Protein AF-A0A0D2EQY1-F1 (afdb_monomer)

pLDDT: mean 74.39, std 20.54, range [26.97, 96.94]

Nearest PDB structures (foldseek):
  7qsf-assembly1_CCC  TM=3.641E-01  e=6.941E+00  Escherichia coli
  4pv3-assembly1_C  TM=3.770E-01  e=9.592E+00  Phaseolus vulgaris
  8wtm-assembly1_A  TM=2.887E-01  e=4.272E+00  Arabidopsis thaliana

Mean predicted aligned error: 13.06 Å

Secondary structure (DSSP, 8-state):
----------------TTHHHHHHHHHHHHHHHHHHHHGGGTT--HHHHHHHHHHHHHHHHHHGGGGGTSB-TT--BEEEEE-HHHHHHHHHHHTT-B---PPP---SHHHHHHHHTT--TTSS-EEEEE-TT--EEETTEEEPPEEEEHHHHHHHHHHHBS-HHHHHHHHHGGGSS-PPPEEEEETTEEEEEPP---BTTB---EEEEEEEE--HHHHHSPB-TTPBTTB---PPTTTHHHHHHHHHHHSBSSGGG---TT--HHHHHHHHHHHHHHHHH--SSS-EEEEHHHHHHHHHHHHHHHHTTTT--HHHHHHHHHHHTT--SSS-HHHHHHHHHHHHT--S---------S--S---SSS--GGGGHHHHHHHGGGSPTTSHHHHHHHTHHHHHHHHHS-SS----TTEEEES--TTSGGGGSEEEE-

Sequence (435 aa):
MMADAADETSSAPTTAYGTTVGDIDRTVSTTNAVLLLVDRWVGKPIASLAKSRSDAQVLKESLGEWATEAYDAQRRLMIPVLRKDAFIKHLLDTDGKITPSVPCTATAPWAHFLCALNIRPGMGITQWKPAGQALRLDNGSPRLHLEVDGEVLCHVINFYILDTYSAGELISRYDVGPVQAITCKLQFGTLRFLKTESTDSNPISEVKAEFEAGTFADLASRREPFAVPNETARFEGGTVYAHYQNALNHGVSNTQAKFPPNASLTTRLAALLANANIGRAATRSEPLLLTHDWLHEANRIRRRVLSQGGQDTSFLDDLVSAVDGHGFKYLDPASVKDSLRSQIALEGNFFLYAYYARHGPWASRDVEKPIDVALPVLNRYEREPQGTWKYTLFTVKSSVIKLLKMKANIACSEYVRVLNFDRDSKLWNVTVKLW

Structure (mmCIF, N/CA/C/O backbone):
data_AF-A0A0D2EQY1-F1
#
_entry.id   AF-A0A0D2EQY1-F1
#
loop_
_atom_site.group_PDB
_atom_site.id
_atom_site.type_symbol
_atom_site.label_atom_id
_atom_site.label_alt_id
_atom_site.label_comp_id
_atom_site.label_asym_id
_atom_site.label_entity_id
_atom_site.label_seq_id
_atom_site.pdbx_PDB_ins_code
_atom_site.Cartn_x
_atom_site.Cartn_y
_atom_site.Cartn_z
_atom_site.occupancy
_atom_site.B_iso_or_equiv
_atom_site.auth_seq_id
_atom_site.auth_comp_id
_atom_site.auth_asym_id
_atom_site.auth_atom_id
_atom_site.pdbx_PDB_model_num
ATOM 1 N N . MET A 1 1 ? -66.014 6.910 92.000 1.00 35.44 1 MET A N 1
ATOM 2 C CA . MET A 1 1 ? -64.874 6.073 91.564 1.00 35.44 1 MET A CA 1
ATOM 3 C C . MET A 1 1 ? -64.555 6.503 90.142 1.00 35.44 1 MET A C 1
ATOM 5 O O . MET A 1 1 ? -65.432 6.356 89.308 1.00 35.44 1 MET A O 1
ATOM 9 N N . MET A 1 2 ? -63.600 7.432 90.009 1.00 31.73 2 MET A N 1
ATOM 10 C CA . MET A 1 2 ? -62.241 7.227 89.447 1.00 31.73 2 MET A CA 1
ATOM 11 C C . MET A 1 2 ? -62.243 7.032 87.925 1.00 31.73 2 MET A C 1
ATOM 13 O O . MET A 1 2 ? -63.019 6.218 87.451 1.00 31.73 2 MET A O 1
ATOM 17 N N . ALA A 1 3 ? -61.368 7.610 87.107 1.00 30.53 3 ALA A N 1
ATOM 18 C CA . ALA A 1 3 ? -60.459 8.769 87.093 1.00 30.53 3 ALA A CA 1
ATOM 19 C C . ALA A 1 3 ? -59.869 8.784 85.653 1.00 30.53 3 ALA A C 1
ATOM 21 O O . ALA A 1 3 ? -59.824 7.707 85.069 1.00 30.53 3 ALA A O 1
ATOM 22 N N . ASP A 1 4 ? -59.469 9.961 85.138 1.00 30.28 4 ASP A N 1
ATOM 23 C CA . ASP A 1 4 ? -58.327 10.271 84.227 1.00 30.28 4 ASP A CA 1
ATOM 24 C C . ASP A 1 4 ? -57.983 9.357 83.013 1.00 30.28 4 ASP A C 1
ATOM 26 O O . ASP A 1 4 ? -58.145 8.150 83.053 1.00 30.28 4 ASP A O 1
ATOM 30 N N . ALA A 1 5 ? -57.346 9.750 81.903 1.00 34.69 5 ALA A N 1
ATOM 31 C CA . ALA A 1 5 ? -56.902 10.968 81.209 1.00 34.69 5 ALA A CA 1
ATOM 32 C C . ALA A 1 5 ? -56.102 10.473 79.960 1.00 34.69 5 ALA A C 1
ATOM 34 O O . ALA A 1 5 ? -55.542 9.384 80.045 1.00 34.69 5 ALA A O 1
ATOM 35 N N . ALA A 1 6 ? -56.011 11.288 78.885 1.00 34.22 6 ALA A N 1
ATOM 36 C CA . ALA A 1 6 ? -54.852 11.481 77.963 1.00 34.22 6 ALA A CA 1
ATOM 37 C C . ALA A 1 6 ? -54.214 10.271 77.199 1.00 34.22 6 ALA A C 1
ATOM 39 O O . ALA A 1 6 ? -54.138 9.171 77.717 1.00 34.22 6 ALA A O 1
ATOM 40 N N . ASP A 1 7 ? -53.604 10.349 76.005 1.00 30.73 7 ASP A N 1
ATOM 41 C CA . ASP A 1 7 ? -53.465 11.319 74.903 1.00 30.73 7 ASP A CA 1
ATOM 42 C C . ASP A 1 7 ? -52.664 10.643 73.740 1.00 30.73 7 ASP A C 1
ATOM 44 O O . ASP A 1 7 ? -52.006 9.626 73.954 1.00 30.73 7 ASP A O 1
ATOM 48 N N . GLU A 1 8 ? -52.714 11.258 72.549 1.00 28.69 8 GLU A N 1
ATOM 49 C CA . GLU A 1 8 ? -51.669 11.394 71.503 1.00 28.69 8 GLU A CA 1
ATOM 50 C C . GLU A 1 8 ? -51.173 10.257 70.550 1.00 28.69 8 GLU A C 1
ATOM 52 O O . GLU A 1 8 ? -50.363 9.410 70.902 1.00 28.69 8 GLU A O 1
ATOM 57 N N . THR A 1 9 ? -51.483 10.467 69.245 1.00 29.44 9 THR A N 1
ATOM 58 C CA . THR A 1 9 ? -50.635 10.403 68.001 1.00 29.44 9 THR A CA 1
ATOM 59 C C . THR A 1 9 ? -49.995 9.057 67.564 1.00 29.44 9 THR A C 1
ATOM 61 O O . THR A 1 9 ? -49.648 8.225 68.377 1.00 29.44 9 THR A O 1
ATOM 64 N N . SER A 1 10 ? -49.795 8.686 66.286 1.00 26.97 10 SER A N 1
ATOM 65 C CA . SER A 1 10 ? -49.221 9.402 65.136 1.00 26.97 10 SER A CA 1
ATOM 66 C C . SER A 1 10 ? -49.317 8.561 63.831 1.00 26.97 10 SER A C 1
ATOM 68 O O . SER A 1 10 ? -49.311 7.335 63.858 1.00 26.97 10 SER A O 1
ATOM 70 N N . SER A 1 11 ? -49.375 9.286 62.708 1.00 28.05 11 SER A N 1
ATOM 71 C CA . SER A 1 11 ? -49.204 8.998 61.264 1.00 28.05 11 SER A CA 1
ATOM 72 C C . SER A 1 11 ? -48.581 7.681 60.718 1.00 28.05 11 SER A C 1
ATOM 74 O O . SER A 1 11 ? -47.569 7.181 61.194 1.00 28.05 11 SER A O 1
ATOM 76 N N . ALA A 1 12 ? -49.137 7.212 59.585 1.00 37.66 12 ALA A N 1
ATOM 77 C CA . ALA A 1 12 ? -48.492 6.363 58.553 1.00 37.66 12 ALA A CA 1
ATOM 78 C C . ALA A 1 12 ? -47.515 7.219 57.684 1.00 37.66 12 ALA A C 1
ATOM 80 O O . ALA A 1 12 ? -47.694 8.440 57.744 1.00 37.66 12 ALA A O 1
ATOM 81 N N . PRO A 1 13 ? -46.574 6.709 56.823 1.00 41.34 13 PRO A N 1
ATOM 82 C CA . PRO A 1 13 ? -46.893 5.771 55.719 1.00 41.34 13 PRO A CA 1
ATOM 83 C C . PRO A 1 13 ? -45.751 4.909 55.067 1.00 41.34 13 PRO A C 1
ATOM 85 O O . PRO A 1 13 ? -44.558 5.075 55.292 1.00 41.34 13 PRO A O 1
ATOM 88 N N . THR A 1 14 ? -46.180 4.070 54.106 1.00 31.98 14 THR A N 1
ATOM 89 C CA . THR A 1 14 ? -45.535 3.670 52.820 1.00 31.98 14 THR A CA 1
ATOM 90 C C . THR A 1 14 ? -44.351 2.687 52.718 1.00 31.98 14 THR A C 1
ATOM 92 O O . THR A 1 14 ? -43.212 2.938 53.092 1.00 31.98 14 THR A O 1
ATOM 95 N N . THR A 1 15 ? -44.658 1.611 51.983 1.00 46.78 15 THR A N 1
ATOM 96 C CA . THR A 1 15 ? -43.837 0.761 51.104 1.00 46.78 15 THR A CA 1
ATOM 97 C C . THR A 1 15 ? -42.646 1.459 50.426 1.00 46.78 15 THR A C 1
ATOM 99 O O . THR A 1 15 ? -42.810 2.151 49.424 1.00 46.78 15 THR A O 1
ATOM 102 N N . ALA A 1 16 ? -41.439 1.171 50.923 1.00 34.25 16 ALA A N 1
ATOM 103 C CA . ALA A 1 16 ? -40.139 1.558 50.357 1.00 34.25 16 ALA A CA 1
ATOM 104 C C . ALA A 1 16 ? -39.198 0.346 50.140 1.00 34.25 16 ALA A C 1
ATOM 106 O O . ALA A 1 16 ? -37.981 0.498 50.083 1.00 34.25 16 ALA A O 1
ATOM 107 N N . TYR A 1 17 ? -39.753 -0.870 50.055 1.00 32.38 17 TYR A N 1
ATOM 108 C CA . TYR A 1 17 ? -38.975 -2.121 50.072 1.00 32.38 17 TYR A CA 1
ATOM 109 C C . TYR A 1 17 ? -38.615 -2.666 48.671 1.00 32.38 17 TYR A C 1
ATOM 111 O O . TYR A 1 17 ? -37.773 -3.547 48.546 1.00 32.38 17 TYR A O 1
ATOM 119 N N . GLY A 1 18 ? -39.241 -2.155 47.601 1.00 33.84 18 GLY A N 1
ATOM 120 C CA . GLY A 1 18 ? -39.009 -2.621 46.222 1.00 33.84 18 GLY A CA 1
ATOM 121 C C . GLY A 1 18 ? -37.876 -1.898 45.484 1.00 33.84 18 GLY A C 1
ATOM 122 O O . GLY A 1 18 ? -37.210 -2.485 44.638 1.00 33.84 18 GLY A O 1
ATOM 123 N N . THR A 1 19 ? -37.613 -0.637 45.826 1.00 34.53 19 THR A N 1
ATOM 124 C CA . THR A 1 19 ? -36.509 0.164 45.269 1.00 34.53 19 THR A CA 1
ATOM 125 C C . THR A 1 19 ? -35.164 -0.167 45.914 1.00 34.53 19 THR A C 1
ATOM 127 O O . THR A 1 19 ? -34.127 -0.074 45.266 1.00 34.53 19 THR A O 1
ATOM 130 N N . THR A 1 20 ? -35.168 -0.656 47.154 1.00 35.62 20 THR A N 1
ATOM 131 C CA . THR A 1 20 ? -33.952 -1.013 47.897 1.00 35.62 20 THR A CA 1
ATOM 132 C C . THR A 1 20 ? -33.258 -2.257 47.340 1.00 35.62 20 THR A C 1
ATOM 134 O O . THR A 1 20 ? -32.037 -2.332 47.385 1.00 35.62 20 THR A O 1
ATOM 137 N N . VAL A 1 21 ? -33.990 -3.212 46.757 1.00 35.12 21 VAL A N 1
ATOM 138 C CA . VAL A 1 21 ? -33.389 -4.448 46.214 1.00 35.12 21 VAL A CA 1
ATOM 139 C C . VAL A 1 21 ? -32.673 -4.195 44.878 1.00 35.12 21 VAL A C 1
ATOM 141 O O . VAL A 1 21 ? -31.570 -4.696 44.672 1.00 35.12 21 VAL A O 1
ATOM 144 N N . GLY A 1 22 ? -33.223 -3.334 44.011 1.00 35.16 22 GLY A N 1
ATOM 145 C CA . GLY A 1 22 ? -32.556 -2.922 42.766 1.00 35.16 22 GLY A CA 1
ATOM 146 C C . GLY A 1 22 ? -31.306 -2.062 42.999 1.00 35.16 22 GLY A C 1
ATOM 147 O O . GLY A 1 22 ? -30.317 -2.183 42.270 1.00 35.16 22 GLY A O 1
ATOM 148 N N . ASP A 1 23 ? -31.313 -1.243 44.053 1.00 35.56 23 ASP A N 1
ATOM 149 C CA . ASP A 1 23 ? -30.148 -0.455 44.458 1.00 35.56 23 ASP A CA 1
ATOM 150 C C . ASP A 1 23 ? -29.079 -1.301 45.160 1.00 35.56 23 ASP A C 1
ATOM 152 O O . ASP A 1 23 ? -27.890 -1.018 45.000 1.00 35.56 23 ASP A O 1
ATOM 156 N N . ILE A 1 24 ? -29.446 -2.381 45.860 1.00 35.41 24 ILE A N 1
ATOM 157 C CA . ILE A 1 24 ? -28.479 -3.340 46.416 1.00 35.41 24 ILE A CA 1
ATOM 158 C C . ILE A 1 24 ? -27.741 -4.069 45.288 1.00 35.41 24 ILE A C 1
ATOM 160 O O . ILE A 1 24 ? -26.514 -4.131 45.334 1.00 35.41 24 ILE A O 1
ATOM 164 N N . ASP A 1 25 ? -28.417 -4.507 44.225 1.00 33.22 25 ASP A N 1
ATOM 165 C CA . ASP A 1 25 ? -27.742 -5.177 43.102 1.00 33.22 25 ASP A CA 1
ATOM 166 C C . ASP A 1 25 ? -26.813 -4.234 42.317 1.00 33.22 25 ASP A C 1
ATOM 168 O O . ASP A 1 25 ? -25.701 -4.617 41.935 1.00 33.22 25 ASP A O 1
ATOM 172 N N . ARG A 1 26 ? -27.179 -2.952 42.164 1.00 38.59 26 ARG A N 1
ATOM 173 C CA . ARG A 1 26 ? -26.280 -1.922 41.606 1.00 38.59 26 ARG A CA 1
ATOM 174 C C . ARG A 1 26 ? -25.118 -1.585 42.547 1.00 38.59 26 ARG A C 1
ATOM 176 O O . ARG A 1 26 ? -23.982 -1.414 42.094 1.00 38.59 26 ARG A O 1
ATOM 183 N N . THR A 1 27 ? -25.354 -1.538 43.854 1.00 37.47 27 THR A N 1
ATOM 184 C CA . THR A 1 27 ? -24.328 -1.209 44.857 1.00 37.47 27 THR A CA 1
ATOM 185 C C . THR A 1 27 ? -23.338 -2.359 45.035 1.00 37.47 27 THR A C 1
ATOM 187 O O . THR A 1 27 ? -22.127 -2.131 45.043 1.00 37.47 27 THR A O 1
ATOM 190 N N . VAL A 1 28 ? -23.804 -3.609 45.029 1.00 35.72 28 VAL A N 1
ATOM 191 C CA . VAL A 1 28 ? -22.962 -4.815 45.019 1.00 35.72 28 VAL A CA 1
ATOM 192 C C . VAL A 1 28 ? -22.249 -4.959 43.668 1.00 35.72 28 VAL A C 1
ATOM 194 O O . VAL A 1 28 ? -21.087 -5.377 43.621 1.00 35.72 28 VAL A O 1
ATOM 197 N N . SER A 1 29 ? -22.864 -4.512 42.560 1.00 41.47 29 SER A N 1
ATOM 198 C CA . SER A 1 29 ? -22.206 -4.401 41.248 1.00 41.47 29 SER A CA 1
ATOM 199 C C . SER A 1 29 ? -21.000 -3.459 41.254 1.00 41.47 29 SER A C 1
ATOM 201 O O . SER A 1 29 ? -19.955 -3.755 40.669 1.00 41.47 29 SER A O 1
ATOM 203 N N . THR A 1 30 ? -21.139 -2.324 41.928 1.00 41.88 30 THR A N 1
ATOM 204 C CA . THR A 1 30 ? -20.105 -1.287 41.960 1.00 41.88 30 THR A CA 1
ATOM 205 C C . THR A 1 30 ? -19.014 -1.625 42.982 1.00 41.88 30 THR A C 1
ATOM 207 O O . THR A 1 30 ? -17.841 -1.362 42.740 1.00 41.88 30 THR A O 1
ATOM 210 N N . THR A 1 31 ? -19.367 -2.304 44.079 1.00 40.44 31 THR A N 1
ATOM 211 C CA . THR A 1 31 ? -18.432 -2.645 45.166 1.00 40.44 31 THR A CA 1
ATOM 212 C C . THR A 1 31 ? -17.417 -3.734 44.782 1.00 40.44 31 THR A C 1
ATOM 214 O O . THR A 1 31 ? -16.242 -3.589 45.112 1.00 40.44 31 THR A O 1
ATOM 217 N N . ASN A 1 32 ? -17.782 -4.773 44.010 1.00 40.09 32 ASN A N 1
ATOM 218 C CA . ASN A 1 32 ? -16.789 -5.822 43.678 1.00 40.09 32 ASN A CA 1
ATOM 219 C C . ASN A 1 32 ? -15.850 -5.465 42.510 1.00 40.09 32 ASN A C 1
ATOM 221 O O . ASN A 1 32 ? -14.735 -5.973 42.467 1.00 40.09 32 ASN A O 1
ATOM 225 N N . ALA A 1 33 ? -16.242 -4.563 41.598 1.00 43.88 33 ALA A N 1
ATOM 226 C CA . ALA A 1 33 ? -15.302 -4.020 40.604 1.00 43.88 33 ALA A CA 1
ATOM 227 C C . ALA A 1 33 ? -14.242 -3.123 41.278 1.00 43.88 33 ALA A C 1
ATOM 229 O O . ALA A 1 33 ? -13.083 -3.091 40.867 1.00 43.88 33 ALA A O 1
ATOM 230 N N . VAL A 1 34 ? -14.636 -2.450 42.366 1.00 45.66 34 VAL A N 1
ATOM 231 C CA . VAL A 1 34 ? -13.740 -1.689 43.241 1.00 45.66 34 VAL A CA 1
ATOM 232 C C . VAL A 1 34 ? -12.805 -2.626 44.011 1.00 45.66 34 VAL A C 1
ATOM 234 O O . VAL A 1 34 ? -11.613 -2.351 44.058 1.00 45.66 34 VAL A O 1
ATOM 237 N N . LEU A 1 35 ? -13.280 -3.765 44.528 1.00 40.12 35 LEU A N 1
ATOM 238 C CA . LEU A 1 35 ? -12.429 -4.718 45.260 1.00 40.12 35 LEU A CA 1
ATOM 239 C C . LEU A 1 35 ? -11.274 -5.295 44.416 1.00 40.12 35 LEU A C 1
ATOM 241 O O . LEU A 1 35 ? -10.165 -5.430 44.921 1.00 40.12 35 LEU A O 1
ATOM 245 N N . LEU A 1 36 ? -11.471 -5.520 43.113 1.00 44.97 36 LEU A N 1
ATOM 246 C CA . LEU A 1 36 ? -10.404 -6.013 42.224 1.00 44.97 36 LEU A CA 1
ATOM 247 C C . LEU A 1 36 ? -9.359 -4.953 41.845 1.00 44.97 36 LEU A C 1
ATOM 249 O O . LEU A 1 36 ? -8.210 -5.289 41.563 1.00 44.97 36 LEU A O 1
ATOM 253 N N . LEU A 1 37 ? -9.725 -3.669 41.869 1.00 43.78 37 LEU A N 1
ATOM 254 C CA . LEU A 1 37 ? -8.750 -2.575 41.812 1.00 43.78 37 LEU A CA 1
ATOM 255 C C . LEU A 1 37 ? -8.045 -2.382 43.165 1.00 43.78 37 LEU A C 1
ATOM 257 O O . LEU A 1 37 ? -6.880 -1.988 43.189 1.00 43.78 37 LEU A O 1
ATOM 261 N N . VAL A 1 38 ? -8.723 -2.687 44.276 1.00 42.94 38 VAL A N 1
ATOM 262 C CA . VAL A 1 38 ? -8.217 -2.572 45.655 1.00 42.94 38 VAL A CA 1
ATOM 263 C C . VAL A 1 38 ? -7.199 -3.661 46.005 1.00 42.94 38 VAL A C 1
ATOM 265 O O . VAL A 1 38 ? -6.215 -3.344 46.671 1.00 42.94 38 VAL A O 1
ATOM 268 N N . ASP A 1 39 ? -7.328 -4.885 45.485 1.00 41.47 39 ASP A N 1
ATOM 269 C CA . ASP A 1 39 ? -6.333 -5.953 45.709 1.00 41.47 39 ASP A CA 1
ATOM 270 C C . ASP A 1 39 ? -4.943 -5.617 45.134 1.00 41.47 39 ASP A C 1
ATOM 272 O O . ASP A 1 39 ? -3.927 -6.151 45.580 1.00 41.47 39 ASP A O 1
ATOM 276 N N . ARG A 1 40 ? -4.854 -4.663 44.195 1.00 45.28 40 ARG A N 1
ATOM 277 C CA . ARG A 1 40 ? -3.573 -4.150 43.673 1.00 45.28 40 ARG A CA 1
ATOM 278 C C . ARG A 1 40 ? -2.919 -3.101 44.593 1.00 45.28 40 ARG A C 1
ATOM 280 O O . ARG A 1 40 ? -1.776 -2.717 44.357 1.00 45.28 40 ARG A O 1
ATOM 287 N N . TRP A 1 41 ? -3.618 -2.646 45.636 1.00 41.47 41 TRP A N 1
ATOM 288 C CA . TRP A 1 41 ? -3.227 -1.538 46.518 1.00 41.47 41 TRP A CA 1
ATOM 289 C C . TRP A 1 41 ? -3.477 -1.854 48.002 1.00 41.47 41 TRP A C 1
ATOM 291 O O . TRP A 1 41 ? -3.978 -1.019 48.758 1.00 41.47 41 TRP A O 1
ATOM 301 N N . VAL A 1 42 ? -3.115 -3.055 48.451 1.00 35.28 42 VAL A N 1
ATOM 302 C CA . VAL A 1 42 ? -3.186 -3.409 49.875 1.00 35.28 42 VAL A CA 1
ATOM 303 C C . VAL A 1 42 ? -2.181 -2.552 50.663 1.00 35.28 42 VAL A C 1
ATOM 305 O O . VAL A 1 42 ? -0.970 -2.715 50.526 1.00 35.28 42 VAL A O 1
ATOM 308 N N . GLY A 1 43 ? -2.692 -1.610 51.471 1.00 36.81 43 GLY A N 1
ATOM 309 C CA . GLY A 1 43 ? -1.919 -0.862 52.476 1.00 36.81 43 GLY A CA 1
ATOM 310 C C . GLY A 1 43 ? -1.890 0.673 52.377 1.00 36.81 43 GLY A C 1
ATOM 311 O O . GLY A 1 43 ? -1.028 1.280 53.010 1.00 36.81 43 GLY A O 1
ATOM 312 N N . LYS A 1 44 ? -2.772 1.339 51.612 1.00 38.56 44 LYS A N 1
ATOM 313 C CA . LYS A 1 44 ? -2.754 2.815 51.472 1.00 38.56 44 LYS A CA 1
ATOM 314 C C . LYS A 1 44 ? -4.047 3.520 51.940 1.00 38.56 44 LYS A C 1
ATOM 316 O O . LYS A 1 44 ? -5.118 2.923 51.898 1.00 38.56 44 LYS A O 1
ATOM 321 N N . PRO A 1 45 ? -3.950 4.782 52.422 1.00 38.81 45 PRO A N 1
ATOM 322 C CA . PRO A 1 45 ? -5.021 5.508 53.127 1.00 38.81 45 PRO A CA 1
ATOM 323 C C . PRO A 1 45 ? -6.287 5.748 52.287 1.00 38.81 45 PRO A C 1
ATOM 325 O O . PRO A 1 45 ? -6.245 5.682 51.063 1.00 38.81 45 PRO A O 1
ATOM 328 N N . ILE A 1 46 ? -7.397 6.113 52.943 1.00 42.81 46 ILE A N 1
ATOM 329 C CA . ILE A 1 46 ? -8.749 6.345 52.374 1.00 42.81 46 ILE A CA 1
ATOM 330 C C . ILE A 1 46 ? -8.749 7.220 51.103 1.00 42.81 46 ILE A C 1
ATOM 332 O O . ILE A 1 46 ? -9.516 6.966 50.175 1.00 42.81 46 ILE A O 1
ATOM 336 N N . ALA A 1 47 ? -7.844 8.198 51.000 1.00 35.38 47 ALA A N 1
ATOM 337 C CA . ALA A 1 47 ? -7.676 9.020 49.796 1.00 35.38 47 ALA A CA 1
ATOM 338 C C . ALA A 1 47 ? -7.323 8.196 48.535 1.00 35.38 47 ALA A C 1
ATOM 340 O O . ALA A 1 47 ? -7.752 8.534 47.434 1.00 35.38 47 ALA A O 1
ATOM 341 N N . SER A 1 48 ? -6.592 7.086 48.686 1.00 49.50 48 SER A N 1
ATOM 342 C CA . SER A 1 48 ? -6.275 6.156 47.592 1.00 49.50 48 SER A CA 1
ATOM 343 C C . SER A 1 48 ? -7.482 5.322 47.146 1.00 49.50 48 SER A C 1
ATOM 345 O O . SER A 1 48 ? -7.606 5.027 45.960 1.00 49.50 48 SER A O 1
ATOM 347 N N . LEU A 1 49 ? -8.419 5.026 48.055 1.00 45.84 49 LEU A N 1
ATOM 348 C CA . LEU A 1 49 ? -9.679 4.340 47.743 1.00 45.84 49 LEU A CA 1
ATOM 349 C C . LEU A 1 49 ? -10.656 5.262 47.004 1.00 45.84 49 LEU A C 1
ATOM 351 O O . LEU A 1 49 ? -11.265 4.852 46.019 1.00 45.84 49 LEU A O 1
ATOM 355 N N . ALA A 1 50 ? -10.774 6.521 47.439 1.00 51.62 50 ALA A N 1
ATOM 356 C CA . ALA A 1 50 ? -11.586 7.526 46.750 1.00 51.62 50 ALA A CA 1
ATOM 357 C C . ALA A 1 50 ? -11.057 7.799 45.333 1.00 51.62 50 ALA A C 1
ATOM 359 O O . ALA A 1 50 ? -11.836 7.833 44.380 1.00 51.62 50 ALA A O 1
ATOM 360 N N . LYS A 1 51 ? -9.728 7.900 45.183 1.00 61.12 51 LYS A N 1
ATOM 361 C CA . LYS A 1 51 ? -9.075 8.016 43.876 1.00 61.12 51 LYS A CA 1
ATOM 362 C C . LYS A 1 51 ? -9.320 6.780 43.004 1.00 61.12 51 LYS A C 1
ATOM 364 O O . LYS A 1 51 ? -9.750 6.933 41.875 1.00 61.12 51 LYS A O 1
ATOM 369 N N . SER A 1 52 ? -9.173 5.572 43.550 1.00 63.19 52 SER A N 1
ATOM 370 C CA . SER A 1 52 ? -9.472 4.313 42.845 1.00 63.19 52 SER A CA 1
ATOM 371 C C . SER A 1 52 ? -10.922 4.240 42.336 1.00 63.19 52 SER A C 1
ATOM 373 O O . SER A 1 52 ? -11.165 3.861 41.191 1.00 63.19 52 SER A O 1
ATOM 375 N N . ARG A 1 53 ? -11.899 4.669 43.149 1.00 62.31 53 ARG A N 1
ATOM 376 C CA . ARG A 1 53 ? -13.315 4.715 42.748 1.00 62.31 53 ARG A CA 1
ATOM 377 C C . ARG A 1 53 ? -13.572 5.754 41.655 1.00 62.31 53 ARG A C 1
ATOM 379 O O . ARG A 1 53 ? -14.323 5.474 40.724 1.00 62.31 53 ARG A O 1
ATOM 386 N N . SER A 1 54 ? -12.946 6.924 41.765 1.00 73.12 54 SER A N 1
ATOM 387 C CA . SER A 1 54 ? -12.991 7.964 40.734 1.00 73.12 54 SER A CA 1
ATOM 388 C C . SER A 1 54 ? -12.380 7.466 39.422 1.00 73.12 54 SER A C 1
ATOM 390 O O . SER A 1 54 ? -12.997 7.594 38.373 1.00 73.12 54 SER A O 1
ATOM 392 N N . ASP A 1 55 ? -11.212 6.829 39.484 1.00 71.94 55 ASP A N 1
ATOM 393 C CA . ASP A 1 55 ? -10.485 6.293 38.332 1.00 71.94 55 ASP A CA 1
ATOM 394 C C . ASP A 1 55 ? -11.296 5.196 37.617 1.00 71.94 55 ASP A C 1
ATOM 396 O O . ASP A 1 55 ? -11.388 5.181 36.390 1.00 71.94 55 ASP A O 1
ATOM 400 N N . ALA A 1 56 ? -11.950 4.306 38.371 1.00 72.69 56 ALA A N 1
ATOM 401 C CA . ALA A 1 56 ? -12.822 3.273 37.810 1.00 72.69 56 ALA A CA 1
ATOM 402 C C . ALA A 1 56 ? -14.046 3.861 37.090 1.00 72.69 56 ALA A C 1
ATOM 404 O O . ALA A 1 56 ? -14.428 3.377 36.023 1.00 72.69 56 ALA A O 1
ATOM 405 N N . GLN A 1 57 ? -14.653 4.904 37.662 1.00 77.56 57 GLN A N 1
ATOM 406 C CA . GLN A 1 57 ? -15.793 5.589 37.058 1.00 77.56 57 GLN A CA 1
ATOM 407 C C . GLN A 1 57 ? -15.379 6.330 35.780 1.00 77.56 57 GLN A C 1
ATOM 409 O O . GLN A 1 57 ? -16.030 6.161 34.752 1.00 77.56 57 GLN A O 1
ATOM 414 N N . VAL A 1 58 ? -14.254 7.053 35.815 1.00 79.12 58 VAL A N 1
ATOM 415 C CA . VAL A 1 58 ? -13.669 7.733 34.647 1.00 79.12 58 VAL A CA 1
ATOM 416 C C . VAL A 1 58 ? -13.375 6.738 33.527 1.00 79.12 58 VAL A C 1
ATOM 418 O O . VAL A 1 58 ? -13.723 6.979 32.372 1.00 79.12 58 VAL A O 1
ATOM 421 N N . LEU A 1 59 ? -12.781 5.586 33.855 1.00 80.75 59 LEU A N 1
ATOM 422 C CA . LEU A 1 59 ? -12.517 4.544 32.869 1.00 80.75 59 LEU A CA 1
ATOM 423 C C . LEU A 1 59 ? -13.824 4.018 32.264 1.00 80.75 59 LEU A C 1
ATOM 425 O O . LEU A 1 59 ? -13.947 3.962 31.044 1.00 80.75 59 LEU A O 1
ATOM 429 N N . LYS A 1 60 ? -14.816 3.681 33.091 1.00 83.12 60 LYS A N 1
ATOM 430 C CA . LYS A 1 60 ? -16.114 3.177 32.626 1.00 83.12 60 LYS A CA 1
ATOM 431 C C . LYS A 1 60 ? -16.826 4.170 31.704 1.00 83.12 60 LYS A C 1
ATOM 433 O O . LYS A 1 60 ? -17.353 3.762 30.673 1.00 83.12 60 LYS A O 1
ATOM 438 N N . GLU A 1 61 ? -16.814 5.453 32.051 1.00 84.56 61 GLU A N 1
ATOM 439 C CA . GLU A 1 61 ? -17.360 6.524 31.214 1.00 84.56 61 GLU A CA 1
ATOM 440 C C . GLU A 1 61 ? -16.599 6.638 29.889 1.00 84.56 61 GLU A C 1
ATOM 442 O O . GLU A 1 61 ? -17.223 6.744 28.836 1.00 84.56 61 GLU A O 1
ATOM 447 N N . SER A 1 62 ? -15.266 6.518 29.913 1.00 86.38 62 SER A N 1
ATOM 448 C CA . SER A 1 62 ? -14.454 6.587 28.693 1.00 86.38 62 SER A CA 1
ATOM 449 C C . SER A 1 62 ? -14.711 5.443 27.710 1.00 86.38 62 SER A C 1
ATOM 451 O O . SER A 1 62 ? -14.613 5.636 26.497 1.00 86.38 62 SER A O 1
ATOM 453 N N . LEU A 1 63 ? -15.073 4.265 28.225 1.00 88.25 63 LEU A N 1
ATOM 454 C CA . LEU A 1 63 ? -15.382 3.076 27.432 1.00 88.25 63 LEU A CA 1
ATOM 455 C C . LEU A 1 63 ? -16.766 3.149 26.775 1.00 88.25 63 LEU A C 1
ATOM 457 O O . LEU A 1 63 ? -16.994 2.454 25.787 1.00 88.25 63 LEU A O 1
ATOM 461 N N . GLY A 1 64 ? -17.685 3.970 27.296 1.00 90.88 64 GLY A N 1
ATOM 462 C CA . GLY A 1 64 ? -19.039 4.119 26.762 1.00 90.88 64 GLY A CA 1
ATOM 463 C C . GLY A 1 64 ? -19.736 2.770 26.554 1.00 90.88 64 GLY A C 1
ATOM 464 O O . GLY A 1 64 ? -19.855 1.962 27.472 1.00 90.88 64 GLY A O 1
ATOM 465 N N . GLU A 1 65 ? -20.173 2.502 25.327 1.00 91.62 65 GLU A N 1
ATOM 466 C CA . GLU A 1 65 ? -20.811 1.239 24.927 1.00 91.62 65 GLU A CA 1
ATOM 467 C C . GLU A 1 65 ? -19.943 -0.017 25.088 1.00 91.62 65 GLU A C 1
ATOM 469 O O . GLU A 1 65 ? -20.478 -1.111 25.253 1.00 91.62 65 GLU A O 1
ATOM 474 N N . TRP A 1 66 ? -18.617 0.125 25.089 1.00 92.25 66 TRP A N 1
ATOM 475 C CA . TRP A 1 66 ? -17.685 -0.988 25.280 1.00 92.25 66 TRP A CA 1
ATOM 476 C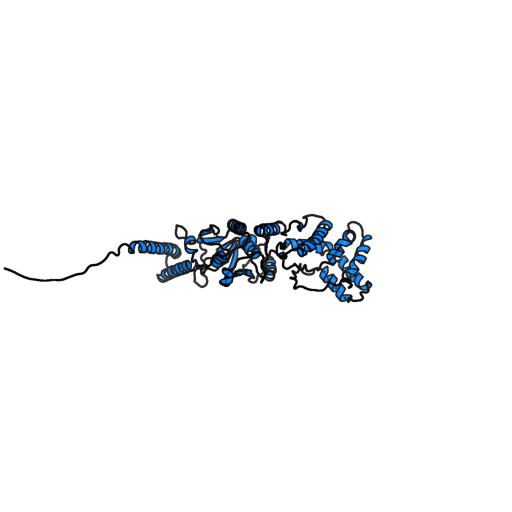 C . TRP A 1 66 ? -17.553 -1.400 26.746 1.00 92.25 66 TRP A C 1
ATOM 478 O O . TRP A 1 66 ? -16.959 -2.435 27.045 1.00 92.25 66 TRP A O 1
ATOM 488 N N . ALA A 1 67 ? -18.116 -0.616 27.673 1.00 89.12 67 ALA A N 1
ATOM 489 C CA . ALA A 1 67 ? -17.993 -0.862 29.101 1.00 89.12 67 ALA A CA 1
ATOM 490 C C . ALA A 1 67 ? -18.504 -2.250 29.508 1.00 89.12 67 ALA A C 1
ATOM 492 O O . ALA A 1 67 ? -17.927 -2.847 30.403 1.00 89.12 67 ALA A O 1
ATOM 493 N N . THR A 1 68 ? -19.550 -2.787 28.875 1.00 86.56 68 THR A N 1
ATOM 494 C CA . THR A 1 68 ? -20.088 -4.109 29.245 1.00 86.56 68 THR A CA 1
ATOM 495 C C . THR A 1 68 ? -19.139 -5.250 28.875 1.00 86.56 68 THR A C 1
ATOM 497 O O . THR A 1 68 ? -19.030 -6.210 29.627 1.00 86.56 68 THR A O 1
ATOM 500 N N . GLU A 1 69 ? -18.434 -5.150 27.747 1.00 89.38 69 GLU A N 1
ATOM 501 C CA . GLU A 1 69 ? -17.513 -6.198 27.284 1.00 89.38 69 GLU A CA 1
ATOM 502 C C . GLU A 1 69 ? -16.115 -6.089 27.898 1.00 89.38 69 GLU A C 1
ATOM 504 O O . GLU A 1 69 ? -15.404 -7.084 28.028 1.00 89.38 69 GLU A O 1
ATOM 509 N N . ALA A 1 70 ? -15.728 -4.885 28.321 1.00 85.44 70 ALA A N 1
ATOM 510 C CA . ALA A 1 70 ? -14.432 -4.630 28.936 1.00 85.44 70 ALA A CA 1
ATOM 511 C C . ALA A 1 70 ? -14.267 -5.260 30.329 1.00 85.44 70 ALA A C 1
ATOM 513 O O . ALA A 1 70 ? -13.161 -5.241 30.869 1.00 85.44 70 ALA A O 1
ATOM 514 N N . TYR A 1 71 ? -15.328 -5.818 30.917 1.00 83.56 71 TYR A N 1
ATOM 515 C CA . TYR A 1 71 ? -15.267 -6.553 32.178 1.00 83.56 71 TYR A CA 1
ATOM 516 C C . TYR A 1 71 ? -15.721 -7.997 31.969 1.00 83.56 71 TYR A C 1
ATOM 518 O O . TYR A 1 71 ? -16.805 -8.247 31.450 1.00 83.56 71 TYR A O 1
ATOM 526 N N . ASP A 1 72 ? -14.900 -8.955 32.404 1.00 79.38 72 ASP A N 1
ATOM 527 C CA . ASP A 1 72 ? -15.280 -10.368 32.366 1.00 79.38 72 ASP A CA 1
ATOM 528 C C . ASP A 1 72 ? -16.341 -10.718 33.432 1.00 79.38 72 ASP A C 1
ATOM 530 O O . ASP A 1 72 ? -16.746 -9.887 34.251 1.00 79.38 72 ASP A O 1
ATOM 534 N N . ALA A 1 73 ? -16.790 -11.978 33.458 1.00 77.94 73 ALA A N 1
ATOM 535 C CA . ALA A 1 73 ? -17.763 -12.461 34.445 1.00 77.94 73 ALA A CA 1
ATOM 536 C C . ALA A 1 73 ? -17.275 -12.306 35.900 1.00 77.94 73 ALA A C 1
ATOM 538 O O . ALA A 1 73 ? -18.081 -12.196 36.824 1.00 77.94 73 ALA A O 1
ATOM 539 N N . GLN A 1 74 ? -15.957 -12.267 36.104 1.00 76.25 74 GLN A N 1
ATOM 540 C CA . GLN A 1 74 ? -15.311 -12.025 37.389 1.00 76.25 74 GLN A CA 1
ATOM 541 C C . GLN A 1 74 ? -15.048 -10.533 37.640 1.00 76.25 74 GLN A C 1
ATOM 543 O O . GLN A 1 74 ? -14.421 -10.205 38.638 1.00 76.25 74 GLN A O 1
ATOM 548 N N . ARG A 1 75 ? -15.538 -9.624 36.787 1.00 72.69 75 ARG A N 1
ATOM 549 C CA . ARG A 1 75 ? -15.330 -8.165 36.834 1.00 72.69 75 ARG A CA 1
ATOM 550 C C . ARG A 1 75 ? -13.873 -7.724 36.738 1.00 72.69 75 ARG A C 1
ATOM 552 O O . ARG A 1 75 ? -13.520 -6.630 37.182 1.00 72.69 75 ARG A O 1
ATOM 559 N N . ARG A 1 76 ? -13.015 -8.543 36.139 1.00 75.56 76 ARG A N 1
ATOM 560 C CA . ARG A 1 76 ? -11.646 -8.152 35.810 1.00 75.56 76 ARG A CA 1
ATOM 561 C C . ARG A 1 76 ? -11.662 -7.334 34.530 1.00 75.56 76 ARG A C 1
ATOM 563 O O . ARG A 1 76 ? -12.367 -7.669 33.581 1.00 75.56 76 ARG A O 1
ATOM 570 N N . LEU A 1 77 ? -10.868 -6.268 34.519 1.00 81.19 77 LEU A N 1
ATOM 571 C CA . LEU A 1 77 ? -10.707 -5.428 33.342 1.00 81.19 77 LEU A CA 1
ATOM 572 C C . LEU A 1 77 ? -9.969 -6.194 32.238 1.00 81.19 77 LEU A C 1
ATOM 574 O O . LEU A 1 77 ? -8.912 -6.796 32.466 1.00 81.19 77 LEU A O 1
ATOM 578 N N . MET A 1 78 ? -10.513 -6.101 31.036 1.00 84.75 78 MET A N 1
ATOM 579 C CA . MET A 1 78 ? -10.015 -6.730 29.828 1.00 84.75 78 MET A CA 1
ATOM 580 C C . MET A 1 78 ? -9.518 -5.660 28.853 1.00 84.75 78 MET A C 1
ATOM 582 O O . MET A 1 78 ? -10.065 -4.564 28.779 1.00 84.75 78 MET A O 1
ATOM 586 N N . ILE A 1 79 ? -8.467 -5.979 28.104 1.00 87.94 79 ILE A N 1
ATOM 587 C CA . ILE A 1 79 ? -7.963 -5.180 26.988 1.00 87.94 79 ILE A CA 1
ATOM 588 C C . ILE A 1 79 ? -8.615 -5.704 25.705 1.00 87.94 79 ILE A C 1
ATOM 590 O O . ILE A 1 79 ? -8.589 -6.924 25.488 1.00 87.94 79 ILE A O 1
ATOM 594 N N . PRO A 1 80 ? -9.178 -4.823 24.860 1.00 93.56 80 PRO A N 1
ATOM 595 C CA . PRO A 1 80 ? -9.675 -5.222 23.559 1.00 93.56 80 PRO A CA 1
ATOM 596 C C . PRO A 1 80 ? -8.500 -5.573 22.643 1.00 93.56 80 PRO A C 1
ATOM 598 O O . PRO A 1 80 ? -7.442 -4.937 22.671 1.00 93.56 80 PRO A O 1
ATOM 601 N N . VAL A 1 81 ? -8.695 -6.596 21.820 1.00 95.00 81 VAL A N 1
ATOM 602 C CA . VAL A 1 81 ? -7.706 -7.121 20.884 1.00 95.00 81 VAL A CA 1
ATOM 603 C C . VAL A 1 81 ? -8.362 -7.313 19.523 1.00 95.00 81 VAL A C 1
ATOM 605 O O . VAL A 1 81 ? -9.303 -8.094 19.383 1.00 95.00 81 VAL A O 1
ATOM 608 N N . LEU A 1 82 ? -7.856 -6.626 18.505 1.00 96.94 82 LEU A N 1
ATOM 609 C CA . LEU A 1 82 ? -8.301 -6.764 17.127 1.00 96.94 82 LEU A CA 1
ATOM 610 C C . LEU A 1 82 ? -7.331 -7.670 16.364 1.00 96.94 82 LEU A C 1
ATOM 612 O O . LEU A 1 82 ? -6.232 -7.258 15.986 1.00 96.94 82 LEU A O 1
ATOM 616 N N . ARG A 1 83 ? -7.753 -8.923 16.167 1.00 96.12 83 ARG A N 1
ATOM 617 C CA . ARG A 1 83 ? -6.983 -9.950 15.458 1.00 96.12 83 ARG A CA 1
ATOM 618 C C . ARG A 1 83 ? -7.284 -9.963 13.967 1.00 96.12 83 ARG A C 1
ATOM 620 O O . ARG A 1 83 ? -8.403 -9.657 13.548 1.00 96.12 83 ARG A O 1
ATOM 627 N N . LYS A 1 84 ? -6.306 -10.402 13.176 1.00 94.94 84 LYS A N 1
ATOM 628 C CA . LYS A 1 84 ? -6.403 -10.416 11.713 1.00 94.94 84 LYS A CA 1
ATOM 629 C C . LYS A 1 84 ? -7.581 -11.220 11.166 1.00 94.94 84 LYS A C 1
ATOM 631 O O . LYS A 1 84 ? -8.258 -10.725 10.278 1.00 94.94 84 LYS A O 1
ATOM 636 N N . ASP A 1 85 ? -7.867 -12.413 11.690 1.00 95.12 85 ASP A N 1
ATOM 637 C CA . ASP A 1 85 ? -8.806 -13.334 11.032 1.00 95.12 85 ASP A CA 1
ATOM 638 C C . ASP A 1 85 ? -10.237 -12.782 11.061 1.00 95.12 85 ASP A C 1
ATOM 640 O O . ASP A 1 85 ? -10.932 -12.747 10.043 1.00 95.12 85 ASP A O 1
ATOM 644 N N . ALA A 1 86 ? -10.655 -12.273 12.224 1.00 95.31 86 ALA A N 1
ATOM 645 C CA . ALA A 1 86 ? -11.962 -11.651 12.394 1.00 95.31 86 ALA A CA 1
ATOM 646 C C . ALA A 1 86 ? -12.079 -10.349 11.586 1.00 95.31 86 ALA A C 1
ATOM 648 O O . ALA A 1 86 ? -13.115 -10.086 10.974 1.00 95.31 86 ALA A O 1
ATOM 649 N N . PHE A 1 87 ? -11.004 -9.559 11.533 1.00 96.44 87 PHE A N 1
ATOM 650 C CA . PHE A 1 87 ? -10.977 -8.326 10.755 1.00 96.44 87 PHE A CA 1
ATOM 651 C C . PHE A 1 87 ? -10.992 -8.574 9.238 1.00 96.44 87 PHE A C 1
ATOM 653 O O . PHE A 1 87 ? -11.701 -7.889 8.508 1.00 96.44 87 PHE A O 1
ATOM 660 N N . ILE A 1 88 ? -10.258 -9.575 8.751 1.00 95.06 88 ILE A N 1
ATOM 661 C CA . ILE A 1 88 ? -10.259 -9.981 7.341 1.00 95.06 88 ILE A CA 1
ATOM 662 C C . ILE A 1 88 ? -11.657 -10.429 6.925 1.00 95.06 88 ILE A C 1
ATOM 664 O O . ILE A 1 88 ? -12.130 -10.019 5.867 1.00 95.06 88 ILE A O 1
ATOM 668 N N . LYS A 1 89 ? -12.341 -11.214 7.764 1.00 95.62 89 LYS A N 1
ATOM 669 C CA . LYS A 1 89 ? -13.733 -11.592 7.512 1.00 95.62 89 LYS A CA 1
ATOM 670 C C . LYS A 1 89 ? -14.641 -10.362 7.415 1.00 95.62 89 LYS A C 1
ATOM 672 O O . LYS A 1 89 ? -15.411 -10.259 6.472 1.00 95.62 89 LYS A O 1
ATOM 677 N N . HIS A 1 90 ? -14.491 -9.396 8.320 1.00 95.38 90 HIS A N 1
ATOM 678 C CA . HIS A 1 90 ? -15.230 -8.129 8.261 1.00 95.38 90 HIS A CA 1
ATOM 679 C C . HIS A 1 90 ? -14.956 -7.334 6.973 1.00 95.38 90 HIS A C 1
ATOM 681 O O . HIS A 1 90 ? -15.882 -6.813 6.351 1.00 95.38 90 HIS A O 1
ATOM 687 N N . LEU A 1 91 ? -13.698 -7.270 6.525 1.00 93.69 91 LEU A N 1
ATOM 688 C CA . LEU A 1 91 ? -13.347 -6.645 5.247 1.00 93.69 91 LEU A CA 1
ATOM 689 C C . LEU A 1 91 ? -13.946 -7.387 4.047 1.00 93.69 91 LEU A C 1
ATOM 691 O O . LEU A 1 91 ? -14.377 -6.733 3.103 1.00 93.69 91 LEU A O 1
ATOM 695 N N . LEU A 1 92 ? -13.984 -8.720 4.079 1.00 93.44 92 LEU A N 1
ATOM 696 C CA . LEU A 1 92 ? -14.616 -9.544 3.047 1.00 93.44 92 LEU A CA 1
ATOM 697 C C . LEU A 1 92 ? -16.126 -9.298 2.984 1.00 93.44 92 LEU A C 1
ATOM 699 O O . LEU A 1 92 ? -16.648 -8.999 1.914 1.00 93.44 92 LEU A O 1
ATOM 703 N N . ASP A 1 93 ? -16.806 -9.357 4.130 1.00 93.12 93 ASP A N 1
ATOM 704 C CA . ASP A 1 93 ? -18.260 -9.191 4.235 1.00 93.12 93 ASP A CA 1
ATOM 705 C C . ASP A 1 93 ? -18.714 -7.786 3.792 1.00 93.12 93 ASP A C 1
ATOM 707 O O . ASP A 1 93 ? -19.828 -7.605 3.300 1.00 93.12 93 ASP A O 1
ATOM 711 N N . THR A 1 94 ? -17.842 -6.784 3.933 1.00 92.44 94 THR A N 1
ATOM 712 C CA . THR A 1 94 ? -18.109 -5.393 3.533 1.00 92.44 94 THR A CA 1
ATOM 713 C C . THR A 1 94 ? -17.498 -5.004 2.183 1.00 92.44 94 THR A C 1
ATOM 715 O O . THR A 1 94 ? -17.712 -3.880 1.730 1.00 92.44 94 THR A O 1
ATOM 718 N N . ASP A 1 95 ? -16.716 -5.882 1.543 1.00 91.31 95 ASP A N 1
ATOM 719 C CA . ASP A 1 95 ? -15.845 -5.556 0.397 1.00 91.31 95 ASP A CA 1
ATOM 720 C C . ASP A 1 95 ? -14.965 -4.307 0.661 1.00 91.31 95 ASP A C 1
ATOM 722 O O . ASP A 1 95 ? -14.704 -3.481 -0.215 1.00 91.31 95 ASP A O 1
ATOM 726 N N . GLY A 1 96 ? -14.584 -4.097 1.928 1.00 90.62 96 GLY A N 1
ATOM 727 C CA . GLY A 1 96 ? -13.920 -2.892 2.436 1.00 90.62 96 GLY A CA 1
ATOM 728 C C . GLY A 1 96 ? -14.735 -1.594 2.350 1.00 90.62 96 GLY A C 1
ATOM 729 O O . GLY A 1 96 ? -14.241 -0.536 2.744 1.00 90.62 96 GLY A O 1
ATOM 730 N N . LYS A 1 97 ? -15.976 -1.622 1.864 1.00 91.50 97 LYS A N 1
ATOM 731 C CA . LYS A 1 97 ? -16.863 -0.455 1.764 1.00 91.50 97 LYS A CA 1
ATOM 732 C C . LYS A 1 97 ? -17.682 -0.328 3.042 1.00 91.50 97 LYS A C 1
ATOM 734 O O . LYS A 1 97 ? -18.794 -0.840 3.153 1.00 91.50 97 LYS A O 1
ATOM 739 N N . ILE A 1 98 ? -17.129 0.378 4.019 1.00 92.44 98 ILE A N 1
ATOM 740 C CA . ILE A 1 98 ? -17.680 0.439 5.375 1.00 92.44 98 ILE A CA 1
ATOM 741 C C . ILE A 1 98 ? -18.596 1.656 5.528 1.00 92.44 98 ILE A C 1
ATOM 743 O O . ILE A 1 98 ? -18.218 2.772 5.187 1.00 92.44 98 ILE A O 1
ATOM 747 N N . THR A 1 99 ? -19.788 1.459 6.091 1.00 90.94 99 THR A N 1
ATOM 748 C CA . THR A 1 99 ? -20.673 2.560 6.511 1.00 90.94 99 THR A CA 1
ATOM 749 C C . THR A 1 99 ? -20.764 2.557 8.037 1.00 90.94 99 THR A C 1
ATOM 751 O O . THR A 1 99 ? -21.371 1.640 8.588 1.00 90.94 99 THR A O 1
ATOM 754 N N . PRO A 1 100 ? -20.130 3.518 8.730 1.00 90.44 100 PRO A N 1
ATOM 755 C CA . PRO A 1 100 ? -20.136 3.585 10.188 1.00 90.44 100 PRO A CA 1
ATOM 756 C C . PRO A 1 100 ? -21.535 3.813 10.756 1.00 90.44 100 PRO A C 1
ATOM 758 O O . PRO A 1 100 ? -22.254 4.719 10.336 1.00 90.44 100 PRO A O 1
ATOM 761 N N . SER A 1 101 ? -21.891 3.039 11.774 1.00 84.94 101 SER A N 1
ATOM 762 C CA . SER A 1 101 ? -23.081 3.290 12.585 1.00 84.94 101 SER A CA 1
ATOM 763 C C . SER A 1 101 ? -22.724 4.313 13.667 1.00 84.94 101 SER A C 1
ATOM 765 O O . SER A 1 101 ? -22.101 3.960 14.659 1.00 84.94 101 SER A O 1
ATOM 767 N N . VAL A 1 102 ? -23.053 5.592 13.485 1.00 79.88 102 VAL A N 1
ATOM 768 C CA . VAL A 1 102 ? -22.800 6.667 14.472 1.00 79.88 102 VAL A CA 1
ATOM 769 C C . VAL A 1 102 ? -24.044 6.962 15.327 1.00 79.88 102 VAL A C 1
ATOM 771 O O . VAL A 1 102 ? -25.155 6.719 14.855 1.00 79.88 102 VAL A O 1
ATOM 774 N N . PRO A 1 103 ? -23.905 7.515 16.556 1.00 86.25 103 PRO A N 1
ATOM 775 C CA . PRO A 1 103 ? -22.676 7.976 17.224 1.00 86.25 103 PRO A CA 1
ATOM 776 C C . PRO A 1 103 ? -21.889 6.881 17.974 1.00 86.25 103 PRO A C 1
ATOM 778 O O . PRO A 1 103 ? -22.408 5.811 18.292 1.00 86.25 103 PRO A O 1
ATOM 781 N N . CYS A 1 104 ? -20.614 7.174 18.266 1.00 88.62 104 CYS A N 1
ATOM 782 C CA . CYS A 1 104 ? -19.798 6.459 19.256 1.00 88.62 104 CYS A CA 1
ATOM 783 C C . CYS A 1 104 ? -20.022 7.108 20.625 1.00 88.62 104 CYS A C 1
ATOM 785 O O . CYS A 1 104 ? -19.838 8.317 20.753 1.00 88.62 104 CYS A O 1
ATOM 787 N N . THR A 1 105 ? -20.429 6.331 21.629 1.00 90.31 105 THR A N 1
ATOM 788 C CA . THR A 1 105 ? -20.667 6.839 22.995 1.00 90.31 105 THR A CA 1
ATOM 789 C C . THR A 1 105 ? -19.412 6.825 23.866 1.00 90.31 105 THR A C 1
ATOM 791 O O . THR A 1 105 ? -19.391 7.461 24.915 1.00 90.31 105 THR A O 1
ATOM 794 N N . ALA A 1 106 ? -18.373 6.100 23.447 1.00 90.88 106 ALA A N 1
ATOM 795 C CA . ALA A 1 106 ? -17.069 6.088 24.095 1.00 90.88 106 ALA A CA 1
ATOM 796 C C . ALA A 1 106 ? -16.281 7.362 23.764 1.00 90.88 106 ALA A C 1
ATOM 798 O O . ALA A 1 106 ? -16.426 7.906 22.670 1.00 90.88 106 ALA A O 1
ATOM 799 N N . THR A 1 107 ? -15.418 7.790 24.686 1.00 88.88 107 THR A N 1
ATOM 800 C CA . THR A 1 107 ? -14.462 8.894 24.477 1.00 88.88 107 THR A CA 1
ATOM 801 C C . THR A 1 107 ? -13.031 8.398 24.261 1.00 88.88 107 THR A C 1
ATOM 803 O O . THR A 1 107 ? -12.145 9.183 23.924 1.00 88.88 107 THR A O 1
ATOM 806 N N . ALA A 1 108 ? -12.785 7.096 24.447 1.00 88.44 108 ALA A N 1
ATOM 807 C CA . ALA A 1 108 ? -11.493 6.482 24.178 1.00 88.44 108 ALA A CA 1
ATOM 808 C C . ALA A 1 108 ? -11.150 6.548 22.671 1.00 88.44 108 ALA A C 1
ATOM 810 O O . ALA A 1 108 ? -11.972 6.135 21.846 1.00 88.44 108 ALA A O 1
ATOM 811 N N . PRO A 1 109 ? -9.946 7.004 22.275 1.00 90.62 109 PRO A N 1
ATOM 812 C CA . PRO A 1 109 ? -9.620 7.177 20.860 1.00 90.62 109 PRO A CA 1
ATOM 813 C C . PRO A 1 109 ? -9.677 5.883 20.041 1.00 90.62 109 PRO A C 1
ATOM 815 O O . PRO A 1 109 ? -10.259 5.862 18.955 1.00 90.62 109 PRO A O 1
ATOM 818 N N . TRP A 1 110 ? -9.187 4.763 20.577 1.00 93.06 110 TRP A N 1
ATOM 819 C CA . TRP A 1 110 ? -9.316 3.467 19.900 1.00 93.06 110 TRP A CA 1
ATOM 820 C C . TRP A 1 110 ? -10.777 3.039 19.663 1.00 93.06 110 TRP A C 1
ATOM 822 O O . TRP A 1 110 ? -11.054 2.319 18.704 1.00 93.06 110 TRP A O 1
ATOM 832 N N . ALA A 1 111 ? -11.732 3.483 20.486 1.00 94.06 111 ALA A N 1
ATOM 833 C CA . ALA A 1 111 ? -13.144 3.170 20.278 1.00 94.06 111 ALA A CA 1
ATOM 834 C C . ALA A 1 111 ? -13.710 3.955 19.086 1.00 94.06 111 ALA A C 1
ATOM 836 O O . ALA A 1 111 ? -14.481 3.408 18.297 1.00 94.06 111 ALA A O 1
ATOM 837 N N . HIS A 1 112 ? -13.259 5.199 18.882 1.00 94.50 112 HIS A N 1
ATOM 838 C CA . HIS A 1 112 ? -13.548 5.949 17.658 1.00 94.50 112 HIS A CA 1
ATOM 839 C C . HIS A 1 112 ? -12.921 5.295 16.423 1.00 94.50 112 HIS A C 1
ATOM 841 O O . HIS A 1 112 ? -13.569 5.251 15.377 1.00 94.50 112 HIS A O 1
ATOM 847 N N . PHE A 1 113 ? -11.711 4.739 16.545 1.00 96.06 113 PHE A N 1
ATOM 848 C CA . PHE A 1 113 ? -11.080 3.959 15.477 1.00 96.06 113 PHE A CA 1
ATOM 849 C C . PHE A 1 113 ? -11.935 2.742 15.082 1.00 96.06 113 PHE A C 1
ATOM 851 O O . PHE A 1 113 ? -12.238 2.564 13.903 1.00 96.06 113 PHE A O 1
ATOM 858 N N . LEU A 1 114 ? -12.400 1.947 16.054 1.00 96.38 114 LEU A N 1
ATOM 859 C CA . LEU A 1 114 ? -13.294 0.810 15.792 1.00 96.38 114 LEU A CA 1
ATOM 860 C C . LEU A 1 114 ? -14.646 1.254 15.214 1.00 96.38 114 LEU A C 1
ATOM 862 O O . LEU A 1 114 ? -15.110 0.681 14.228 1.00 96.38 114 LEU A O 1
ATOM 866 N N . CYS A 1 115 ? -15.250 2.311 15.763 1.00 94.94 115 CYS A N 1
ATOM 867 C CA . CYS A 1 115 ? -16.510 2.862 15.263 1.00 94.94 115 CYS A CA 1
ATOM 868 C C . CYS A 1 115 ? -16.394 3.309 13.798 1.00 94.94 115 CYS A C 1
ATOM 870 O O . CYS A 1 115 ? -17.268 3.004 12.988 1.00 94.94 115 CYS A O 1
ATOM 872 N N . ALA A 1 116 ? -15.291 3.965 13.426 1.00 94.88 116 ALA A N 1
ATOM 873 C CA . ALA A 1 116 ? -15.041 4.387 12.050 1.00 94.88 116 ALA A CA 1
ATOM 874 C C . ALA A 1 116 ? -14.891 3.214 11.066 1.00 94.88 116 ALA A C 1
ATOM 876 O O . ALA A 1 116 ? -15.116 3.396 9.868 1.00 94.88 116 ALA A O 1
ATOM 877 N N . LEU A 1 117 ? -14.549 2.025 11.574 1.00 96.00 117 LEU A N 1
ATOM 878 C CA . LEU A 1 117 ? -14.522 0.753 10.850 1.00 96.00 117 LEU A CA 1
ATOM 879 C C . LEU A 1 117 ? -15.845 -0.028 10.974 1.00 96.00 117 LEU A C 1
ATOM 881 O O . LEU A 1 117 ? -15.923 -1.173 10.538 1.00 96.00 117 LEU A O 1
ATOM 885 N N . ASN A 1 118 ? -16.894 0.586 11.531 1.00 96.06 118 ASN A N 1
ATOM 886 C CA . ASN A 1 118 ? -18.182 -0.036 11.848 1.00 96.06 118 ASN A CA 1
ATOM 887 C C . ASN A 1 118 ? -18.043 -1.323 12.679 1.00 96.06 118 ASN A C 1
ATOM 889 O O . ASN A 1 118 ? -18.796 -2.273 12.489 1.00 96.06 118 ASN A O 1
ATOM 893 N N . ILE A 1 119 ? -17.062 -1.359 13.582 1.00 95.88 119 ILE A N 1
ATOM 894 C CA . ILE A 1 119 ? -16.874 -2.429 14.559 1.00 95.88 119 ILE A CA 1
ATOM 895 C C . ILE A 1 119 ? -17.481 -1.946 15.876 1.00 95.88 119 ILE A C 1
ATOM 897 O O . ILE A 1 119 ? -17.080 -0.91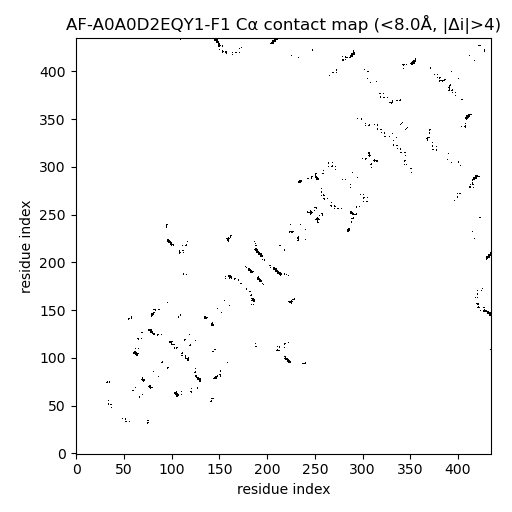2 16.412 1.00 95.88 119 ILE A O 1
ATOM 901 N N . ARG A 1 120 ? -18.471 -2.685 16.377 1.00 93.81 120 ARG A N 1
ATOM 902 C CA . ARG A 1 120 ? -19.274 -2.353 17.560 1.00 93.81 120 ARG A CA 1
ATOM 903 C C . ARG A 1 120 ? -19.299 -3.518 18.551 1.00 93.81 120 ARG A C 1
ATOM 905 O O . ARG A 1 120 ? -19.007 -4.655 18.156 1.00 93.81 120 ARG A O 1
ATOM 912 N N . PRO A 1 121 ? -19.686 -3.257 19.812 1.00 93.06 121 PRO A N 1
ATOM 913 C CA . PRO A 1 121 ? -19.985 -4.320 20.762 1.00 93.06 121 PRO A CA 1
ATOM 914 C C . PRO A 1 121 ? -20.976 -5.342 20.177 1.00 93.06 121 PRO A C 1
ATOM 916 O O . PRO A 1 121 ? -21.889 -4.988 19.430 1.00 93.06 121 PRO A O 1
ATOM 919 N N . GLY A 1 122 ? -20.788 -6.618 20.497 1.00 91.00 122 GLY A N 1
ATOM 920 C CA . GLY A 1 122 ? -21.654 -7.733 20.119 1.00 91.00 122 GLY A CA 1
ATOM 921 C C . GLY A 1 122 ? -21.374 -8.339 18.743 1.00 91.00 122 GLY A C 1
ATOM 922 O O . GLY A 1 122 ? -21.909 -9.399 18.434 1.00 91.00 122 GLY A O 1
ATOM 923 N N . MET A 1 123 ? -20.512 -7.728 17.923 1.00 93.25 123 MET A N 1
ATOM 924 C CA . MET A 1 123 ? -20.213 -8.232 16.572 1.00 93.25 123 MET A CA 1
ATOM 925 C C . MET A 1 123 ? -19.254 -9.433 16.553 1.00 93.25 123 MET A C 1
ATOM 927 O O . MET A 1 123 ? -19.090 -10.069 15.516 1.00 93.25 123 MET A O 1
ATOM 931 N N . GLY A 1 124 ? -18.579 -9.728 17.671 1.00 91.69 124 GLY A N 1
ATOM 932 C CA . GLY A 1 124 ? -17.608 -10.826 17.761 1.00 91.69 124 GLY A CA 1
ATOM 933 C C . GLY A 1 124 ? -16.318 -10.612 16.956 1.00 91.69 124 GLY A C 1
ATOM 934 O O . GLY A 1 124 ? -15.576 -11.565 16.733 1.00 91.69 124 GLY A O 1
ATOM 935 N N . ILE A 1 125 ? -16.047 -9.378 16.510 1.00 94.75 125 ILE A N 1
ATOM 936 C CA . ILE A 1 125 ? -14.817 -9.017 15.783 1.00 94.75 125 ILE A CA 1
ATOM 937 C C . ILE A 1 125 ? -13.671 -8.729 16.763 1.00 94.75 125 ILE A C 1
ATOM 939 O O . ILE A 1 125 ? -12.538 -9.165 16.554 1.00 94.75 125 ILE A O 1
ATOM 943 N N . THR A 1 126 ? -13.970 -8.008 17.844 1.00 94.56 126 THR A N 1
ATOM 944 C CA . THR A 1 126 ? -13.019 -7.692 18.912 1.00 94.56 126 THR A CA 1
ATOM 945 C C . THR A 1 126 ? -12.945 -8.853 19.900 1.00 94.56 126 THR A C 1
ATOM 947 O O . THR A 1 126 ? -13.965 -9.334 20.390 1.00 94.56 126 THR A O 1
ATOM 950 N N . GLN A 1 127 ? -11.730 -9.299 20.205 1.00 93.56 127 GLN A N 1
ATOM 951 C CA . GLN A 1 127 ? -11.454 -10.247 21.281 1.00 93.56 127 GLN A CA 1
ATOM 952 C C . GLN A 1 127 ? -11.065 -9.501 22.555 1.00 93.56 127 GLN A C 1
ATOM 954 O O . GLN A 1 127 ? -10.694 -8.332 22.517 1.00 93.56 127 GLN A O 1
ATOM 959 N N . TRP A 1 128 ? -11.094 -10.194 23.687 1.00 90.44 128 TRP A N 1
ATOM 960 C CA . TRP A 1 128 ? -10.793 -9.605 24.987 1.00 90.44 128 TRP A CA 1
ATOM 961 C C . TRP A 1 128 ? -9.771 -10.457 25.719 1.00 90.44 128 TRP A C 1
ATOM 963 O O . TRP A 1 128 ? -9.939 -11.672 25.837 1.00 90.44 128 TRP A O 1
ATOM 973 N N . LYS A 1 129 ? -8.712 -9.827 26.231 1.00 87.44 129 LYS A N 1
ATOM 974 C CA . LYS A 1 129 ? -7.706 -10.506 27.057 1.00 87.44 129 LYS A CA 1
ATOM 975 C C . LYS A 1 129 ? -7.556 -9.829 28.418 1.00 87.44 129 LYS A C 1
ATOM 977 O O . LYS A 1 129 ? -7.731 -8.616 28.497 1.00 87.44 129 LYS A O 1
ATOM 982 N N . PRO A 1 130 ? -7.191 -10.556 29.487 1.00 82.75 130 PRO A N 1
ATOM 983 C CA . PRO A 1 130 ? -6.974 -9.941 30.792 1.00 82.75 130 PRO A CA 1
ATOM 984 C C . PRO A 1 130 ? -5.933 -8.822 30.720 1.00 82.75 130 PRO A C 1
ATOM 986 O O . PRO A 1 130 ? -4.855 -9.014 30.154 1.00 82.75 130 PRO A O 1
ATOM 989 N N . ALA A 1 131 ? -6.228 -7.667 31.324 1.00 71.38 131 ALA A N 1
ATOM 990 C CA . ALA A 1 131 ? -5.337 -6.507 31.267 1.00 71.38 131 ALA A CA 1
ATOM 991 C C . ALA A 1 131 ? -3.975 -6.732 31.960 1.00 71.38 131 ALA A C 1
ATOM 993 O O . ALA A 1 131 ? -3.024 -5.987 31.725 1.00 71.38 131 ALA A O 1
ATOM 994 N N . GLY A 1 132 ? -3.850 -7.754 32.815 1.00 64.50 132 GLY A N 1
ATOM 995 C CA . GLY A 1 132 ? -2.627 -8.032 33.574 1.00 64.50 132 GLY A CA 1
ATOM 996 C C . GLY A 1 132 ? -2.144 -6.802 34.359 1.00 64.50 132 GLY A C 1
ATOM 997 O O . GLY A 1 132 ? -2.940 -6.064 34.936 1.00 64.50 132 GLY A O 1
ATOM 998 N N . GLN A 1 133 ? -0.832 -6.536 34.355 1.00 49.53 133 GLN A N 1
ATOM 999 C CA . GLN A 1 133 ? -0.261 -5.305 34.928 1.00 49.53 133 GLN A CA 1
ATOM 1000 C C . GLN A 1 133 ? -0.391 -4.063 34.011 1.00 49.53 133 GLN A C 1
ATOM 1002 O O . GLN A 1 133 ? 0.036 -2.981 34.414 1.00 49.53 133 GLN A O 1
ATOM 1007 N N . ALA A 1 134 ? -0.981 -4.179 32.813 1.00 46.00 134 ALA A N 1
ATOM 1008 C CA . ALA A 1 134 ? -0.801 -3.255 31.683 1.00 46.00 134 ALA A CA 1
ATOM 1009 C C . ALA A 1 134 ? -1.668 -1.977 31.680 1.00 46.00 134 ALA A C 1
ATOM 1011 O O . ALA A 1 134 ? -1.651 -1.228 30.702 1.00 46.00 134 ALA A O 1
ATOM 1012 N N . LEU A 1 135 ? -2.393 -1.690 32.762 1.00 54.50 135 LEU A N 1
ATOM 1013 C CA . LEU A 1 135 ? -3.075 -0.406 32.956 1.00 54.50 135 LEU A CA 1
ATOM 1014 C C . LEU A 1 135 ? -2.018 0.698 33.127 1.00 54.50 135 LEU A C 1
ATOM 1016 O O . LEU A 1 135 ? -1.320 0.733 34.143 1.00 54.50 135 LEU A O 1
ATOM 1020 N N . ARG A 1 136 ? -1.869 1.573 32.125 1.00 53.84 136 ARG A N 1
ATOM 1021 C CA . ARG A 1 136 ? -1.037 2.777 32.236 1.00 53.84 136 ARG A CA 1
ATOM 1022 C C . ARG A 1 136 ? -1.913 3.950 32.656 1.00 53.84 136 ARG A C 1
ATOM 1024 O O . ARG A 1 136 ? -3.002 4.151 32.124 1.00 53.84 136 ARG A O 1
ATOM 1031 N N . LEU A 1 137 ? -1.412 4.711 33.620 1.00 52.66 137 LEU A N 1
ATOM 1032 C CA . LEU A 1 137 ? -1.921 6.041 33.913 1.00 52.66 137 LEU A CA 1
ATOM 1033 C C . LEU A 1 137 ? -1.281 6.989 32.899 1.00 52.66 137 LEU A C 1
ATOM 1035 O O . LEU A 1 137 ? -0.056 7.102 32.863 1.00 52.66 137 LEU A O 1
ATOM 1039 N N . ASP A 1 138 ? -2.094 7.639 32.079 1.00 52.12 138 ASP A N 1
ATOM 1040 C CA . ASP A 1 138 ? -1.664 8.709 31.182 1.00 52.12 138 ASP A CA 1
ATOM 1041 C C . ASP A 1 138 ? -2.100 10.040 31.798 1.00 52.12 138 ASP A C 1
ATOM 1043 O O . ASP A 1 138 ? -3.276 10.226 32.117 1.00 52.12 138 ASP A O 1
ATOM 1047 N N . ASN A 1 139 ? -1.141 10.923 32.084 1.00 53.78 139 ASN A N 1
ATOM 1048 C CA . ASN A 1 139 ? -1.361 12.167 32.837 1.00 53.78 139 ASN A CA 1
ATOM 1049 C C . ASN A 1 139 ? -2.165 11.984 34.143 1.00 53.78 139 ASN A C 1
ATOM 1051 O O . ASN A 1 139 ? -2.923 12.855 34.561 1.00 53.78 139 ASN A O 1
ATOM 1055 N N . GLY A 1 140 ? -2.010 10.830 34.801 1.00 56.25 140 GLY A N 1
ATOM 1056 C CA . GLY A 1 140 ? -2.692 10.509 36.056 1.00 56.25 140 GLY A CA 1
ATOM 1057 C C . GLY A 1 140 ? -4.110 9.944 35.919 1.00 56.25 140 GLY A C 1
ATOM 1058 O O . GLY A 1 140 ? -4.681 9.614 36.954 1.00 56.25 140 GLY A O 1
ATOM 1059 N N . SER A 1 141 ? -4.641 9.780 34.699 1.00 60.59 141 SER A N 1
ATOM 1060 C CA . SER A 1 141 ? -5.938 9.136 34.431 1.00 60.59 141 SER A CA 1
ATOM 1061 C C . SER A 1 141 ? -5.755 7.736 33.828 1.00 60.59 141 SER A C 1
ATOM 1063 O O . SER A 1 141 ? -4.853 7.537 33.007 1.00 60.59 141 SER A O 1
ATOM 1065 N N . PRO A 1 142 ? -6.581 6.742 34.197 1.00 68.81 142 PRO A N 1
ATOM 1066 C CA . PRO A 1 142 ? -6.504 5.410 33.607 1.00 68.81 142 PRO A CA 1
ATOM 1067 C C . PRO A 1 142 ? -6.941 5.445 32.139 1.00 68.81 142 PRO A C 1
ATOM 1069 O O . PRO A 1 142 ? -8.043 5.890 31.825 1.00 68.81 142 PRO A O 1
ATOM 1072 N N . ARG A 1 143 ? -6.091 4.937 31.239 1.00 74.25 143 ARG A N 1
ATOM 1073 C CA . ARG A 1 143 ? -6.444 4.722 29.830 1.00 74.25 143 ARG A CA 1
ATOM 1074 C C . ARG A 1 143 ? -6.240 3.265 29.439 1.00 74.25 143 ARG A C 1
ATOM 1076 O O . ARG A 1 143 ? -5.260 2.628 29.830 1.00 74.25 143 ARG A O 1
ATOM 1083 N N . LEU A 1 144 ? -7.184 2.751 28.658 1.00 83.06 144 LEU A N 1
ATOM 1084 C CA . LEU A 1 144 ? -7.110 1.437 28.032 1.00 83.06 144 LEU A CA 1
ATOM 1085 C C . LEU A 1 144 ? -6.676 1.627 26.580 1.00 83.06 144 LEU A C 1
ATOM 1087 O O . LEU A 1 144 ? -7.211 2.506 25.913 1.00 83.06 144 LEU A O 1
ATOM 1091 N N . HIS A 1 145 ? -5.732 0.819 26.109 1.00 87.31 145 HIS A N 1
ATOM 1092 C CA . HIS A 1 145 ? -5.377 0.759 24.693 1.00 87.31 145 HIS A CA 1
ATOM 1093 C C . HIS A 1 145 ? -6.099 -0.406 24.024 1.00 87.31 145 HIS A C 1
ATOM 1095 O O . HIS A 1 145 ? -6.492 -1.363 24.691 1.00 87.31 145 HIS A O 1
ATOM 1101 N N . LEU A 1 146 ? -6.199 -0.344 22.703 1.00 92.94 146 LEU A N 1
ATOM 1102 C CA . LEU A 1 146 ? -6.519 -1.480 21.853 1.00 92.94 146 LEU A CA 1
ATOM 1103 C C . LEU A 1 146 ? -5.218 -2.147 21.409 1.00 92.94 146 LEU A C 1
ATOM 1105 O O . LEU A 1 146 ? -4.306 -1.475 20.931 1.00 92.94 146 LEU A O 1
ATOM 1109 N N . GLU A 1 147 ? -5.121 -3.465 21.550 1.00 93.12 147 GLU A N 1
ATOM 1110 C CA . GLU A 1 147 ? -4.077 -4.220 20.860 1.00 93.12 147 GLU A CA 1
ATOM 1111 C C . GLU A 1 147 ? -4.554 -4.613 19.470 1.00 93.12 147 GLU A C 1
ATOM 1113 O O . GLU A 1 147 ? -5.630 -5.180 19.312 1.00 93.12 147 GLU A O 1
ATOM 1118 N N . VAL A 1 148 ? -3.754 -4.322 18.457 1.00 94.88 148 VAL A N 1
ATOM 1119 C CA . VAL A 1 148 ? -4.085 -4.587 17.060 1.00 94.88 148 VAL A CA 1
ATOM 1120 C C . VAL A 1 148 ? -2.953 -5.394 16.448 1.00 94.88 148 VAL A C 1
ATOM 1122 O O . VAL A 1 148 ? -1.787 -5.020 16.590 1.00 94.88 148 VAL A O 1
ATOM 1125 N N . ASP A 1 149 ? -3.276 -6.491 15.765 1.00 94.06 149 ASP A N 1
ATOM 1126 C CA . ASP A 1 149 ? -2.286 -7.162 14.920 1.00 94.06 149 ASP A CA 1
ATOM 1127 C C . ASP A 1 149 ? -1.812 -6.159 13.859 1.00 94.06 149 ASP A C 1
ATOM 1129 O O . ASP A 1 149 ? -2.627 -5.524 13.192 1.00 94.06 149 ASP A O 1
ATOM 1133 N N . GLY A 1 150 ? -0.506 -5.981 13.681 1.00 90.62 150 GLY A N 1
ATOM 1134 C CA . GLY A 1 150 ? 0.007 -4.960 12.771 1.00 90.62 150 GLY A CA 1
ATOM 1135 C C . GLY A 1 150 ? -0.454 -5.152 11.320 1.00 90.62 150 GLY A C 1
ATOM 1136 O O . GLY A 1 150 ? -0.748 -4.168 10.645 1.00 90.62 150 GLY A O 1
ATOM 1137 N N . GLU A 1 151 ? -0.676 -6.399 10.891 1.00 92.88 151 GLU A N 1
ATOM 1138 C CA . GLU A 1 151 ? -1.374 -6.764 9.646 1.00 92.88 151 GLU A CA 1
ATOM 1139 C C . GLU A 1 151 ? -2.741 -6.066 9.482 1.00 92.88 151 GLU A C 1
ATOM 1141 O O . GLU A 1 151 ? -3.053 -5.555 8.405 1.00 92.88 151 GLU A O 1
ATOM 1146 N N . VAL A 1 152 ? -3.539 -5.954 10.549 1.00 95.94 152 VAL A N 1
ATOM 1147 C CA . VAL A 1 152 ? -4.823 -5.234 10.518 1.00 95.94 152 VAL A CA 1
ATOM 1148 C C . VAL A 1 152 ? -4.610 -3.755 10.210 1.00 95.94 152 VAL A C 1
ATOM 1150 O O . VAL A 1 152 ? -5.309 -3.197 9.363 1.00 95.94 152 VAL A O 1
ATOM 1153 N N . LEU A 1 153 ? -3.628 -3.109 10.847 1.00 92.62 153 LEU A N 1
ATOM 1154 C CA . LEU A 1 153 ? -3.322 -1.705 10.560 1.00 92.62 153 LEU A CA 1
ATOM 1155 C C . LEU A 1 153 ? -2.769 -1.519 9.148 1.00 92.62 153 LEU A C 1
ATOM 1157 O O . LEU A 1 153 ? -3.161 -0.567 8.480 1.00 92.62 153 LEU A O 1
ATOM 1161 N N . CYS A 1 154 ? -1.935 -2.437 8.659 1.00 91.44 154 CYS A N 1
ATOM 1162 C CA . CYS A 1 154 ? -1.469 -2.435 7.273 1.00 91.44 154 CYS A CA 1
ATOM 1163 C C . CYS A 1 154 ? -2.646 -2.459 6.284 1.00 91.44 154 CYS A C 1
ATOM 1165 O O . CYS A 1 154 ? -2.648 -1.705 5.309 1.00 91.44 154 CYS A O 1
ATOM 1167 N N . HIS A 1 155 ? -3.667 -3.284 6.537 1.00 94.75 155 HIS A N 1
ATOM 1168 C CA . HIS A 1 155 ? -4.890 -3.310 5.733 1.00 94.75 155 HIS A CA 1
ATOM 1169 C C . HIS A 1 155 ? -5.678 -1.999 5.826 1.00 94.75 155 HIS A C 1
ATOM 1171 O O . HIS A 1 155 ? -6.013 -1.421 4.794 1.00 94.75 155 HIS A O 1
ATOM 1177 N N . VAL A 1 156 ? -5.931 -1.495 7.039 1.00 94.75 156 VAL A N 1
ATOM 1178 C CA . VAL A 1 156 ? -6.661 -0.232 7.256 1.00 94.75 156 VAL A CA 1
ATOM 1179 C C . VAL A 1 156 ? -5.973 0.935 6.551 1.00 94.75 156 VAL A C 1
ATOM 1181 O O . VAL A 1 156 ? -6.637 1.716 5.870 1.00 94.75 156 VAL A O 1
ATOM 1184 N N . ILE A 1 157 ? -4.649 1.046 6.679 1.00 91.00 157 ILE A N 1
ATOM 1185 C CA . ILE A 1 157 ? -3.883 2.125 6.055 1.00 91.00 157 ILE A CA 1
ATOM 1186 C C . ILE A 1 157 ? -3.935 1.988 4.534 1.00 91.00 157 ILE A C 1
ATOM 1188 O O . ILE A 1 157 ? -4.298 2.944 3.858 1.00 91.00 157 ILE A O 1
ATOM 1192 N N . ASN A 1 158 ? -3.669 0.798 3.993 1.00 89.88 158 ASN A N 1
ATOM 1193 C CA . ASN A 1 158 ? -3.760 0.564 2.552 1.00 89.88 158 ASN A CA 1
ATOM 1194 C C . ASN A 1 158 ? -5.138 0.931 1.975 1.00 89.88 158 ASN A C 1
ATOM 1196 O O . ASN A 1 158 ? -5.209 1.490 0.883 1.00 89.88 158 ASN A O 1
ATOM 1200 N N . PHE A 1 159 ? -6.224 0.626 2.691 1.00 92.06 159 PHE A N 1
ATOM 1201 C CA . PHE A 1 159 ? -7.585 0.889 2.221 1.00 92.06 159 PHE A CA 1
ATOM 1202 C C . PHE A 1 159 ? -7.984 2.359 2.344 1.00 92.06 159 PHE A C 1
ATOM 1204 O O . PHE A 1 159 ? -8.662 2.868 1.457 1.00 92.06 159 PHE A O 1
ATOM 1211 N N . TYR A 1 160 ? -7.618 3.043 3.428 1.00 91.44 160 TYR A N 1
ATOM 1212 C CA . TYR A 1 160 ? -8.277 4.304 3.793 1.00 91.44 160 TYR A CA 1
ATOM 1213 C C . TYR A 1 160 ? -7.338 5.497 3.964 1.00 91.44 160 TYR A C 1
ATOM 1215 O O . TYR A 1 160 ? -7.782 6.544 4.442 1.00 91.44 160 TYR A O 1
ATOM 1223 N N . ILE A 1 161 ? -6.064 5.377 3.592 1.00 87.25 161 ILE A N 1
ATOM 1224 C CA . ILE A 1 161 ? -5.137 6.509 3.605 1.00 87.25 161 ILE A CA 1
ATOM 1225 C C . ILE A 1 161 ? -5.534 7.578 2.578 1.00 87.25 161 ILE A C 1
ATOM 1227 O O . ILE A 1 161 ? -5.901 7.270 1.447 1.00 87.25 161 ILE A O 1
ATOM 1231 N N . LEU A 1 162 ? -5.457 8.847 2.983 1.00 80.75 162 LEU A N 1
ATOM 1232 C CA . LEU A 1 162 ? -5.722 9.999 2.115 1.00 80.75 162 LEU A CA 1
ATOM 1233 C C . LEU A 1 162 ? -4.460 10.534 1.435 1.00 80.75 162 LEU A C 1
ATOM 1235 O O . LEU A 1 162 ? -4.536 11.075 0.335 1.00 80.75 162 LEU A O 1
ATOM 1239 N N . ASP A 1 163 ? -3.310 10.411 2.094 1.00 68.19 163 ASP A N 1
ATOM 1240 C CA . ASP A 1 163 ? -2.038 10.939 1.612 1.00 68.19 163 ASP A CA 1
ATOM 1241 C C . ASP A 1 163 ? -1.025 9.811 1.397 1.00 68.19 163 ASP A C 1
ATOM 1243 O O . ASP A 1 163 ? -0.371 9.337 2.324 1.00 68.19 163 ASP A O 1
ATOM 1247 N N . THR A 1 164 ? -0.887 9.378 0.145 1.00 58.28 164 THR A N 1
ATOM 1248 C CA . THR A 1 164 ? 0.086 8.349 -0.234 1.00 58.28 164 THR A CA 1
ATOM 1249 C C . THR A 1 164 ? 1.530 8.869 -0.235 1.00 58.28 164 THR A C 1
ATOM 1251 O O . THR A 1 164 ? 2.449 8.050 -0.205 1.00 58.28 164 THR A O 1
ATOM 1254 N N . TYR A 1 165 ? 1.755 10.196 -0.270 1.00 50.31 165 TYR A N 1
ATOM 1255 C CA . TYR A 1 165 ? 3.100 10.792 -0.327 1.00 50.31 165 TYR A CA 1
ATOM 1256 C C . TYR A 1 165 ? 3.825 10.690 1.016 1.00 50.31 165 TYR A C 1
ATOM 1258 O O . TYR A 1 165 ? 4.979 10.263 1.051 1.00 50.31 165 TYR A O 1
ATOM 1266 N N . SER A 1 166 ? 3.152 11.003 2.126 1.00 44.06 166 SER A N 1
ATOM 1267 C CA . SER A 1 166 ? 3.745 10.867 3.465 1.00 44.06 166 SER A CA 1
ATOM 1268 C C . SER A 1 166 ? 4.008 9.405 3.843 1.00 44.06 166 SER A C 1
ATOM 1270 O O . SER A 1 166 ? 4.939 9.121 4.598 1.00 44.06 166 SER A O 1
ATOM 1272 N N . ALA A 1 167 ? 3.247 8.458 3.279 1.00 41.50 167 ALA A N 1
ATOM 1273 C CA . ALA A 1 167 ? 3.352 7.046 3.633 1.00 41.50 167 ALA A CA 1
ATOM 1274 C C . ALA A 1 167 ? 4.449 6.239 2.924 1.00 41.50 167 ALA A C 1
ATOM 1276 O O . ALA A 1 167 ? 4.935 5.256 3.483 1.00 41.50 167 ALA A O 1
ATOM 1277 N N . GLY A 1 168 ? 4.917 6.685 1.756 1.00 41.38 168 GLY A N 1
ATOM 1278 C CA . GLY A 1 168 ? 6.136 6.142 1.142 1.00 41.38 168 GLY A CA 1
ATOM 1279 C C . GLY A 1 168 ? 7.401 6.472 1.950 1.00 41.38 168 GLY A C 1
ATOM 1280 O O . GLY A 1 168 ? 8.298 5.638 2.064 1.00 41.38 168 GLY A O 1
ATOM 1281 N N . GLU A 1 169 ? 7.444 7.652 2.581 1.00 44.47 169 GLU A N 1
ATOM 1282 C CA . GLU A 1 169 ? 8.500 8.028 3.535 1.00 44.47 169 GLU A CA 1
ATOM 1283 C C . GLU A 1 169 ? 8.298 7.419 4.934 1.00 44.47 169 GLU A C 1
ATOM 1285 O O . GLU A 1 169 ? 9.272 7.276 5.679 1.00 44.47 169 GLU A O 1
ATOM 1290 N N . LEU A 1 170 ? 7.060 7.043 5.294 1.00 43.00 170 LEU A N 1
ATOM 1291 C CA . LEU A 1 170 ? 6.733 6.456 6.600 1.00 43.00 170 LEU A CA 1
ATOM 1292 C C . LEU A 1 170 ? 7.481 5.136 6.860 1.00 43.00 170 LEU A C 1
ATOM 1294 O O . LEU A 1 170 ? 7.815 4.853 8.006 1.00 43.00 170 LEU A O 1
ATOM 1298 N N . ILE A 1 171 ? 7.727 4.309 5.837 1.00 45.38 171 ILE A N 1
ATOM 1299 C CA . ILE A 1 171 ? 8.092 2.894 6.057 1.00 45.38 171 ILE A CA 1
ATOM 1300 C C . ILE A 1 171 ? 9.494 2.548 5.558 1.00 45.38 171 ILE A C 1
ATOM 1302 O O . ILE A 1 171 ? 10.150 1.701 6.165 1.00 45.38 171 ILE A O 1
ATOM 1306 N N . SER A 1 172 ? 10.040 3.280 4.575 1.00 42.34 172 SER A N 1
ATOM 1307 C CA . SER A 1 172 ? 11.462 3.142 4.212 1.00 42.34 172 SER A CA 1
ATOM 1308 C C . SER A 1 172 ? 12.400 3.468 5.389 1.00 42.34 172 SER A C 1
ATOM 1310 O O . SER A 1 172 ? 13.563 3.076 5.383 1.00 42.34 172 SER A O 1
ATOM 1312 N N . ARG A 1 173 ? 11.902 4.182 6.413 1.00 44.25 173 ARG A N 1
ATOM 1313 C CA . ARG A 1 173 ? 12.625 4.534 7.647 1.00 44.25 173 ARG A CA 1
ATOM 1314 C C . ARG A 1 173 ? 12.677 3.425 8.698 1.00 44.25 173 ARG A C 1
ATOM 1316 O O . ARG A 1 173 ? 13.472 3.540 9.624 1.00 44.25 173 ARG A O 1
ATOM 1323 N N . TYR A 1 174 ? 11.905 2.344 8.571 1.00 44.88 174 TYR A N 1
ATOM 1324 C CA . TYR A 1 174 ? 12.020 1.218 9.507 1.00 44.88 174 TYR A CA 1
ATOM 1325 C C . TYR A 1 174 ? 13.184 0.271 9.182 1.00 44.88 174 TYR A C 1
ATOM 1327 O O . TYR A 1 174 ? 13.346 -0.727 9.883 1.00 44.88 174 TYR A O 1
ATOM 1335 N N . ASP A 1 175 ? 14.030 0.592 8.193 1.00 42.62 175 ASP A N 1
ATOM 1336 C CA . ASP A 1 175 ? 15.271 -0.142 7.905 1.00 42.62 175 ASP A CA 1
ATOM 1337 C C . ASP A 1 175 ? 16.585 0.550 8.323 1.00 42.62 175 ASP A C 1
ATOM 1339 O O . ASP A 1 175 ? 17.622 -0.099 8.255 1.00 42.62 175 ASP A O 1
ATOM 1343 N N . VAL A 1 176 ? 16.609 1.797 8.828 1.00 32.31 176 VAL A N 1
ATOM 1344 C CA . VAL A 1 176 ? 17.855 2.384 9.386 1.00 32.31 176 VAL A CA 1
ATOM 1345 C C . VAL A 1 176 ? 17.610 3.614 10.283 1.00 32.31 176 VAL A C 1
ATOM 1347 O O . VAL A 1 176 ? 17.182 4.662 9.805 1.00 32.31 176 VAL A O 1
ATOM 1350 N N . GLY A 1 177 ? 17.991 3.534 11.564 1.00 36.75 177 GLY A N 1
ATOM 1351 C CA . GLY A 1 177 ? 18.269 4.704 12.420 1.00 36.75 177 GLY A CA 1
ATOM 1352 C C . GLY A 1 177 ? 17.088 5.344 13.183 1.00 36.75 177 GLY A C 1
ATOM 1353 O O . GLY A 1 177 ? 15.946 4.916 13.056 1.00 36.75 177 GLY A O 1
ATOM 1354 N N . PRO A 1 178 ? 17.354 6.352 14.046 1.00 35.78 178 PRO A N 1
ATOM 1355 C CA . PRO A 1 178 ? 16.404 6.876 15.032 1.00 35.78 178 PRO A CA 1
ATOM 1356 C C . PRO A 1 178 ? 15.217 7.577 14.355 1.00 35.78 178 PRO A C 1
ATOM 1358 O O . PRO A 1 178 ? 15.322 8.701 13.869 1.00 35.78 178 PRO A O 1
ATOM 1361 N N . VAL A 1 179 ? 14.069 6.904 14.349 1.00 47.78 179 VAL A N 1
ATOM 1362 C CA . VAL A 1 179 ? 12.862 7.322 13.628 1.00 47.78 179 VAL A CA 1
ATOM 1363 C C . VAL A 1 179 ? 12.159 8.479 14.359 1.00 47.78 179 VAL A C 1
ATOM 1365 O O . VAL A 1 179 ? 11.842 8.385 15.548 1.00 47.78 179 VAL A O 1
ATOM 1368 N N . GLN A 1 180 ? 11.938 9.595 13.656 1.00 51.56 180 GLN A N 1
ATOM 1369 C CA . GLN A 1 180 ? 11.013 10.663 14.067 1.00 51.56 180 GLN A CA 1
ATOM 1370 C C . GLN A 1 180 ? 9.582 10.109 14.121 1.00 51.56 180 GLN A C 1
ATOM 1372 O O . GLN A 1 180 ? 9.262 9.217 13.347 1.00 51.56 180 GLN A O 1
ATOM 1377 N N . ALA A 1 181 ? 8.722 10.619 15.009 1.00 58.16 181 ALA A N 1
ATOM 1378 C CA . ALA A 1 181 ? 7.314 10.213 15.049 1.00 58.16 181 ALA A CA 1
ATOM 1379 C C . ALA A 1 181 ? 6.677 10.344 13.662 1.00 58.16 181 ALA A C 1
ATOM 1381 O O . ALA A 1 181 ? 6.908 11.342 12.973 1.00 58.16 181 ALA A O 1
ATOM 1382 N N . ILE A 1 182 ? 5.898 9.340 13.266 1.00 71.69 182 ILE A N 1
ATOM 1383 C CA . ILE A 1 182 ? 5.359 9.285 11.916 1.00 71.69 182 ILE A CA 1
ATOM 1384 C C . ILE A 1 182 ? 3.839 9.335 11.911 1.00 71.69 182 ILE A C 1
ATOM 1386 O O . ILE A 1 182 ? 3.187 8.645 12.690 1.00 71.69 182 ILE A O 1
ATOM 1390 N N . THR A 1 183 ? 3.282 10.149 11.018 1.00 78.56 183 THR A N 1
ATOM 1391 C CA . THR A 1 183 ? 1.860 10.491 10.999 1.00 78.56 183 THR A CA 1
ATOM 1392 C C . THR A 1 183 ? 1.215 10.040 9.695 1.00 78.56 183 THR A C 1
ATOM 1394 O O . THR A 1 183 ? 1.685 10.394 8.619 1.00 78.56 183 THR A O 1
ATOM 1397 N N . CYS A 1 184 ? 0.114 9.300 9.795 1.00 82.94 184 CYS A N 1
ATOM 1398 C CA . CYS A 1 184 ? -0.676 8.778 8.687 1.00 82.94 184 CYS A CA 1
ATOM 1399 C C . CYS A 1 184 ? -2.102 9.346 8.749 1.00 82.94 184 CYS A C 1
ATOM 1401 O O . CYS A 1 184 ? -2.815 9.128 9.729 1.00 82.94 184 CYS A O 1
ATOM 1403 N N . LYS A 1 185 ? -2.536 10.053 7.698 1.00 87.62 185 LYS A N 1
ATOM 1404 C CA . LYS A 1 185 ? -3.896 10.607 7.596 1.00 87.62 185 LYS A CA 1
ATOM 1405 C C . LYS A 1 185 ? -4.833 9.628 6.896 1.00 87.62 185 LYS A C 1
ATOM 1407 O O . LYS A 1 185 ? -4.642 9.317 5.721 1.00 87.62 185 LYS A O 1
ATOM 1412 N N . LEU A 1 186 ? -5.853 9.177 7.612 1.00 91.12 186 LEU A N 1
ATOM 1413 C CA . LEU A 1 186 ? -6.923 8.318 7.113 1.00 91.12 186 LEU A CA 1
ATOM 1414 C C . LEU A 1 186 ? -8.171 9.151 6.791 1.00 91.12 186 LEU A C 1
ATOM 1416 O O . LEU A 1 186 ? -8.307 10.286 7.241 1.00 91.12 186 LEU A O 1
ATOM 1420 N N . GLN A 1 187 ? -9.133 8.552 6.089 1.00 91.69 187 GLN A N 1
ATOM 1421 C CA . GLN A 1 187 ? -10.449 9.151 5.806 1.00 91.69 187 GLN A CA 1
ATOM 1422 C C . GLN A 1 187 ? -11.255 9.560 7.054 1.00 91.69 187 GLN A C 1
ATOM 1424 O O . GLN A 1 187 ? -12.250 10.264 6.932 1.00 91.69 187 GLN A O 1
ATOM 1429 N N . PHE A 1 188 ? -10.868 9.089 8.239 1.00 93.19 188 PHE A N 1
ATOM 1430 C CA . PHE A 1 188 ? -11.657 9.197 9.469 1.00 93.19 188 PHE A CA 1
ATOM 1431 C C . PHE A 1 188 ? -10.850 9.627 10.697 1.00 93.19 188 PHE A C 1
ATOM 1433 O O . PHE A 1 188 ? -11.356 9.592 11.819 1.00 93.19 188 PHE A O 1
ATOM 1440 N N . GLY A 1 189 ? -9.593 10.014 10.502 1.00 93.25 189 GLY A N 1
ATOM 1441 C CA . GLY A 1 189 ? -8.716 10.430 11.585 1.00 93.25 189 GLY A CA 1
ATOM 1442 C C . GLY A 1 189 ? -7.248 10.300 11.228 1.00 93.25 189 GLY A C 1
ATOM 1443 O O . GLY A 1 189 ? -6.878 10.041 10.083 1.00 93.25 189 GLY A O 1
ATOM 1444 N N . THR A 1 190 ? -6.402 10.472 12.229 1.00 92.38 190 THR A N 1
ATOM 1445 C CA . THR A 1 190 ? -4.952 10.491 12.076 1.00 92.38 190 THR A CA 1
ATOM 1446 C C . T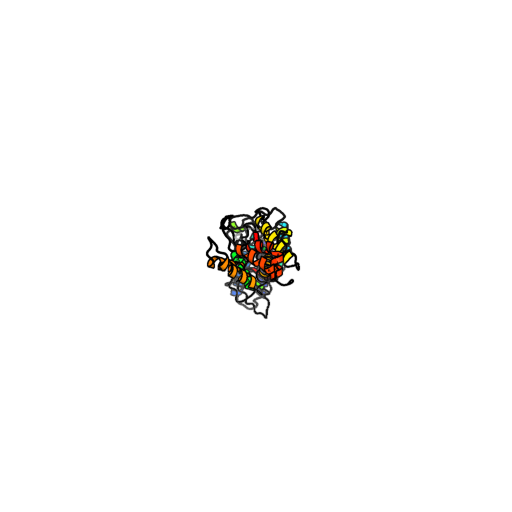HR A 1 190 ? -4.324 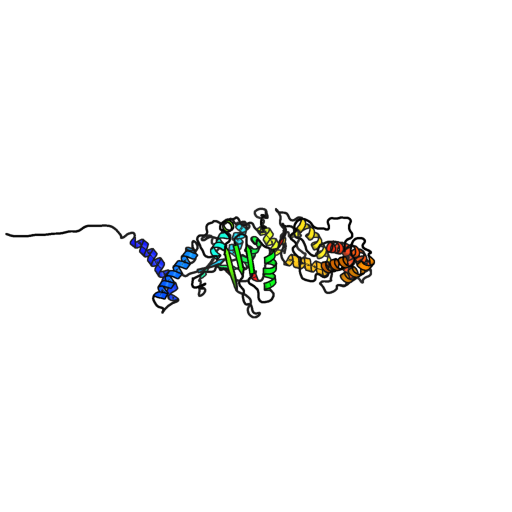9.453 12.995 1.00 92.38 190 THR A C 1
ATOM 1448 O O . THR A 1 190 ? -4.593 9.434 14.191 1.00 92.38 190 THR A O 1
ATOM 1451 N N . LEU A 1 191 ? -3.473 8.592 12.440 1.00 90.31 191 LEU A N 1
ATOM 1452 C CA . LEU A 1 191 ? -2.625 7.676 13.200 1.00 90.31 191 LEU A CA 1
ATOM 1453 C C . LEU A 1 191 ? -1.243 8.295 13.389 1.00 90.31 191 LEU A C 1
ATOM 1455 O O . LEU A 1 191 ? -0.620 8.718 12.416 1.00 90.31 191 LEU A O 1
ATOM 1459 N N . ARG A 1 192 ? -0.734 8.301 14.620 1.00 87.62 192 ARG A N 1
ATOM 1460 C CA . ARG A 1 192 ? 0.622 8.751 14.949 1.00 87.62 192 ARG A CA 1
ATOM 1461 C C . ARG A 1 192 ? 1.413 7.621 15.593 1.00 87.62 192 ARG A C 1
ATOM 1463 O O . ARG A 1 192 ? 1.146 7.245 16.730 1.00 87.62 192 ARG A O 1
ATOM 1470 N N . PHE A 1 193 ? 2.412 7.108 14.889 1.00 83.31 193 PHE A N 1
ATOM 1471 C CA . PHE A 1 193 ? 3.341 6.108 15.404 1.00 83.31 193 PHE A CA 1
ATOM 1472 C C . PHE A 1 193 ? 4.396 6.777 16.284 1.00 83.31 193 PHE A C 1
ATOM 1474 O O . PHE A 1 193 ? 5.077 7.721 15.871 1.00 83.31 193 PHE A O 1
ATOM 1481 N N . LEU A 1 194 ? 4.522 6.283 17.513 1.00 78.19 194 LEU A N 1
ATOM 1482 C CA . LEU A 1 194 ? 5.466 6.801 18.491 1.00 78.19 194 LEU A CA 1
ATOM 1483 C C . LEU A 1 194 ? 6.836 6.148 18.309 1.00 78.19 194 LEU A C 1
ATOM 1485 O O . LEU A 1 194 ? 6.953 4.971 17.953 1.00 78.19 194 LEU A O 1
ATOM 1489 N N . LYS A 1 195 ? 7.888 6.922 18.594 1.00 65.31 195 LYS A N 1
ATOM 1490 C CA . LYS A 1 195 ? 9.266 6.436 18.539 1.00 65.31 195 LYS A CA 1
ATOM 1491 C C . LYS A 1 195 ? 9.406 5.211 19.443 1.00 65.31 195 LYS A C 1
ATOM 1493 O O . LYS A 1 195 ? 9.123 5.273 20.639 1.00 65.31 195 LYS A O 1
ATOM 1498 N N . THR A 1 196 ? 9.855 4.113 18.852 1.00 61.94 196 THR A N 1
ATOM 1499 C CA . THR A 1 196 ? 10.178 2.883 19.572 1.00 61.94 196 THR A CA 1
ATOM 1500 C C . THR A 1 196 ? 11.686 2.699 19.471 1.00 61.94 196 THR A C 1
ATOM 1502 O O . THR A 1 196 ? 12.235 2.717 18.370 1.00 61.94 196 THR A O 1
ATOM 1505 N N . GLU A 1 197 ? 12.377 2.624 20.607 1.00 55.81 197 GLU A N 1
ATOM 1506 C CA . GLU A 1 197 ? 13.811 2.337 20.617 1.00 55.81 197 GLU A CA 1
ATOM 1507 C C . GLU A 1 197 ? 14.005 0.871 20.227 1.00 55.81 197 GLU A C 1
ATOM 1509 O O . GLU A 1 197 ? 13.549 -0.029 20.927 1.00 55.81 197 GLU A O 1
ATOM 1514 N N . SER A 1 198 ? 14.635 0.645 19.076 1.00 51.06 198 SER A N 1
ATOM 1515 C CA . SER A 1 198 ? 15.067 -0.676 18.629 1.00 51.06 198 SER A CA 1
ATOM 1516 C C . SER A 1 198 ? 16.583 -0.731 18.726 1.00 51.06 198 SER A C 1
ATOM 1518 O O . SER A 1 198 ? 17.262 0.169 18.233 1.00 51.06 198 SER A O 1
ATOM 1520 N N . THR A 1 199 ? 17.109 -1.791 19.327 1.00 53.53 199 THR A N 1
ATOM 1521 C CA . THR A 1 199 ? 18.522 -2.171 19.223 1.00 53.53 199 THR A CA 1
ATOM 1522 C C . THR A 1 199 ? 18.613 -3.465 18.425 1.00 53.53 199 THR A C 1
ATOM 1524 O O . THR A 1 199 ? 17.687 -4.272 18.467 1.00 53.53 199 THR A O 1
ATOM 1527 N N . ASP A 1 200 ? 19.728 -3.702 17.729 1.00 52.44 200 ASP A N 1
ATOM 1528 C CA . ASP A 1 200 ? 19.947 -4.923 16.926 1.00 52.44 200 ASP A CA 1
ATOM 1529 C C . ASP A 1 200 ? 19.789 -6.228 17.734 1.00 52.44 200 ASP A C 1
ATOM 1531 O O . ASP A 1 200 ? 19.566 -7.301 17.182 1.00 52.44 200 ASP A O 1
ATOM 1535 N N . SER A 1 201 ? 19.872 -6.136 19.062 1.00 51.81 201 SER A N 1
ATOM 1536 C CA . SER A 1 201 ? 19.723 -7.233 20.017 1.00 51.81 201 SER A CA 1
ATOM 1537 C C . SER A 1 201 ? 18.282 -7.556 20.438 1.00 51.81 201 SER A C 1
ATOM 1539 O O . SER A 1 201 ? 18.083 -8.574 21.094 1.00 51.81 201 SER A O 1
ATOM 1541 N N . ASN A 1 202 ? 17.284 -6.732 20.093 1.00 53.88 202 ASN A N 1
ATOM 1542 C CA . ASN A 1 202 ? 15.877 -6.977 20.424 1.00 53.88 202 ASN A CA 1
ATOM 1543 C C . ASN A 1 202 ? 14.973 -6.566 19.249 1.00 53.88 202 ASN A C 1
ATOM 1545 O O . ASN A 1 202 ? 14.734 -5.370 19.064 1.00 53.88 202 ASN A O 1
ATOM 1549 N N . PRO A 1 203 ? 14.436 -7.521 18.465 1.00 57.94 203 PRO A N 1
ATOM 1550 C CA . PRO A 1 203 ? 13.487 -7.191 17.412 1.00 57.94 203 PRO A CA 1
ATOM 1551 C C . PRO A 1 203 ? 12.254 -6.507 18.012 1.00 57.94 203 PRO A C 1
ATOM 1553 O O . PRO A 1 203 ? 11.768 -6.893 19.080 1.00 57.94 203 PRO A O 1
ATOM 1556 N N . ILE A 1 204 ? 11.747 -5.482 17.321 1.00 63.91 204 ILE A N 1
ATOM 1557 C CA . ILE A 1 204 ? 10.531 -4.762 17.710 1.00 63.91 204 ILE A CA 1
ATOM 1558 C C . ILE A 1 204 ? 9.375 -5.768 17.738 1.00 63.91 204 ILE A C 1
ATOM 1560 O O . ILE A 1 204 ? 8.861 -6.156 16.697 1.00 63.91 204 ILE A O 1
ATOM 1564 N N . SER A 1 205 ? 8.973 -6.205 18.929 1.00 66.31 205 SER A N 1
ATOM 1565 C CA . SER A 1 205 ? 7.792 -7.059 19.124 1.00 66.31 205 SER A CA 1
ATOM 1566 C C . SER A 1 205 ? 6.516 -6.238 19.330 1.00 66.31 205 SER A C 1
ATOM 1568 O O . SER A 1 205 ? 5.407 -6.743 19.146 1.00 66.31 205 SER A O 1
ATOM 1570 N N . GLU A 1 206 ? 6.668 -4.956 19.674 1.00 72.88 206 GLU A N 1
ATOM 1571 C CA . GLU A 1 206 ? 5.576 -4.059 20.026 1.00 72.88 206 GLU A CA 1
ATOM 1572 C C . GLU A 1 206 ? 5.821 -2.642 19.495 1.00 72.88 206 GLU A C 1
ATOM 1574 O O . GLU A 1 206 ? 6.890 -2.069 19.698 1.00 72.88 206 GLU A O 1
ATOM 1579 N N . VAL A 1 207 ? 4.799 -2.058 18.870 1.00 81.69 207 VAL A N 1
ATOM 1580 C CA . VAL A 1 207 ? 4.787 -0.663 18.408 1.00 81.69 207 VAL A CA 1
ATOM 1581 C C . VAL A 1 207 ? 3.679 0.096 19.130 1.00 81.69 207 VAL A C 1
ATOM 1583 O O . VAL A 1 207 ? 2.609 -0.445 19.398 1.00 81.69 207 VAL A O 1
ATOM 1586 N N . LYS A 1 208 ? 3.913 1.370 19.448 1.00 84.75 208 LYS A N 1
ATOM 1587 C CA . LYS A 1 208 ? 2.882 2.249 20.013 1.00 84.75 208 LYS A CA 1
ATOM 1588 C C . LYS A 1 208 ? 2.384 3.220 18.961 1.00 84.75 208 LYS A C 1
ATOM 1590 O O . LYS A 1 208 ? 3.186 3.843 18.267 1.00 84.75 208 LYS A O 1
ATOM 1595 N N . ALA A 1 209 ? 1.072 3.376 18.896 1.00 87.69 209 ALA A N 1
ATOM 1596 C CA . ALA A 1 209 ? 0.421 4.358 18.051 1.00 87.69 209 ALA A CA 1
ATOM 1597 C C . ALA A 1 209 ? -0.661 5.093 18.843 1.00 87.69 209 ALA A C 1
ATOM 1599 O O . ALA A 1 209 ? -1.241 4.540 19.773 1.00 87.69 209 ALA A O 1
ATOM 1600 N N . GLU A 1 210 ? -0.932 6.328 18.460 1.00 90.94 210 GLU A N 1
ATOM 1601 C CA . GLU A 1 210 ? -2.070 7.106 18.940 1.00 90.94 210 GLU A CA 1
ATOM 1602 C C . GLU A 1 210 ? -3.022 7.351 17.777 1.00 90.94 210 GLU A C 1
ATOM 1604 O O . GLU A 1 210 ? -2.573 7.589 16.649 1.00 90.94 210 GLU A O 1
ATOM 1609 N N . PHE A 1 211 ? -4.322 7.304 18.049 1.00 93.62 211 PHE A N 1
ATOM 1610 C CA . PHE A 1 211 ? -5.337 7.703 17.085 1.00 93.62 211 PHE A CA 1
ATOM 1611 C C . PHE A 1 211 ? -5.978 9.024 17.500 1.00 93.62 211 PHE A C 1
ATOM 1613 O O . PHE A 1 211 ? -6.436 9.185 18.624 1.00 93.62 211 PHE A O 1
ATOM 1620 N N . GLU A 1 212 ? -6.058 9.964 16.570 1.00 94.44 212 GLU A N 1
ATOM 1621 C CA . GLU A 1 212 ? -6.851 11.177 16.713 1.00 94.44 212 GLU A CA 1
ATOM 1622 C C . GLU A 1 212 ? -8.045 11.082 15.767 1.00 94.44 212 GLU A C 1
ATOM 1624 O O . GLU A 1 212 ? -7.881 10.984 14.548 1.00 94.44 212 GLU A O 1
ATOM 1629 N N . ALA A 1 213 ? -9.254 11.073 16.325 1.00 93.38 213 ALA A N 1
ATOM 1630 C CA . ALA A 1 213 ? -10.469 10.994 15.532 1.00 93.38 213 ALA A CA 1
ATOM 1631 C C . ALA A 1 213 ? -10.650 12.251 14.668 1.00 93.38 213 ALA A C 1
ATOM 1633 O O . ALA A 1 213 ? -10.364 13.365 15.104 1.00 93.38 213 ALA A O 1
ATOM 1634 N N . GLY A 1 214 ? -11.148 12.067 13.443 1.00 91.81 214 GLY A N 1
ATOM 1635 C CA . GLY A 1 214 ? -11.567 13.180 12.595 1.00 91.81 214 GLY A CA 1
ATOM 1636 C C . GLY A 1 214 ? -12.808 13.892 13.141 1.00 91.81 214 GLY A C 1
ATOM 1637 O O . GLY A 1 214 ? -13.287 13.628 14.247 1.00 91.81 214 GLY A O 1
ATOM 1638 N N . THR A 1 215 ? -13.378 14.785 12.338 1.00 91.81 215 THR A N 1
ATOM 1639 C CA . THR A 1 215 ? -14.646 15.432 12.691 1.00 91.81 215 THR A CA 1
ATOM 1640 C C . THR A 1 215 ? -15.781 14.406 12.785 1.00 91.81 215 THR A C 1
ATOM 1642 O O . THR A 1 215 ? -15.690 13.294 12.263 1.00 91.81 215 THR A O 1
ATOM 1645 N N . PHE A 1 216 ? -16.906 14.775 13.406 1.00 89.44 216 PHE A N 1
ATOM 1646 C CA . PHE A 1 216 ? -18.094 13.911 13.417 1.00 89.44 216 PHE A CA 1
ATOM 1647 C C . PHE A 1 216 ? -18.541 13.522 11.997 1.00 89.44 216 PHE A C 1
ATOM 1649 O O . PHE A 1 216 ? -18.916 12.376 11.763 1.00 89.44 216 PHE A O 1
ATOM 1656 N N . ALA A 1 217 ? -18.453 14.455 11.043 1.00 89.88 217 ALA A N 1
ATOM 1657 C CA . ALA A 1 217 ? -18.761 14.191 9.641 1.00 89.88 217 ALA A CA 1
ATOM 1658 C C . ALA A 1 217 ? -17.787 13.174 9.027 1.00 89.88 217 ALA A C 1
ATOM 1660 O O . ALA A 1 217 ? -18.223 12.264 8.322 1.00 89.88 217 ALA A O 1
ATOM 1661 N N . ASP A 1 218 ? -16.493 13.273 9.350 1.00 89.88 218 ASP A N 1
ATOM 1662 C CA . ASP A 1 218 ? -15.498 12.291 8.917 1.00 89.88 218 ASP A CA 1
ATOM 1663 C C . ASP A 1 218 ? -15.820 10.920 9.505 1.00 89.88 218 ASP A C 1
ATOM 1665 O O . ASP A 1 218 ? -15.895 9.950 8.763 1.00 89.88 218 ASP A O 1
ATOM 1669 N N . LEU A 1 219 ? -16.107 10.820 10.807 1.00 89.44 219 LEU A N 1
ATOM 1670 C CA . LEU A 1 219 ? -16.462 9.562 11.478 1.00 89.44 219 LEU A CA 1
ATOM 1671 C C . LEU A 1 219 ? -17.775 8.939 10.976 1.00 89.44 219 LEU A C 1
ATOM 1673 O O . LEU A 1 219 ? -17.893 7.716 10.990 1.00 89.44 219 LEU A O 1
ATOM 1677 N N . ALA A 1 220 ? -18.731 9.748 10.523 1.00 89.44 220 ALA A N 1
ATOM 1678 C CA . ALA A 1 220 ? -20.017 9.292 9.998 1.00 89.44 220 ALA A CA 1
ATOM 1679 C C . ALA A 1 220 ? -19.986 8.946 8.500 1.00 89.44 220 ALA A C 1
ATOM 1681 O O . ALA A 1 220 ? -20.895 8.279 8.004 1.00 89.44 220 ALA A O 1
ATOM 1682 N N . SER A 1 221 ? -18.980 9.415 7.757 1.00 90.12 221 SER A N 1
ATOM 1683 C CA . SER A 1 221 ? -18.936 9.221 6.309 1.00 90.12 221 SER A CA 1
ATOM 1684 C C . SER A 1 221 ? -18.652 7.768 5.923 1.00 90.12 221 SER A C 1
ATOM 1686 O O . SER A 1 221 ? -18.028 6.995 6.653 1.00 90.12 221 SER A O 1
ATOM 1688 N N . ARG A 1 222 ? -19.127 7.373 4.740 1.00 90.56 222 ARG A N 1
ATOM 1689 C CA . ARG A 1 222 ? -18.819 6.064 4.165 1.00 90.56 222 ARG A CA 1
ATOM 1690 C C . ARG A 1 222 ? -17.325 5.978 3.843 1.00 90.56 222 ARG A C 1
ATOM 1692 O O . ARG A 1 222 ? -16.765 6.896 3.250 1.00 90.56 222 ARG A O 1
ATOM 1699 N N . ARG A 1 223 ? -16.699 4.859 4.201 1.00 89.88 223 ARG A N 1
ATOM 1700 C CA . ARG A 1 223 ? -15.321 4.521 3.840 1.00 89.88 223 ARG A CA 1
ATOM 1701 C C . ARG A 1 223 ? -15.299 3.921 2.451 1.00 89.88 223 ARG A C 1
ATOM 1703 O O . ARG A 1 223 ? -15.923 2.888 2.211 1.00 89.88 223 ARG A O 1
ATOM 1710 N N . GLU A 1 224 ? -14.557 4.557 1.562 1.00 88.50 224 GLU A N 1
ATOM 1711 C CA . GLU A 1 224 ? -14.366 4.080 0.197 1.00 88.50 224 GLU A CA 1
ATOM 1712 C C . GLU A 1 224 ? -12.902 3.648 0.031 1.00 88.50 224 GLU A C 1
ATOM 1714 O O . GLU A 1 224 ? -12.004 4.489 0.140 1.00 88.50 224 GLU A O 1
ATOM 1719 N N . PRO A 1 225 ? -12.628 2.353 -0.204 1.00 89.44 225 PRO A N 1
ATOM 1720 C CA . PRO A 1 225 ? -11.273 1.851 -0.392 1.00 89.44 225 PRO A CA 1
ATOM 1721 C C . PRO A 1 225 ? -10.525 2.588 -1.506 1.00 89.44 225 PRO A C 1
ATOM 1723 O O . PRO A 1 225 ? -11.049 2.785 -2.603 1.00 89.44 225 PRO A O 1
ATOM 1726 N N . PHE A 1 226 ? -9.278 2.964 -1.232 1.00 84.25 226 PHE A N 1
ATOM 1727 C CA . PHE A 1 226 ? -8.345 3.612 -2.157 1.00 84.25 226 PHE A CA 1
ATOM 1728 C C . PHE A 1 226 ? -8.844 4.946 -2.751 1.00 84.25 226 PHE A C 1
ATOM 1730 O O . PHE A 1 226 ? -8.335 5.405 -3.786 1.00 84.25 226 PHE A O 1
ATOM 1737 N N . ALA A 1 227 ? -9.833 5.576 -2.105 1.00 78.88 227 ALA A N 1
ATOM 1738 C CA . ALA A 1 227 ? -10.341 6.883 -2.498 1.00 78.88 227 ALA A CA 1
ATOM 1739 C C . ALA A 1 227 ? -9.232 7.946 -2.476 1.00 78.88 227 ALA A C 1
ATOM 1741 O O . ALA A 1 227 ? -8.317 7.906 -1.656 1.00 78.88 227 ALA A O 1
ATOM 1742 N N . VAL A 1 228 ? -9.315 8.887 -3.412 1.00 67.62 228 VAL A N 1
ATOM 1743 C CA . VAL A 1 228 ? -8.415 10.042 -3.501 1.00 67.62 228 VAL A CA 1
ATOM 1744 C C . VAL A 1 228 ? -9.036 11.211 -2.736 1.00 67.62 228 VAL A C 1
ATOM 1746 O O . VAL A 1 228 ? -10.262 11.298 -2.630 1.00 67.62 228 VAL A O 1
ATOM 1749 N N . PRO A 1 229 ? -8.238 12.166 -2.235 1.00 60.88 229 PRO A N 1
ATOM 1750 C CA . PRO A 1 229 ? -8.787 13.429 -1.765 1.00 60.88 229 PRO A CA 1
ATOM 1751 C C . PRO A 1 229 ? -9.682 14.055 -2.846 1.00 60.88 229 PRO A C 1
ATOM 1753 O O . PRO A 1 229 ? -9.262 14.208 -3.990 1.00 60.88 229 PRO A O 1
ATOM 1756 N N . ASN A 1 230 ? -10.915 14.412 -2.477 1.00 59.50 230 ASN A N 1
ATOM 1757 C CA . ASN A 1 230 ? -11.942 15.008 -3.347 1.00 59.50 230 ASN A CA 1
ATOM 1758 C C . ASN A 1 230 ? -12.535 14.097 -4.442 1.00 59.50 230 ASN A C 1
ATOM 1760 O O . ASN A 1 230 ? -13.395 14.553 -5.195 1.00 59.50 230 ASN A O 1
ATOM 1764 N N . GLU A 1 231 ? -12.161 12.815 -4.512 1.00 64.00 231 GLU A N 1
ATOM 1765 C CA . GLU A 1 231 ? -12.696 11.870 -5.496 1.00 64.00 231 GLU A CA 1
ATOM 1766 C C . GLU A 1 231 ? -12.820 10.438 -4.946 1.00 64.00 231 GLU A C 1
ATOM 1768 O O . GLU A 1 231 ? -11.914 9.880 -4.336 1.00 64.00 231 GLU A O 1
ATOM 1773 N N . THR A 1 232 ? -13.934 9.765 -5.229 1.00 62.62 232 THR A N 1
ATOM 1774 C CA . THR A 1 232 ? -14.098 8.346 -4.878 1.00 62.62 232 THR A CA 1
ATOM 1775 C C . THR A 1 232 ? -13.673 7.455 -6.042 1.00 62.62 232 THR A C 1
ATOM 1777 O O . THR A 1 232 ? -14.327 7.452 -7.092 1.00 62.62 232 THR A O 1
ATOM 1780 N N . ALA A 1 233 ? -12.590 6.688 -5.877 1.00 59.41 233 ALA A N 1
ATOM 1781 C CA . ALA A 1 233 ? -12.311 5.549 -6.752 1.00 59.41 233 ALA A CA 1
ATOM 1782 C C . ALA A 1 233 ? -13.508 4.589 -6.668 1.00 59.41 233 ALA A C 1
ATOM 1784 O O . ALA A 1 233 ? -14.014 4.330 -5.578 1.00 59.41 233 ALA A O 1
ATOM 1785 N N . ARG A 1 234 ? -14.022 4.118 -7.808 1.00 66.81 234 ARG A N 1
ATOM 1786 C CA . ARG A 1 234 ? -15.228 3.284 -7.840 1.00 66.81 234 ARG A CA 1
ATOM 1787 C C . ARG A 1 234 ? -14.849 1.888 -8.281 1.00 66.81 234 ARG A C 1
ATOM 1789 O O . ARG A 1 234 ? -15.104 1.529 -9.414 1.00 66.81 234 ARG A O 1
ATOM 1796 N N . PHE A 1 235 ? -14.289 1.086 -7.391 1.00 71.62 235 PHE A N 1
ATOM 1797 C CA . PHE A 1 235 ? -14.255 -0.349 -7.658 1.00 71.62 235 PHE A CA 1
ATOM 1798 C C . PHE A 1 235 ? -15.681 -0.866 -7.827 1.00 71.62 235 PHE A C 1
ATOM 1800 O O . PHE A 1 235 ? -16.578 -0.482 -7.056 1.00 71.62 235 PHE A O 1
ATOM 1807 N N . GLU A 1 236 ? -15.875 -1.763 -8.787 1.00 71.81 236 GLU A N 1
ATOM 1808 C CA . GLU A 1 236 ? -17.092 -2.561 -8.858 1.00 71.81 236 GLU A CA 1
ATOM 1809 C C . GLU A 1 236 ? -17.376 -3.228 -7.495 1.00 71.81 236 GLU A C 1
ATOM 1811 O O . GLU A 1 236 ? -16.480 -3.477 -6.685 1.00 71.81 236 GLU A O 1
ATOM 1816 N N . GLY A 1 237 ? -18.654 -3.396 -7.154 1.00 72.81 237 GLY A N 1
ATOM 1817 C CA . GLY A 1 237 ? -19.031 -4.052 -5.902 1.00 72.81 237 GLY A CA 1
ATOM 1818 C C . GLY A 1 237 ? -18.621 -5.523 -5.906 1.00 72.81 237 GLY A C 1
ATOM 1819 O O . GLY A 1 237 ? -18.861 -6.218 -6.885 1.00 72.81 237 GLY A O 1
ATOM 1820 N N . GLY A 1 238 ? -18.035 -5.995 -4.808 1.00 81.38 238 GLY A N 1
ATOM 1821 C CA . GLY A 1 238 ? -17.649 -7.393 -4.619 1.00 81.38 238 GLY A CA 1
ATOM 1822 C C . GLY A 1 238 ? -16.286 -7.766 -5.206 1.00 81.38 238 GLY A C 1
ATOM 1823 O O . GLY A 1 238 ? -15.921 -8.940 -5.165 1.00 81.38 238 GLY A O 1
ATOM 1824 N N . THR A 1 239 ? -15.531 -6.810 -5.756 1.00 86.19 239 THR A N 1
ATOM 1825 C CA . THR A 1 239 ? -14.227 -7.080 -6.387 1.00 86.19 239 THR A CA 1
ATOM 1826 C C . THR A 1 239 ? -13.054 -6.398 -5.686 1.00 86.19 239 THR A C 1
ATOM 1828 O O . THR A 1 239 ? -11.907 -6.790 -5.923 1.00 86.19 239 THR A O 1
ATOM 1831 N N . VAL A 1 240 ? -13.296 -5.428 -4.791 1.00 89.62 240 VAL A N 1
ATOM 1832 C CA . VAL A 1 240 ? -12.239 -4.628 -4.143 1.00 89.62 240 VAL A CA 1
ATOM 1833 C C . VAL A 1 240 ? -11.245 -5.538 -3.438 1.00 89.62 240 VAL A C 1
ATOM 1835 O O . VAL A 1 240 ? -10.038 -5.467 -3.688 1.00 89.62 240 VAL A O 1
ATOM 1838 N N . TYR A 1 241 ? -11.750 -6.405 -2.558 1.00 90.56 241 TYR A N 1
ATOM 1839 C CA . TYR A 1 241 ? -10.886 -7.238 -1.732 1.00 90.56 241 TYR A CA 1
ATOM 1840 C C . TYR A 1 241 ? -10.104 -8.255 -2.575 1.00 90.56 241 TYR A C 1
ATOM 1842 O O . TYR A 1 241 ? -8.935 -8.523 -2.299 1.00 90.56 241 TYR A O 1
ATOM 1850 N N . ALA A 1 242 ? -10.703 -8.770 -3.653 1.00 90.56 242 ALA A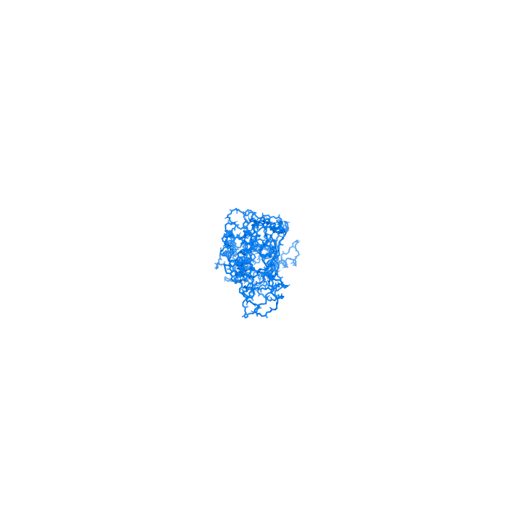 N 1
ATOM 1851 C CA . ALA A 1 242 ? -10.036 -9.682 -4.579 1.00 90.56 242 ALA A CA 1
ATOM 1852 C C . ALA A 1 242 ? -8.877 -8.998 -5.326 1.00 90.56 242 ALA A C 1
ATOM 1854 O O . ALA A 1 242 ? -7.767 -9.535 -5.372 1.00 90.56 242 ALA A O 1
ATOM 1855 N N . HIS A 1 243 ? -9.089 -7.787 -5.853 1.00 91.44 243 HIS A N 1
ATOM 1856 C CA . HIS A 1 243 ? -8.022 -7.001 -6.483 1.00 91.44 243 HIS A CA 1
ATOM 1857 C C . HIS A 1 243 ? -6.899 -6.670 -5.500 1.00 91.44 243 HIS A C 1
ATOM 1859 O O . HIS A 1 243 ? -5.719 -6.759 -5.851 1.00 91.44 243 HIS A O 1
ATOM 1865 N N . TYR A 1 244 ? -7.258 -6.328 -4.265 1.00 93.31 244 TYR A N 1
ATOM 1866 C CA . TYR A 1 244 ? -6.301 -6.082 -3.198 1.00 93.31 244 TYR A CA 1
ATOM 1867 C C . TYR A 1 244 ? -5.462 -7.322 -2.865 1.00 93.31 244 TYR A C 1
ATOM 1869 O O . TYR A 1 244 ? -4.235 -7.242 -2.819 1.00 93.31 244 TYR A O 1
ATOM 1877 N N . GLN A 1 245 ? -6.094 -8.488 -2.717 1.00 93.12 245 GLN A N 1
ATOM 1878 C CA . GLN A 1 245 ? -5.388 -9.748 -2.482 1.00 93.12 245 GLN A CA 1
ATOM 1879 C C . GLN A 1 245 ? -4.480 -10.129 -3.653 1.00 93.12 245 GLN A C 1
ATOM 1881 O O . GLN A 1 245 ? -3.349 -10.556 -3.428 1.00 93.12 245 GLN A O 1
ATOM 1886 N N . ASN A 1 246 ? -4.913 -9.927 -4.900 1.00 93.88 246 ASN A N 1
ATOM 1887 C CA . ASN A 1 246 ? -4.045 -10.125 -6.064 1.00 93.88 246 ASN A CA 1
ATOM 1888 C C . ASN A 1 246 ? -2.805 -9.229 -5.992 1.00 93.88 246 ASN A C 1
ATOM 1890 O O . ASN A 1 246 ? -1.695 -9.712 -6.215 1.00 93.88 246 ASN A O 1
ATOM 1894 N N . ALA A 1 247 ? -2.970 -7.959 -5.613 1.00 92.94 247 ALA A N 1
ATOM 1895 C CA . ALA A 1 247 ? -1.844 -7.051 -5.434 1.00 92.94 247 ALA A CA 1
ATOM 1896 C C . ALA A 1 247 ? -0.883 -7.528 -4.339 1.00 92.94 247 ALA A C 1
ATOM 1898 O O . ALA A 1 247 ? 0.312 -7.612 -4.599 1.00 92.94 247 ALA A O 1
ATOM 1899 N N . LEU A 1 248 ? -1.383 -7.938 -3.171 1.00 92.31 248 LEU A N 1
ATOM 1900 C CA . LEU A 1 248 ? -0.536 -8.485 -2.104 1.00 92.31 248 LEU A CA 1
ATOM 1901 C C . LEU A 1 248 ? 0.170 -9.795 -2.498 1.00 92.31 248 LEU A C 1
ATOM 1903 O O . LEU A 1 248 ? 1.309 -10.023 -2.108 1.00 92.31 248 LEU A O 1
ATOM 1907 N N . ASN A 1 249 ? -0.488 -10.669 -3.264 1.00 91.94 249 ASN A N 1
ATOM 1908 C CA . ASN A 1 249 ? 0.053 -11.979 -3.647 1.00 91.94 249 ASN A CA 1
ATOM 1909 C C . ASN A 1 249 ? 1.018 -11.924 -4.840 1.00 91.94 249 ASN A C 1
ATOM 1911 O O . ASN A 1 249 ? 1.825 -12.838 -5.040 1.00 91.94 249 ASN A O 1
ATOM 1915 N N . HIS A 1 250 ? 0.865 -10.934 -5.717 1.00 91.19 250 HIS A N 1
ATOM 1916 C CA . HIS A 1 250 ? 1.526 -10.910 -7.026 1.00 91.19 250 HIS A CA 1
ATOM 1917 C C . HIS A 1 250 ? 2.250 -9.596 -7.327 1.00 91.19 250 HIS A C 1
ATOM 1919 O O . HIS A 1 250 ? 2.827 -9.454 -8.406 1.00 91.19 250 HIS A O 1
ATOM 1925 N N . GLY A 1 251 ? 2.205 -8.644 -6.400 1.00 89.12 251 GLY A N 1
ATOM 1926 C CA . GLY A 1 251 ? 2.707 -7.283 -6.553 1.00 89.12 251 GLY A CA 1
ATOM 1927 C C . GLY A 1 251 ? 1.797 -6.366 -7.376 1.00 89.12 251 GLY A C 1
ATOM 1928 O O . GLY A 1 251 ? 2.040 -5.165 -7.457 1.00 89.12 251 GLY A O 1
ATOM 1929 N N . VAL A 1 252 ? 0.747 -6.907 -8.000 1.00 90.44 252 VAL A N 1
ATOM 1930 C CA . VAL A 1 252 ? -0.177 -6.162 -8.859 1.00 90.44 252 VAL A CA 1
ATOM 1931 C C . VAL A 1 252 ? -1.564 -6.802 -8.887 1.00 90.44 252 VAL A C 1
ATOM 1933 O O . VAL A 1 252 ? -1.705 -8.021 -8.952 1.00 90.44 252 VAL A O 1
ATOM 1936 N N . SER A 1 253 ? -2.600 -5.967 -8.837 1.00 91.62 253 SER A N 1
ATOM 1937 C CA . SER A 1 253 ? -4.011 -6.397 -8.850 1.00 91.62 253 SER A CA 1
ATOM 1938 C C . SER A 1 253 ? -4.451 -7.042 -10.166 1.00 91.62 253 SER A C 1
ATOM 1940 O O . SER A 1 253 ? -5.264 -7.966 -10.148 1.00 91.62 253 SER A O 1
ATOM 1942 N N . ASN A 1 254 ? -3.913 -6.581 -11.300 1.00 89.25 254 ASN A N 1
ATOM 1943 C CA . ASN A 1 254 ? -4.073 -7.230 -12.598 1.00 89.25 254 ASN A CA 1
ATOM 1944 C C . ASN A 1 254 ? -2.928 -8.228 -12.813 1.00 89.25 254 ASN A C 1
ATOM 1946 O O . ASN A 1 254 ? -1.799 -7.845 -13.118 1.00 89.25 254 ASN A O 1
ATOM 1950 N N . THR A 1 255 ? -3.223 -9.519 -12.685 1.00 87.81 255 THR A N 1
ATOM 1951 C CA . THR A 1 255 ? -2.221 -10.593 -12.742 1.00 87.81 255 THR A CA 1
ATOM 1952 C C . THR A 1 255 ? -1.538 -10.738 -14.102 1.00 87.81 255 THR A C 1
ATOM 1954 O O . THR A 1 255 ? -0.432 -11.275 -14.157 1.00 87.81 255 THR A O 1
ATOM 1957 N N . GLN A 1 256 ? -2.111 -10.194 -15.183 1.00 87.19 256 GLN A N 1
ATOM 1958 C CA . GLN A 1 256 ? -1.436 -10.114 -16.485 1.00 87.19 256 GLN A CA 1
ATOM 1959 C C . GLN A 1 256 ? -0.201 -9.206 -16.441 1.00 87.19 256 GLN A C 1
ATOM 1961 O O . GLN A 1 256 ? 0.716 -9.379 -17.240 1.00 87.19 256 GLN A O 1
ATOM 1966 N N . ALA A 1 257 ? -0.153 -8.270 -15.488 1.00 85.56 257 ALA A N 1
ATOM 1967 C CA . ALA A 1 257 ? 0.975 -7.373 -15.283 1.00 85.56 257 ALA A CA 1
ATOM 1968 C C . ALA A 1 257 ? 2.068 -7.954 -14.366 1.00 85.56 257 ALA A C 1
ATOM 1970 O O . ALA A 1 257 ? 3.029 -7.260 -14.018 1.00 85.56 257 ALA A O 1
ATOM 1971 N N . LYS A 1 258 ? 1.940 -9.209 -13.926 1.00 90.12 258 LYS A N 1
ATOM 1972 C CA . LYS A 1 258 ? 2.929 -9.848 -13.056 1.00 90.12 258 LYS A CA 1
ATOM 1973 C C . LYS A 1 258 ? 4.239 -10.070 -13.812 1.00 90.12 258 LYS A C 1
ATOM 1975 O O . LYS A 1 258 ? 4.250 -10.603 -14.921 1.00 90.12 258 LYS A O 1
ATOM 1980 N N . PHE A 1 259 ? 5.364 -9.722 -13.191 1.00 87.94 259 PHE A N 1
ATOM 1981 C CA . PHE A 1 259 ? 6.667 -10.067 -13.754 1.00 87.94 259 PHE A CA 1
ATOM 1982 C C . PHE A 1 259 ? 6.928 -11.574 -13.638 1.00 87.94 259 PHE A C 1
ATOM 1984 O O . PHE A 1 259 ? 6.717 -12.147 -12.567 1.00 87.94 259 PHE A O 1
ATOM 1991 N N . PRO A 1 260 ? 7.404 -12.235 -14.709 1.00 87.56 260 PRO A N 1
ATOM 1992 C CA . PRO A 1 260 ? 7.725 -13.653 -14.655 1.00 87.56 260 PRO A CA 1
ATOM 1993 C C . PRO A 1 260 ? 8.981 -13.866 -13.788 1.00 87.56 260 PRO A C 1
ATOM 1995 O O . PRO A 1 260 ? 10.064 -13.397 -14.165 1.00 87.56 260 PRO A O 1
ATOM 1998 N N . PRO A 1 261 ? 8.868 -14.551 -12.631 1.00 83.06 261 PRO A N 1
ATOM 1999 C CA . PRO A 1 261 ? 10.007 -14.771 -11.748 1.00 83.06 261 PRO A CA 1
ATOM 2000 C C . PRO A 1 261 ? 11.034 -15.670 -12.441 1.00 83.06 261 PRO A C 1
ATOM 2002 O O . PRO A 1 261 ? 10.673 -16.581 -13.182 1.00 83.06 261 PRO A O 1
ATOM 2005 N N . ASN A 1 262 ? 12.322 -15.411 -12.208 1.00 86.06 262 ASN A N 1
ATOM 2006 C CA . ASN A 1 262 ? 13.450 -16.188 -12.748 1.00 86.06 262 ASN A CA 1
ATOM 2007 C C . ASN A 1 262 ? 13.558 -16.248 -14.286 1.00 86.06 262 ASN A C 1
ATOM 2009 O O . ASN A 1 262 ? 14.406 -16.964 -14.814 1.00 86.06 262 ASN A O 1
ATOM 2013 N N . ALA A 1 263 ? 12.753 -15.481 -15.024 1.00 90.12 263 ALA A N 1
ATOM 2014 C CA . ALA A 1 263 ? 12.858 -15.416 -16.475 1.00 90.12 263 ALA A CA 1
ATOM 2015 C C . ALA A 1 263 ? 14.079 -14.599 -16.938 1.00 90.12 263 ALA A C 1
ATOM 2017 O O . ALA A 1 263 ? 14.637 -13.764 -16.207 1.00 90.12 263 ALA A O 1
ATOM 2018 N N . SER A 1 264 ? 14.462 -14.807 -18.203 1.00 90.06 264 SER A N 1
ATOM 2019 C CA . SER A 1 264 ? 15.545 -14.056 -18.845 1.00 90.06 264 SER A CA 1
ATOM 2020 C C . SER A 1 264 ? 15.311 -12.540 -18.753 1.00 90.06 264 SER A C 1
ATOM 2022 O O . SER A 1 264 ? 14.168 -12.072 -18.692 1.00 90.06 264 SER A O 1
ATOM 2024 N N . LEU A 1 265 ? 16.392 -11.751 -18.761 1.00 88.88 265 LEU A N 1
ATOM 2025 C CA . LEU A 1 265 ? 16.284 -10.288 -18.755 1.00 88.88 265 LEU A CA 1
ATOM 2026 C C . LEU A 1 265 ? 15.459 -9.783 -19.949 1.00 88.88 265 LEU A C 1
ATOM 2028 O O . LEU A 1 265 ? 14.645 -8.880 -19.787 1.00 88.88 265 LEU A O 1
ATOM 2032 N N . THR A 1 266 ? 15.606 -10.416 -21.114 1.00 89.75 266 THR A N 1
ATOM 2033 C CA . THR A 1 266 ? 14.835 -10.119 -22.328 1.00 89.75 266 THR A CA 1
ATOM 2034 C C . THR A 1 266 ? 13.336 -10.332 -22.124 1.00 89.75 266 THR A C 1
ATOM 2036 O O . THR A 1 266 ? 12.537 -9.459 -22.461 1.00 89.75 266 THR A O 1
ATOM 2039 N N . THR A 1 267 ? 12.940 -11.457 -21.520 1.00 91.56 267 THR A N 1
ATOM 2040 C CA . THR A 1 267 ? 11.532 -11.761 -21.217 1.00 91.56 267 THR A CA 1
ATOM 2041 C C . THR A 1 267 ? 10.953 -10.760 -20.218 1.00 91.56 267 THR A C 1
ATOM 2043 O O . THR A 1 267 ? 9.855 -10.243 -20.419 1.00 91.56 267 THR A O 1
ATOM 2046 N N . ARG A 1 268 ? 11.703 -10.432 -19.161 1.00 90.88 268 ARG A N 1
ATOM 2047 C CA . ARG A 1 268 ? 11.275 -9.451 -18.154 1.00 90.88 268 ARG A CA 1
ATOM 2048 C C . ARG A 1 268 ? 11.195 -8.026 -18.708 1.00 90.88 268 ARG A C 1
ATOM 2050 O O . ARG A 1 268 ? 10.271 -7.297 -18.362 1.00 90.88 268 ARG A O 1
ATOM 2057 N N . LEU A 1 269 ? 12.096 -7.644 -19.615 1.00 90.06 269 LEU A N 1
ATOM 2058 C CA . LEU A 1 269 ? 12.025 -6.371 -20.339 1.00 90.06 269 LEU A CA 1
ATOM 2059 C C . LEU A 1 269 ? 10.769 -6.295 -21.218 1.00 90.06 269 LEU A C 1
ATOM 2061 O O . LEU A 1 269 ? 10.085 -5.275 -21.215 1.00 90.06 269 LEU A O 1
ATOM 2065 N N . ALA A 1 270 ? 10.437 -7.366 -21.941 1.00 88.62 270 ALA A N 1
ATOM 2066 C CA . ALA A 1 270 ? 9.211 -7.412 -22.735 1.00 88.62 270 ALA A CA 1
ATOM 2067 C C . ALA A 1 270 ? 7.959 -7.235 -21.855 1.00 88.62 270 ALA A C 1
ATOM 2069 O O . ALA A 1 270 ? 7.088 -6.433 -22.195 1.00 88.62 270 ALA A O 1
ATOM 2070 N N . ALA A 1 271 ? 7.914 -7.904 -20.696 1.00 88.50 271 ALA A N 1
ATOM 2071 C CA . ALA A 1 271 ? 6.842 -7.738 -19.715 1.00 88.50 271 ALA A CA 1
ATOM 2072 C C . ALA A 1 271 ? 6.756 -6.293 -19.187 1.00 88.50 271 ALA A C 1
ATOM 2074 O O . ALA A 1 271 ? 5.678 -5.708 -19.180 1.00 88.50 271 ALA A O 1
ATOM 2075 N N . LEU A 1 272 ? 7.887 -5.665 -18.834 1.00 86.06 272 LEU A N 1
ATOM 2076 C CA . LEU A 1 272 ? 7.924 -4.267 -18.374 1.00 86.06 272 LEU A CA 1
ATOM 2077 C C . LEU A 1 272 ? 7.322 -3.302 -19.402 1.00 86.06 272 LEU A C 1
ATOM 2079 O O . LEU A 1 272 ? 6.526 -2.430 -19.051 1.00 86.06 272 LEU A O 1
ATOM 2083 N N . LEU A 1 273 ? 7.671 -3.475 -20.677 1.00 83.25 273 LEU A N 1
ATOM 2084 C CA . LEU A 1 273 ? 7.149 -2.639 -21.757 1.00 83.25 273 LEU A CA 1
ATOM 2085 C C . LEU A 1 273 ? 5.651 -2.866 -22.004 1.00 83.25 273 LEU A C 1
ATOM 2087 O O . LEU A 1 273 ? 4.944 -1.910 -22.318 1.00 83.25 273 LEU A O 1
ATOM 2091 N N . ALA A 1 274 ? 5.161 -4.100 -21.857 1.00 81.50 274 ALA A N 1
ATOM 2092 C CA . ALA A 1 274 ? 3.732 -4.398 -21.942 1.00 81.50 274 ALA A CA 1
ATOM 2093 C C . ALA A 1 274 ? 2.957 -3.747 -20.781 1.00 81.50 274 ALA A C 1
ATOM 2095 O O . ALA A 1 274 ? 1.940 -3.086 -21.000 1.00 81.50 274 ALA A O 1
ATOM 2096 N N . ASN A 1 275 ? 3.498 -3.839 -19.565 1.00 79.38 275 ASN A N 1
ATOM 2097 C CA . ASN A 1 275 ? 2.882 -3.322 -18.343 1.00 79.38 275 ASN A CA 1
ATOM 2098 C C . ASN A 1 275 ? 2.752 -1.796 -18.322 1.00 79.38 275 ASN A C 1
ATOM 2100 O O . ASN A 1 275 ? 1.804 -1.266 -17.742 1.00 79.38 275 ASN A O 1
ATOM 2104 N N . ALA A 1 276 ? 3.649 -1.077 -19.003 1.00 70.00 276 ALA A N 1
ATOM 2105 C CA . ALA A 1 276 ? 3.563 0.376 -19.149 1.00 70.00 276 ALA A CA 1
ATOM 2106 C C . ALA A 1 276 ? 2.234 0.844 -19.780 1.00 70.00 276 ALA A C 1
ATOM 2108 O O . ALA A 1 276 ? 1.772 1.952 -19.503 1.00 70.00 276 ALA A O 1
ATOM 2109 N N . ASN A 1 277 ? 1.602 0.005 -20.608 1.00 66.12 277 ASN A N 1
ATOM 2110 C CA . ASN A 1 277 ? 0.289 0.294 -21.187 1.00 66.12 277 ASN A CA 1
ATOM 2111 C C . ASN A 1 277 ? -0.862 -0.038 -20.230 1.00 66.12 277 ASN A C 1
ATOM 2113 O O . ASN A 1 277 ? -1.884 0.640 -20.270 1.00 66.12 277 ASN A O 1
ATOM 2117 N N . ILE A 1 278 ? -0.690 -1.018 -19.338 1.00 66.94 278 ILE A N 1
ATOM 2118 C CA . ILE A 1 278 ? -1.717 -1.428 -18.368 1.00 66.94 278 ILE A CA 1
ATOM 2119 C C . ILE A 1 278 ? -2.003 -0.289 -17.383 1.00 66.94 278 ILE A C 1
ATOM 2121 O O . ILE A 1 278 ? -3.160 0.047 -17.152 1.00 66.94 278 ILE A O 1
ATOM 2125 N N . GLY A 1 279 ? -0.968 0.401 -16.893 1.00 65.44 279 GLY A N 1
ATOM 2126 C CA . GLY A 1 279 ? -1.157 1.584 -16.041 1.00 65.44 279 GLY A CA 1
ATOM 2127 C C . GLY A 1 279 ? -1.893 2.742 -16.734 1.00 65.44 279 GLY A C 1
ATOM 2128 O O . GLY A 1 279 ? -2.588 3.513 -16.077 1.00 65.44 279 GLY A O 1
ATOM 2129 N N . ARG A 1 280 ? -1.787 2.857 -18.067 1.00 68.06 280 ARG A N 1
ATOM 2130 C CA . ARG A 1 280 ? -2.532 3.856 -18.860 1.00 68.06 280 ARG A CA 1
ATOM 2131 C C . ARG A 1 280 ? -3.984 3.460 -19.108 1.00 68.06 280 ARG A C 1
ATOM 2133 O O . ARG A 1 280 ? -4.806 4.342 -19.319 1.00 68.06 280 ARG A O 1
ATOM 2140 N N . ALA A 1 281 ? -4.266 2.160 -19.129 1.00 69.81 281 ALA A N 1
ATOM 2141 C CA . ALA A 1 281 ? -5.606 1.619 -19.311 1.00 69.81 281 ALA A CA 1
ATOM 2142 C C . ALA A 1 281 ? -6.416 1.581 -18.006 1.00 69.81 281 ALA A C 1
ATOM 2144 O O . ALA A 1 281 ? -7.624 1.389 -18.070 1.00 69.81 281 ALA A O 1
ATOM 2145 N N . ALA A 1 282 ? -5.775 1.774 -16.845 1.00 76.00 282 ALA A N 1
ATOM 2146 C CA . ALA A 1 282 ? -6.460 1.857 -15.559 1.00 76.00 282 ALA A CA 1
ATOM 2147 C C . ALA A 1 282 ? -7.527 2.961 -15.581 1.00 76.00 282 ALA A C 1
ATOM 2149 O O . ALA A 1 282 ? -7.276 4.077 -16.043 1.00 76.00 282 ALA A O 1
ATOM 2150 N N . THR A 1 283 ? -8.709 2.646 -15.062 1.00 75.31 283 THR A N 1
ATOM 2151 C CA . THR A 1 283 ? -9.870 3.544 -15.055 1.00 75.31 283 THR A CA 1
ATOM 2152 C C . THR A 1 283 ? -10.409 3.718 -13.643 1.00 75.31 283 THR A C 1
ATOM 2154 O O . THR A 1 283 ? -10.015 3.019 -12.714 1.00 75.31 283 THR A O 1
ATOM 2157 N N . ARG A 1 284 ? -11.369 4.631 -13.471 1.00 71.88 284 ARG A N 1
ATOM 2158 C CA . ARG A 1 284 ? -12.065 4.797 -12.192 1.00 71.88 284 ARG A CA 1
ATOM 2159 C C . ARG A 1 284 ? -12.803 3.530 -11.739 1.00 71.88 284 ARG A C 1
ATOM 2161 O O . ARG A 1 284 ? -12.922 3.339 -10.531 1.00 71.88 284 ARG A O 1
ATOM 2168 N N . SER A 1 285 ? -13.311 2.732 -12.686 1.00 73.56 285 SER A N 1
ATOM 2169 C CA . SER A 1 285 ? -14.030 1.472 -12.439 1.00 73.56 285 SER A CA 1
ATOM 2170 C C . SER A 1 285 ? -13.103 0.280 -12.205 1.00 73.56 285 SER A C 1
ATOM 2172 O O . SER A 1 285 ? -13.434 -0.622 -11.442 1.00 73.56 285 SER A O 1
ATOM 2174 N N . GLU A 1 286 ? -11.928 0.312 -12.829 1.00 77.38 286 GLU A N 1
ATOM 2175 C CA . GLU A 1 286 ? -10.897 -0.723 -12.740 1.00 77.38 286 GLU A CA 1
ATOM 2176 C C . GLU A 1 286 ? -9.537 -0.074 -12.442 1.00 77.38 286 GLU A C 1
ATOM 2178 O O . GLU A 1 286 ? -8.683 0.064 -13.330 1.00 77.38 286 GLU A O 1
ATOM 2183 N N . PRO A 1 287 ? -9.337 0.409 -11.207 1.00 81.44 287 PRO A N 1
ATOM 2184 C CA . PRO A 1 287 ? -8.057 0.967 -10.809 1.00 81.44 287 PRO A CA 1
ATOM 2185 C C . PRO A 1 287 ? -7.008 -0.143 -10.653 1.00 81.44 287 PRO A C 1
ATOM 2187 O O . PRO A 1 287 ? -7.308 -1.288 -10.312 1.00 81.44 287 PRO A O 1
ATOM 2190 N N . LEU A 1 288 ? -5.744 0.212 -10.870 1.00 84.56 288 LEU A N 1
ATOM 2191 C CA . LEU A 1 288 ? -4.617 -0.709 -10.764 1.00 84.56 288 LEU A CA 1
ATOM 2192 C C . LEU A 1 288 ? -3.904 -0.513 -9.425 1.00 84.56 288 LEU A C 1
ATOM 2194 O O . LEU A 1 288 ? -3.232 0.491 -9.209 1.00 84.56 288 LEU A O 1
ATOM 2198 N N . LEU A 1 289 ? -4.003 -1.499 -8.543 1.00 88.31 289 LEU A N 1
ATOM 2199 C CA . LEU A 1 289 ? -3.188 -1.584 -7.330 1.00 88.31 289 LEU A CA 1
ATOM 2200 C C . LEU A 1 289 ? -1.827 -2.228 -7.633 1.00 88.31 289 LEU A C 1
ATOM 2202 O O . LEU A 1 289 ? -1.785 -3.249 -8.328 1.00 88.31 289 LEU A O 1
ATOM 2206 N N . LEU A 1 290 ? -0.754 -1.663 -7.082 1.00 85.75 290 LEU A N 1
ATOM 2207 C CA . LEU A 1 290 ? 0.644 -2.101 -7.177 1.00 85.75 290 LEU A CA 1
ATOM 2208 C C . LEU A 1 290 ? 1.278 -2.168 -5.781 1.00 85.75 290 LEU A C 1
ATOM 2210 O O . LEU A 1 290 ? 0.881 -1.418 -4.898 1.00 85.75 290 LEU A O 1
ATOM 2214 N N . THR A 1 291 ? 2.293 -3.002 -5.579 1.00 84.44 291 THR A N 1
ATOM 2215 C CA . THR A 1 291 ? 3.146 -2.958 -4.376 1.00 84.44 291 THR A CA 1
ATOM 2216 C C . THR A 1 291 ? 4.469 -2.252 -4.658 1.00 84.44 291 THR A C 1
ATOM 2218 O O . THR A 1 291 ? 4.858 -2.048 -5.816 1.00 84.44 291 THR A O 1
ATOM 2221 N N . HIS A 1 292 ? 5.197 -1.907 -3.595 1.00 79.88 292 HIS A N 1
ATOM 2222 C CA . HIS A 1 292 ? 6.569 -1.424 -3.715 1.00 79.88 292 HIS A CA 1
ATOM 2223 C C . HIS A 1 292 ? 7.488 -2.463 -4.366 1.00 79.88 292 HIS A C 1
ATOM 2225 O O . HIS A 1 292 ? 8.281 -2.097 -5.231 1.00 79.88 292 HIS A O 1
ATOM 2231 N N . ASP A 1 293 ? 7.327 -3.752 -4.067 1.00 80.75 293 ASP A N 1
ATOM 2232 C CA . ASP A 1 293 ? 8.110 -4.822 -4.700 1.00 80.75 293 ASP A CA 1
ATOM 2233 C C . ASP A 1 293 ? 7.970 -4.872 -6.217 1.00 80.75 293 ASP A C 1
ATOM 2235 O O . ASP A 1 293 ? 8.962 -5.027 -6.935 1.00 80.75 293 ASP A O 1
ATOM 2239 N N . TRP A 1 294 ? 6.752 -4.695 -6.737 1.00 85.38 294 TRP A N 1
ATOM 2240 C CA . TRP A 1 294 ? 6.538 -4.657 -8.182 1.00 85.38 294 TRP A CA 1
ATOM 2241 C C . TRP A 1 294 ? 7.322 -3.506 -8.821 1.00 85.38 294 TRP A C 1
ATOM 2243 O O . TRP A 1 294 ? 7.960 -3.671 -9.864 1.00 85.38 294 TRP A O 1
ATOM 2253 N N . LEU A 1 295 ? 7.332 -2.344 -8.162 1.00 79.94 295 LEU A N 1
ATOM 2254 C CA . LEU A 1 295 ? 8.105 -1.179 -8.587 1.00 79.94 295 LEU A CA 1
ATOM 2255 C C . LEU A 1 295 ? 9.612 -1.433 -8.458 1.00 79.94 295 LEU A C 1
ATOM 2257 O O . LEU A 1 295 ? 10.376 -1.069 -9.350 1.00 79.94 295 LEU A O 1
ATOM 2261 N N . HIS A 1 296 ? 10.066 -2.082 -7.388 1.00 79.44 296 HIS A N 1
ATOM 2262 C CA . HIS A 1 296 ? 11.469 -2.451 -7.222 1.00 79.44 296 HIS A CA 1
ATOM 2263 C C . HIS A 1 296 ? 11.933 -3.414 -8.316 1.00 79.44 296 HIS A C 1
ATOM 2265 O O . HIS A 1 296 ? 13.000 -3.193 -8.891 1.00 79.44 296 HIS A O 1
ATOM 2271 N N . GLU A 1 297 ? 11.129 -4.413 -8.682 1.00 84.25 297 GLU A N 1
ATOM 2272 C CA . GLU A 1 297 ? 11.464 -5.339 -9.767 1.00 84.25 297 GLU A CA 1
ATOM 2273 C C . GLU A 1 297 ? 11.465 -4.635 -11.131 1.00 84.25 297 GLU A C 1
ATOM 2275 O O . GLU A 1 297 ? 12.417 -4.789 -11.899 1.00 84.25 297 GLU A O 1
ATOM 2280 N N . ALA A 1 298 ? 10.479 -3.779 -11.419 1.00 82.50 298 ALA A N 1
ATOM 2281 C CA . ALA A 1 298 ? 10.482 -2.954 -12.630 1.00 82.50 298 ALA A CA 1
ATOM 2282 C C . ALA A 1 298 ? 11.757 -2.084 -12.730 1.00 82.50 298 ALA A C 1
ATOM 2284 O O . ALA A 1 298 ? 12.368 -1.976 -13.800 1.00 82.50 298 ALA A O 1
ATOM 2285 N N . ASN A 1 299 ? 12.215 -1.526 -11.604 1.00 79.44 299 ASN A N 1
ATOM 2286 C CA . ASN A 1 299 ? 13.427 -0.710 -11.525 1.00 79.44 299 ASN A CA 1
ATOM 2287 C C . ASN A 1 299 ? 14.674 -1.562 -11.704 1.00 79.44 299 ASN A C 1
ATOM 2289 O O . ASN A 1 299 ? 15.601 -1.179 -12.417 1.00 79.44 299 ASN A O 1
ATOM 2293 N N . ARG A 1 300 ? 14.697 -2.739 -11.080 1.00 83.50 300 ARG A N 1
ATOM 2294 C CA . ARG A 1 300 ? 15.778 -3.708 -11.213 1.00 83.50 300 ARG A CA 1
ATOM 2295 C C . ARG A 1 300 ? 15.949 -4.130 -12.666 1.00 83.50 300 ARG A C 1
ATOM 2297 O O . ARG A 1 300 ? 17.079 -4.156 -13.148 1.00 83.50 300 ARG A O 1
ATOM 2304 N N . ILE A 1 301 ? 14.856 -4.408 -13.378 1.00 87.50 301 ILE A N 1
ATOM 2305 C CA . ILE A 1 301 ? 14.874 -4.722 -14.812 1.00 87.50 301 ILE A CA 1
ATOM 2306 C C . ILE A 1 301 ? 15.467 -3.544 -15.592 1.00 87.50 301 ILE A C 1
ATOM 2308 O O . ILE A 1 301 ? 16.409 -3.744 -16.359 1.00 87.50 301 ILE A O 1
ATOM 2312 N N . ARG A 1 302 ? 14.992 -2.313 -15.351 1.00 85.50 302 ARG A N 1
ATOM 2313 C CA . ARG A 1 302 ? 15.522 -1.103 -16.003 1.00 85.50 302 ARG A CA 1
ATOM 2314 C C . ARG A 1 302 ? 17.026 -0.928 -15.755 1.00 85.50 302 ARG A C 1
ATOM 2316 O O . ARG A 1 302 ? 17.771 -0.785 -16.719 1.00 85.50 302 ARG A O 1
ATOM 2323 N N . ARG A 1 303 ? 17.484 -1.012 -14.501 1.00 84.44 303 ARG A N 1
ATOM 2324 C CA . ARG A 1 303 ? 18.910 -0.931 -14.116 1.00 84.44 303 ARG A CA 1
ATOM 2325 C C . ARG A 1 303 ? 19.739 -2.022 -14.793 1.00 84.44 303 ARG A C 1
ATOM 2327 O O . ARG A 1 303 ? 20.805 -1.749 -15.332 1.00 84.44 303 ARG A O 1
ATOM 2334 N N . ARG A 1 304 ? 19.249 -3.265 -14.816 1.00 87.94 304 ARG A N 1
ATOM 2335 C CA . ARG A 1 304 ? 19.937 -4.391 -15.471 1.00 87.94 304 ARG A CA 1
ATOM 2336 C C . ARG A 1 304 ? 20.066 -4.210 -16.981 1.00 87.94 304 ARG A C 1
ATOM 2338 O O . ARG A 1 304 ? 21.066 -4.642 -17.542 1.00 87.94 304 ARG A O 1
ATOM 2345 N N . VAL A 1 305 ? 19.085 -3.581 -17.626 1.00 89.31 305 VAL A N 1
ATOM 2346 C CA . VAL A 1 305 ? 19.140 -3.284 -19.062 1.00 89.31 305 VAL A CA 1
ATOM 2347 C C . VAL A 1 305 ? 20.037 -2.083 -19.350 1.00 89.31 305 VAL A C 1
ATOM 2349 O O . VAL A 1 305 ? 20.826 -2.157 -20.275 1.00 89.31 305 VAL A O 1
ATOM 2352 N N . LEU A 1 306 ? 19.944 -0.993 -18.588 1.00 87.94 306 LEU A N 1
ATOM 2353 C CA . LEU A 1 306 ? 20.610 0.267 -18.945 1.00 87.94 306 LEU A CA 1
ATOM 2354 C C . LEU A 1 306 ? 22.033 0.417 -18.384 1.00 87.94 306 LEU A C 1
ATOM 2356 O O . LEU A 1 306 ? 22.810 1.177 -18.952 1.00 87.94 306 LEU A O 1
ATOM 2360 N N . SER A 1 307 ? 22.382 -0.293 -17.308 1.00 87.12 307 SER A N 1
ATOM 2361 C CA . SER A 1 307 ? 23.693 -0.175 -16.643 1.00 87.12 307 SER A CA 1
ATOM 2362 C C . SER A 1 307 ? 24.222 -1.492 -16.056 1.00 87.12 307 SER A C 1
ATOM 2364 O O . SER A 1 307 ? 24.963 -1.506 -15.071 1.00 87.12 307 SER A O 1
ATOM 2366 N N . GLN A 1 308 ? 23.752 -2.639 -16.559 1.00 87.69 308 GLN A N 1
ATOM 2367 C CA . GLN A 1 308 ? 24.055 -3.970 -16.007 1.00 87.69 308 GLN A CA 1
ATOM 2368 C C . GLN A 1 308 ? 23.744 -4.117 -14.495 1.00 87.69 308 GLN A C 1
ATOM 2370 O O . GLN A 1 308 ? 24.180 -5.058 -13.831 1.00 87.69 308 GLN A O 1
ATOM 2375 N N . GLY A 1 309 ? 22.895 -3.250 -13.936 1.00 81.62 309 GLY A N 1
ATOM 2376 C CA . GLY A 1 309 ? 22.624 -3.191 -12.497 1.00 81.62 309 GLY A CA 1
ATOM 2377 C C . GLY A 1 309 ? 23.590 -2.290 -11.723 1.00 81.62 309 GLY A C 1
ATOM 2378 O O . GLY A 1 309 ? 23.737 -2.484 -10.523 1.00 81.62 309 GLY A O 1
ATOM 2379 N N . GLY A 1 310 ? 24.243 -1.341 -12.396 1.00 82.94 310 GLY A N 1
ATOM 2380 C CA . GLY A 1 310 ? 25.265 -0.447 -11.844 1.00 82.94 310 GLY A CA 1
ATOM 2381 C C . GLY A 1 310 ? 26.702 -0.965 -11.975 1.00 82.94 310 GLY A C 1
ATOM 2382 O O . GLY A 1 310 ? 27.622 -0.281 -11.553 1.00 82.94 310 GLY A O 1
ATOM 2383 N N . GLN A 1 311 ? 26.907 -2.158 -12.543 1.00 84.69 311 GLN A N 1
ATOM 2384 C CA . GLN A 1 311 ? 28.242 -2.750 -12.711 1.00 84.69 311 GLN A CA 1
ATOM 2385 C C . GLN A 1 311 ? 28.980 -2.235 -13.949 1.00 84.69 311 GLN A C 1
ATOM 2387 O O . GLN A 1 311 ? 30.205 -2.279 -13.979 1.00 84.69 311 GLN A O 1
ATOM 2392 N N . ASP A 1 312 ? 28.244 -1.787 -14.96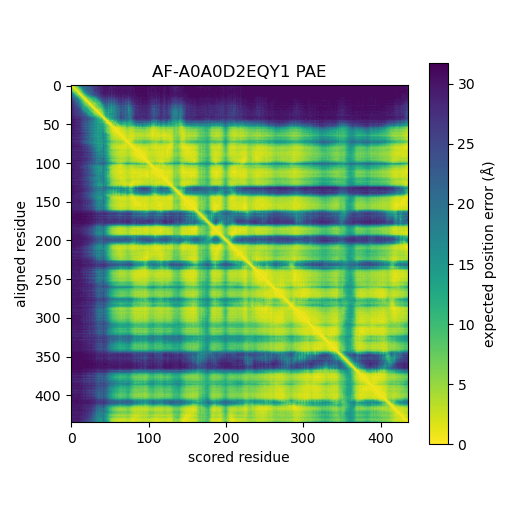7 1.00 86.62 312 ASP A N 1
ATOM 2393 C CA . ASP A 1 312 ? 28.807 -1.317 -16.230 1.00 86.62 312 ASP A CA 1
ATOM 2394 C C . ASP A 1 312 ? 27.984 -0.124 -16.738 1.00 86.62 312 ASP A C 1
ATOM 2396 O O . ASP A 1 312 ? 26.806 -0.256 -17.074 1.00 86.62 312 ASP A O 1
ATOM 2400 N N . THR A 1 313 ? 28.595 1.060 -16.767 1.00 86.56 313 THR A N 1
ATOM 2401 C CA . THR A 1 313 ? 27.986 2.303 -17.266 1.00 86.56 313 THR A CA 1
ATOM 2402 C C . THR A 1 313 ? 28.411 2.641 -18.690 1.00 86.56 313 THR A C 1
ATOM 2404 O O . THR A 1 313 ? 27.995 3.672 -19.211 1.00 86.56 313 THR A O 1
ATOM 2407 N N . SER A 1 314 ? 29.173 1.773 -19.361 1.00 91.06 314 SER A N 1
ATOM 2408 C CA . SER A 1 314 ? 29.749 2.069 -20.676 1.00 91.06 314 SER A CA 1
ATOM 2409 C C . SER A 1 314 ? 28.701 2.359 -21.751 1.00 91.06 314 SER A C 1
ATOM 2411 O O . SER A 1 314 ? 28.979 3.106 -22.683 1.00 91.06 314 SER A O 1
ATOM 2413 N N . PHE A 1 315 ? 27.471 1.847 -21.615 1.00 91.88 315 PHE A N 1
ATOM 2414 C CA . PHE A 1 315 ? 26.369 2.245 -22.496 1.00 91.88 315 PHE A CA 1
ATOM 2415 C C . PHE A 1 315 ? 25.997 3.726 -22.341 1.00 91.88 315 PHE A C 1
ATOM 2417 O O . PHE A 1 315 ? 25.771 4.404 -23.340 1.00 91.88 315 PHE A O 1
ATOM 2424 N N . LEU A 1 316 ? 25.958 4.252 -21.111 1.00 90.19 316 LEU A N 1
ATOM 2425 C CA . LEU A 1 316 ? 25.744 5.681 -20.868 1.00 90.19 316 LEU A CA 1
ATOM 2426 C C . LEU A 1 316 ? 26.899 6.506 -21.436 1.00 90.19 316 LEU A C 1
ATOM 2428 O O . LEU A 1 316 ? 26.647 7.513 -22.096 1.00 90.19 316 LEU A O 1
ATOM 2432 N N . ASP A 1 317 ? 28.137 6.067 -21.221 1.00 91.56 317 ASP A N 1
ATOM 2433 C CA . ASP A 1 317 ? 29.324 6.760 -21.726 1.00 91.56 317 ASP A CA 1
ATOM 2434 C C . ASP A 1 317 ? 29.307 6.826 -23.260 1.00 91.56 317 ASP A C 1
ATOM 2436 O O . ASP A 1 317 ? 29.456 7.904 -23.839 1.00 91.56 317 ASP A O 1
ATOM 2440 N N . ASP A 1 318 ? 28.989 5.708 -23.921 1.00 93.50 318 ASP A N 1
ATOM 2441 C CA . ASP A 1 318 ? 28.865 5.624 -25.378 1.00 93.50 318 ASP A CA 1
ATOM 2442 C C . ASP A 1 318 ? 27.755 6.550 -25.919 1.00 93.50 318 ASP A C 1
ATOM 2444 O O . ASP A 1 318 ? 27.919 7.173 -26.974 1.00 93.50 318 ASP A O 1
ATOM 2448 N N . LEU A 1 319 ? 26.631 6.681 -25.200 1.00 91.88 319 LEU A N 1
ATOM 2449 C CA . LEU A 1 319 ? 25.557 7.622 -25.541 1.00 91.88 319 LEU A CA 1
ATOM 2450 C C . LEU A 1 319 ? 26.006 9.075 -25.377 1.00 91.88 319 LEU A C 1
ATOM 2452 O O . LEU A 1 319 ? 25.784 9.881 -26.278 1.00 91.88 319 LEU A O 1
ATOM 2456 N N . VAL A 1 320 ? 26.652 9.408 -24.259 1.00 90.75 320 VAL A N 1
ATOM 2457 C CA . VAL A 1 320 ? 27.166 10.754 -23.970 1.00 90.75 320 VAL A CA 1
ATOM 2458 C C . VAL A 1 320 ? 28.199 11.176 -25.013 1.00 90.75 320 VAL A C 1
ATOM 2460 O O . VAL A 1 320 ? 28.126 12.300 -25.505 1.00 90.75 320 VAL A O 1
ATOM 2463 N N . SER A 1 321 ? 29.106 10.284 -25.415 1.00 92.38 321 SER A N 1
ATOM 2464 C CA . SER A 1 321 ? 30.055 10.551 -26.501 1.00 92.38 321 SER A CA 1
ATOM 2465 C C . SER A 1 321 ? 29.365 10.706 -27.858 1.00 92.38 321 SER A C 1
ATOM 2467 O O . SER A 1 321 ? 29.794 11.510 -28.682 1.00 92.38 321 SER A O 1
ATOM 2469 N N . ALA A 1 322 ? 28.279 9.970 -28.115 1.00 92.25 322 ALA A N 1
ATOM 2470 C CA . ALA A 1 322 ? 27.530 10.096 -29.364 1.00 92.25 322 ALA A CA 1
ATOM 2471 C C . ALA A 1 322 ? 26.783 11.435 -29.493 1.00 92.25 322 ALA A C 1
ATOM 2473 O O . ALA A 1 322 ? 26.564 11.886 -30.617 1.00 92.25 322 ALA A O 1
ATOM 2474 N N . VAL A 1 323 ? 26.430 12.084 -28.377 1.00 90.12 323 VAL A N 1
ATOM 2475 C CA . VAL A 1 323 ? 25.793 13.414 -28.375 1.00 90.12 323 VAL A CA 1
ATOM 2476 C C . VAL A 1 323 ? 26.684 14.467 -29.032 1.00 90.12 323 VAL A C 1
ATOM 2478 O O . VAL A 1 323 ? 26.185 15.255 -29.834 1.00 90.12 323 VAL A O 1
ATOM 2481 N N . ASP A 1 324 ? 27.992 14.440 -28.765 1.00 85.69 324 ASP A N 1
ATOM 2482 C CA . ASP A 1 324 ? 28.943 15.417 -29.317 1.00 85.69 324 ASP A CA 1
ATOM 2483 C C . ASP A 1 324 ? 29.039 15.354 -30.848 1.00 85.69 324 ASP A C 1
ATOM 2485 O O . ASP A 1 324 ? 29.288 16.364 -31.501 1.00 85.69 324 ASP A O 1
ATOM 2489 N N . GLY A 1 325 ? 28.802 14.175 -31.430 1.00 82.81 325 GLY A N 1
ATOM 2490 C CA . GLY A 1 325 ? 28.843 13.949 -32.876 1.00 82.81 325 GLY A CA 1
ATOM 2491 C C . GLY A 1 325 ? 27.485 13.987 -33.584 1.00 82.81 325 GLY A C 1
ATOM 2492 O O . GLY A 1 325 ? 27.450 13.788 -34.796 1.00 82.81 325 GLY A O 1
ATOM 2493 N N . HIS A 1 326 ? 26.369 14.185 -32.870 1.00 85.50 326 HIS A N 1
ATOM 2494 C CA . HIS A 1 326 ? 25.026 14.088 -33.460 1.00 85.50 326 HIS A CA 1
ATOM 2495 C C . HIS A 1 326 ? 24.591 15.357 -34.204 1.00 85.50 326 HIS A C 1
ATOM 2497 O O . HIS A 1 326 ? 23.935 15.260 -35.238 1.00 85.50 326 HIS A O 1
ATOM 2503 N N . GLY A 1 327 ? 24.959 16.537 -33.691 1.00 81.88 327 GLY A N 1
ATOM 2504 C CA . GLY A 1 327 ? 24.576 17.823 -34.284 1.00 81.88 327 GLY A CA 1
ATOM 2505 C C . GLY A 1 327 ? 23.093 18.174 -34.110 1.00 81.88 327 GLY A C 1
ATOM 2506 O O . GLY A 1 327 ? 22.432 18.510 -35.091 1.00 81.88 327 GLY A O 1
ATOM 2507 N N . PHE A 1 328 ? 22.574 18.095 -32.876 1.00 81.31 328 PHE A N 1
ATOM 2508 C CA . PHE A 1 328 ? 21.210 18.526 -32.538 1.00 81.31 328 PHE A CA 1
ATOM 2509 C C . PHE A 1 328 ? 20.945 19.968 -33.004 1.00 81.31 328 PHE A C 1
ATOM 2511 O O . PHE A 1 328 ? 21.739 20.871 -32.740 1.00 81.31 328 PHE A O 1
ATOM 2518 N N . LYS A 1 329 ? 19.818 20.193 -33.684 1.00 80.44 329 LYS A N 1
ATOM 2519 C CA . LYS A 1 329 ? 19.400 21.510 -34.189 1.00 80.44 329 LYS A CA 1
ATOM 2520 C C . LYS A 1 329 ? 18.705 22.359 -33.133 1.00 80.44 329 LYS A C 1
ATOM 2522 O O . LYS A 1 329 ? 18.792 23.583 -33.188 1.00 80.44 329 LYS A O 1
ATOM 2527 N N . TYR A 1 330 ? 17.981 21.717 -32.216 1.00 80.56 330 TYR A N 1
ATOM 2528 C CA . TYR A 1 330 ? 17.090 22.408 -31.273 1.00 80.56 330 TYR A CA 1
ATOM 2529 C C . TYR A 1 330 ? 17.378 22.102 -29.803 1.00 80.56 330 TYR A C 1
ATOM 2531 O O . TYR A 1 330 ? 16.787 22.730 -28.926 1.00 80.56 330 TYR A O 1
ATOM 2539 N N . LEU A 1 331 ? 18.256 21.139 -29.524 1.00 80.44 331 LEU A N 1
ATOM 2540 C CA . LEU A 1 331 ? 18.625 20.747 -28.170 1.00 80.44 331 LEU A CA 1
ATOM 2541 C C . LEU A 1 331 ? 20.083 21.095 -27.893 1.00 80.44 331 LEU A C 1
ATOM 2543 O O . LEU A 1 331 ? 20.967 20.780 -28.685 1.00 80.44 331 LEU A O 1
ATOM 2547 N N . ASP A 1 332 ? 20.326 21.695 -26.732 1.00 84.31 332 ASP A N 1
ATOM 2548 C CA . ASP A 1 332 ? 21.677 21.913 -26.231 1.00 84.31 332 ASP A CA 1
ATOM 2549 C C . ASP A 1 332 ? 22.343 20.564 -25.871 1.00 84.31 332 ASP A C 1
ATOM 2551 O O . ASP A 1 332 ? 21.780 19.801 -25.073 1.00 84.31 332 ASP A O 1
ATOM 2555 N N . PRO A 1 333 ? 23.533 20.245 -26.421 1.00 85.31 333 PRO A N 1
ATOM 2556 C CA . PRO A 1 333 ? 24.239 18.996 -26.139 1.00 85.31 333 PRO A CA 1
ATOM 2557 C C . PRO A 1 333 ? 24.490 18.731 -24.650 1.00 85.31 333 PRO A C 1
ATOM 2559 O O . PRO A 1 333 ? 24.415 17.576 -24.224 1.00 85.31 333 PRO A O 1
ATOM 2562 N N . ALA A 1 334 ? 24.761 19.759 -23.836 1.00 86.25 334 ALA A N 1
ATOM 2563 C CA . ALA A 1 334 ? 24.967 19.567 -22.400 1.00 86.25 334 ALA A CA 1
ATOM 2564 C C . ALA A 1 334 ? 23.662 19.139 -21.708 1.00 86.25 334 ALA A C 1
ATOM 2566 O O . ALA A 1 334 ? 23.641 18.124 -21.009 1.00 86.25 334 ALA A O 1
ATOM 2567 N N . SER A 1 335 ? 22.549 19.813 -22.011 1.00 83.00 335 SER A N 1
ATOM 2568 C CA . SER A 1 335 ? 21.214 19.430 -21.534 1.00 83.00 335 SER A CA 1
ATOM 2569 C C . SER A 1 335 ? 20.819 18.000 -21.935 1.00 83.00 335 SER A C 1
ATOM 2571 O O . SER A 1 335 ? 20.247 17.253 -21.135 1.00 83.00 335 SER A O 1
ATOM 2573 N N . VAL A 1 336 ? 21.165 17.573 -23.155 1.00 83.19 336 VAL A N 1
ATOM 2574 C CA . VAL A 1 336 ? 20.930 16.196 -23.622 1.00 83.19 336 VAL A CA 1
ATOM 2575 C C . VAL A 1 336 ? 21.718 15.183 -22.789 1.00 83.19 336 VAL A C 1
ATOM 2577 O O . VAL A 1 336 ? 21.144 14.188 -22.339 1.00 83.19 336 VAL A O 1
ATOM 2580 N N . LYS A 1 337 ? 23.012 15.435 -22.550 1.00 86.94 337 LYS A N 1
ATOM 2581 C CA . LYS A 1 337 ? 23.865 14.567 -21.721 1.00 86.94 337 LYS A CA 1
ATOM 2582 C C . LYS A 1 337 ? 23.328 14.447 -20.298 1.00 86.94 337 LYS A C 1
ATOM 2584 O O . LYS A 1 337 ? 23.255 13.339 -19.771 1.00 86.94 337 LYS A O 1
ATOM 2589 N N . ASP A 1 338 ? 22.891 15.550 -19.701 1.00 82.25 338 ASP A N 1
ATOM 2590 C CA . ASP A 1 338 ? 22.317 15.545 -18.353 1.00 82.25 338 ASP A CA 1
ATOM 2591 C C . ASP A 1 338 ? 20.984 14.792 -18.300 1.00 82.25 338 ASP A C 1
ATOM 2593 O O . ASP A 1 338 ? 20.738 14.021 -17.368 1.00 82.25 338 ASP A O 1
ATOM 2597 N N . SER A 1 339 ? 20.153 14.912 -19.341 1.00 79.12 339 SER A N 1
ATOM 2598 C CA . SER A 1 339 ? 18.928 14.116 -19.463 1.00 79.12 339 SER A CA 1
ATOM 2599 C C . SER A 1 339 ? 19.222 12.615 -19.550 1.00 79.12 339 SER A C 1
ATOM 2601 O O . SER A 1 339 ? 18.563 11.821 -18.877 1.00 79.12 339 SER A O 1
ATOM 2603 N N . LEU A 1 340 ? 20.226 12.210 -20.335 1.00 82.19 340 LEU A N 1
ATOM 2604 C CA . LEU A 1 340 ? 20.645 10.809 -20.452 1.00 82.19 340 LEU A CA 1
ATOM 2605 C C . LEU A 1 340 ? 21.187 10.266 -19.126 1.00 82.19 340 LEU A C 1
ATOM 2607 O O . LEU A 1 340 ? 20.786 9.178 -18.709 1.00 82.19 340 LEU A O 1
ATOM 2611 N N . ARG A 1 341 ? 22.024 11.042 -18.424 1.00 82.25 341 ARG A N 1
ATOM 2612 C CA . ARG A 1 341 ? 22.510 10.697 -17.078 1.00 82.25 341 ARG A CA 1
ATOM 2613 C C . ARG A 1 341 ? 21.349 10.511 -16.111 1.00 82.25 341 ARG A C 1
ATOM 2615 O O . ARG A 1 341 ? 21.238 9.454 -15.505 1.00 82.25 341 ARG A O 1
ATOM 2622 N N . SER A 1 342 ? 20.419 11.460 -16.048 1.00 75.94 342 SER A N 1
ATOM 2623 C CA . SER A 1 342 ? 19.227 11.344 -15.199 1.00 75.94 342 SER A CA 1
ATOM 2624 C C . SER A 1 342 ? 18.378 10.104 -15.532 1.00 75.94 342 SER A C 1
ATOM 2626 O O . SER A 1 342 ? 17.849 9.448 -14.636 1.00 75.94 342 SER A O 1
ATOM 2628 N N . GLN A 1 343 ? 18.274 9.728 -16.811 1.00 73.69 343 GLN A N 1
ATOM 2629 C CA . GLN A 1 343 ? 17.471 8.579 -17.242 1.00 73.69 343 GLN A CA 1
ATOM 2630 C C . GLN A 1 343 ? 18.126 7.206 -17.027 1.00 73.69 343 GLN A C 1
ATOM 2632 O O . GLN A 1 343 ? 17.390 6.212 -16.919 1.00 73.69 343 GLN A O 1
ATOM 2637 N N . ILE A 1 344 ? 19.463 7.139 -17.026 1.00 75.06 344 ILE A N 1
ATOM 2638 C CA . ILE A 1 344 ? 20.246 5.890 -17.046 1.00 75.06 344 ILE A CA 1
ATOM 2639 C C . ILE A 1 344 ? 21.047 5.678 -15.761 1.00 75.06 344 ILE A C 1
ATOM 2641 O O . ILE A 1 344 ? 21.055 4.559 -15.248 1.00 75.06 344 ILE A O 1
ATOM 2645 N N . ALA A 1 345 ? 21.701 6.721 -15.241 1.00 62.75 345 ALA A N 1
ATOM 2646 C CA . ALA A 1 345 ? 22.545 6.618 -14.053 1.00 62.75 345 ALA A CA 1
ATOM 2647 C C . ALA A 1 345 ? 21.724 6.213 -12.823 1.00 62.75 345 ALA A C 1
ATOM 2649 O O . ALA A 1 345 ? 22.233 5.497 -11.966 1.00 62.75 345 ALA A O 1
ATOM 2650 N N . LEU A 1 346 ? 20.431 6.581 -12.786 1.00 61.41 346 LEU A N 1
ATOM 2651 C CA . LEU A 1 346 ? 19.495 6.197 -11.720 1.00 61.41 346 LEU A CA 1
ATOM 2652 C C . LEU A 1 346 ? 20.123 6.425 -10.328 1.00 61.41 346 LEU A C 1
ATOM 2654 O O . LEU A 1 346 ? 19.986 5.581 -9.435 1.00 61.41 346 LEU A O 1
ATOM 2658 N N . GLU A 1 347 ? 20.871 7.532 -10.207 1.00 48.97 347 GLU A N 1
ATOM 2659 C CA . GLU A 1 347 ? 21.504 7.999 -8.979 1.00 48.97 347 GLU A CA 1
ATOM 2660 C C . GLU A 1 347 ? 20.402 8.421 -8.016 1.00 48.97 347 GLU A C 1
ATOM 2662 O O . GLU A 1 347 ? 19.568 9.273 -8.321 1.00 48.97 347 GLU A O 1
ATOM 2667 N N . GLY A 1 348 ? 20.365 7.751 -6.870 1.00 45.50 348 GLY A N 1
ATOM 2668 C CA . GLY A 1 348 ? 19.184 7.724 -6.029 1.00 45.50 348 GLY A CA 1
ATOM 2669 C C . GLY A 1 348 ? 18.200 6.673 -6.532 1.00 45.50 348 GLY A C 1
ATOM 2670 O O . GLY A 1 348 ? 17.828 6.597 -7.703 1.00 45.50 348 GLY A O 1
ATOM 2671 N N . ASN A 1 349 ? 17.727 5.838 -5.608 1.00 41.88 349 ASN A N 1
ATOM 2672 C CA . ASN A 1 349 ? 16.420 5.200 -5.766 1.00 41.88 349 ASN A CA 1
ATOM 2673 C C . ASN A 1 349 ? 15.453 6.284 -6.282 1.00 41.88 349 ASN A C 1
ATOM 2675 O O . ASN A 1 349 ? 15.632 7.446 -5.966 1.00 41.88 349 ASN A O 1
ATOM 2679 N N . PHE A 1 350 ? 14.616 6.038 -7.277 1.00 48.91 350 PHE A N 1
ATOM 2680 C CA . PHE A 1 350 ? 13.183 5.864 -7.070 1.00 48.91 350 PHE A CA 1
ATOM 2681 C C . PHE A 1 350 ? 12.535 5.761 -8.459 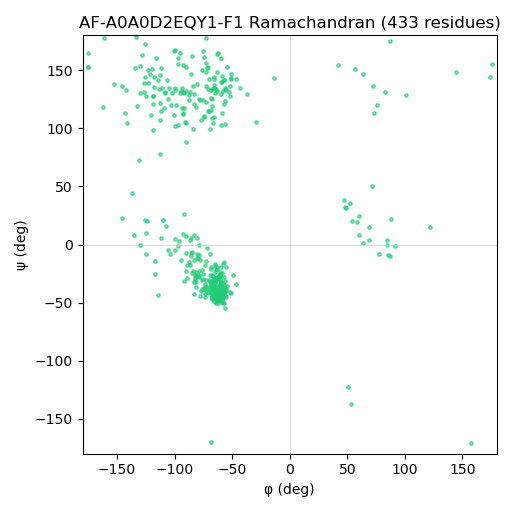1.00 48.91 350 PHE A C 1
ATOM 2683 O O . PHE A 1 350 ? 12.893 6.496 -9.378 1.00 48.91 350 PHE A O 1
ATOM 2690 N N . PHE A 1 351 ? 11.501 4.926 -8.589 1.00 49.56 351 PHE A N 1
ATOM 2691 C CA . PHE A 1 351 ? 10.381 5.338 -9.431 1.00 49.56 351 PHE A CA 1
ATOM 2692 C C . PHE A 1 351 ? 9.709 6.476 -8.668 1.00 49.56 351 PHE A C 1
ATOM 2694 O O . PHE A 1 351 ? 8.995 6.223 -7.700 1.00 49.56 351 PHE A O 1
ATOM 2701 N N . LEU A 1 352 ? 9.987 7.727 -9.031 1.00 40.41 352 LEU A N 1
ATOM 2702 C CA . LEU A 1 352 ? 9.233 8.842 -8.471 1.00 40.41 352 LEU A CA 1
ATOM 2703 C C . LEU A 1 352 ? 7.809 8.766 -9.014 1.00 40.41 352 LEU A C 1
ATOM 2705 O O . LEU A 1 352 ? 7.580 8.904 -10.219 1.00 40.41 352 LEU A O 1
ATOM 2709 N N . TYR A 1 353 ? 6.873 8.545 -8.093 1.00 39.78 353 TYR A N 1
ATOM 2710 C CA . TYR A 1 353 ? 5.454 8.791 -8.293 1.00 39.78 353 TYR A CA 1
ATOM 2711 C C . TYR A 1 353 ? 5.272 10.249 -8.694 1.00 39.78 353 TYR A C 1
ATOM 2713 O O . TYR A 1 353 ? 5.356 11.153 -7.864 1.00 39.78 353 TYR A O 1
ATOM 2721 N N . ALA A 1 354 ? 5.031 10.488 -9.977 1.00 35.62 354 ALA A N 1
ATOM 2722 C CA . ALA A 1 354 ? 4.469 11.750 -10.417 1.00 35.62 354 ALA A CA 1
ATOM 2723 C C . ALA A 1 354 ? 2.960 11.551 -10.570 1.00 35.62 354 ALA A C 1
ATOM 2725 O O . ALA A 1 354 ? 2.507 10.949 -11.541 1.00 35.62 354 ALA A O 1
ATOM 2726 N N . TYR A 1 355 ? 2.182 12.047 -9.608 1.00 34.88 355 TYR A N 1
ATOM 2727 C CA . TYR A 1 355 ? 0.777 12.356 -9.849 1.00 34.88 355 TYR A CA 1
ATOM 2728 C C . TYR A 1 355 ? 0.748 13.383 -10.989 1.00 34.88 355 TYR A C 1
ATOM 2730 O O . TYR A 1 355 ? 1.279 14.485 -10.837 1.00 34.88 355 TYR A O 1
ATOM 2738 N N . TYR A 1 356 ? 0.226 13.032 -12.166 1.00 35.44 356 TYR A N 1
ATOM 2739 C CA . TYR A 1 356 ? 0.089 14.044 -13.212 1.00 35.44 356 TYR A CA 1
ATOM 2740 C C . TYR A 1 356 ? -1.078 14.965 -12.847 1.00 35.44 356 TYR A C 1
ATOM 2742 O O . TYR A 1 356 ? -2.242 14.602 -12.997 1.00 35.44 356 TYR A O 1
ATOM 2750 N N . ALA A 1 357 ? -0.759 16.213 -12.502 1.00 28.08 357 ALA A N 1
ATOM 2751 C CA . ALA A 1 357 ? -1.540 17.313 -13.044 1.00 28.08 357 ALA A CA 1
ATOM 2752 C C . ALA A 1 357 ? -1.466 17.184 -14.569 1.00 28.08 357 ALA A C 1
ATOM 2754 O O . ALA A 1 357 ? -0.372 17.135 -15.126 1.00 28.08 357 ALA A O 1
ATOM 2755 N N . ARG A 1 358 ? -2.614 17.034 -15.234 1.00 31.48 358 ARG A N 1
ATOM 2756 C CA . ARG A 1 358 ? -2.730 16.987 -16.697 1.00 31.48 358 ARG A CA 1
ATOM 2757 C C . ARG A 1 358 ? -1.733 17.977 -17.326 1.00 31.48 358 ARG A C 1
ATOM 2759 O O . ARG A 1 358 ? -1.720 19.139 -16.941 1.00 31.48 358 ARG A O 1
ATOM 2766 N N . HIS A 1 359 ? -0.949 17.493 -18.294 1.00 36.75 359 HIS A N 1
ATOM 2767 C CA . HIS A 1 359 ? -0.011 18.221 -19.172 1.00 36.75 359 HIS A CA 1
ATOM 2768 C C . HIS A 1 359 ? 1.500 18.169 -18.838 1.00 36.75 359 HIS A C 1
ATOM 2770 O O . HIS A 1 359 ? 1.959 18.493 -17.750 1.00 36.75 359 HIS A O 1
ATOM 2776 N N . GLY A 1 360 ? 2.289 17.813 -19.867 1.00 29.33 360 GLY A N 1
ATOM 2777 C CA . GLY A 1 360 ? 3.709 18.172 -20.018 1.00 29.33 360 GLY A CA 1
ATOM 2778 C C . GLY A 1 360 ? 4.593 17.090 -20.671 1.00 29.33 360 GLY A C 1
ATOM 2779 O O . GLY A 1 360 ? 4.459 15.904 -20.353 1.00 29.33 360 GLY A O 1
ATOM 2780 N N . PRO A 1 361 ? 5.651 17.448 -21.428 1.00 34.97 361 PRO A N 1
ATOM 2781 C CA . PRO A 1 361 ? 5.714 18.340 -22.602 1.00 34.97 361 PRO A CA 1
ATOM 2782 C C . PRO A 1 361 ? 6.036 17.585 -23.916 1.00 34.97 361 PRO A C 1
ATOM 2784 O O . PRO A 1 361 ? 6.211 18.193 -24.963 1.00 34.97 361 PRO A O 1
ATOM 2787 N N . TRP A 1 362 ? 6.115 16.252 -23.907 1.00 39.81 362 TRP A N 1
ATOM 2788 C CA . TRP A 1 362 ? 6.678 15.480 -25.033 1.00 39.81 362 TRP A CA 1
ATOM 2789 C C . TRP A 1 362 ? 5.647 15.031 -26.080 1.00 39.81 362 TRP A C 1
ATOM 2791 O O . TRP A 1 362 ? 5.832 14.010 -26.745 1.00 39.81 362 TRP A O 1
ATOM 2801 N N . ALA A 1 363 ? 4.545 15.770 -26.199 1.00 38.16 363 ALA A N 1
ATOM 2802 C CA . ALA A 1 363 ? 3.448 15.470 -27.116 1.00 38.16 363 ALA A CA 1
ATOM 2803 C C . ALA A 1 363 ? 3.655 16.027 -28.539 1.00 38.16 363 ALA A C 1
ATOM 2805 O O . ALA A 1 363 ? 2.755 15.893 -29.364 1.00 38.16 363 ALA A O 1
ATOM 2806 N N . SER A 1 364 ? 4.815 16.613 -28.862 1.00 40.31 364 SER A N 1
ATOM 2807 C CA . SER A 1 364 ? 5.146 16.938 -30.252 1.00 40.31 364 SER A CA 1
ATOM 2808 C C . SER A 1 364 ? 5.802 15.733 -30.937 1.00 40.31 364 SER A C 1
ATOM 2810 O O . SER A 1 364 ? 6.692 15.067 -30.394 1.00 40.31 364 SER A O 1
ATOM 2812 N N . ARG A 1 365 ? 5.304 15.398 -32.131 1.00 47.00 365 ARG A N 1
ATOM 2813 C CA . ARG A 1 365 ? 5.797 14.274 -32.941 1.00 47.00 365 ARG A CA 1
ATOM 2814 C C . ARG A 1 365 ? 7.086 14.606 -33.706 1.00 47.00 365 ARG A C 1
ATOM 2816 O O . ARG A 1 365 ? 7.750 13.667 -34.127 1.00 47.00 365 ARG A O 1
ATOM 2823 N N . ASP A 1 366 ? 7.482 15.881 -33.759 1.00 46.69 366 ASP A N 1
ATOM 2824 C CA . ASP A 1 366 ? 8.473 16.391 -34.721 1.00 46.69 366 ASP A CA 1
ATOM 2825 C C . ASP A 1 366 ? 9.692 17.104 -34.096 1.00 46.69 366 ASP A C 1
ATOM 2827 O O . ASP A 1 366 ? 10.365 17.878 -34.768 1.00 46.69 366 ASP A O 1
ATOM 2831 N N . VAL A 1 367 ? 9.994 16.874 -32.813 1.00 58.16 367 VAL A N 1
ATOM 2832 C CA . VAL A 1 367 ? 11.180 17.461 -32.154 1.00 58.16 367 VAL A CA 1
ATOM 2833 C C . VAL A 1 367 ? 12.192 16.362 -31.839 1.00 58.16 367 VAL A C 1
ATOM 2835 O O . VAL A 1 367 ? 11.801 15.304 -31.333 1.00 58.16 367 VAL A O 1
ATOM 2838 N N . GLU A 1 368 ? 13.469 16.629 -32.141 1.00 60.47 368 GLU A N 1
ATOM 2839 C CA . GLU A 1 368 ? 14.624 15.816 -31.733 1.00 60.47 368 GLU A CA 1
ATOM 2840 C C . GLU A 1 368 ? 14.520 15.454 -30.247 1.00 60.47 368 GLU A C 1
ATOM 2842 O O . GLU A 1 368 ? 14.064 16.247 -29.419 1.00 60.47 368 GLU A O 1
ATOM 2847 N N . LYS A 1 369 ? 14.922 14.236 -29.893 1.00 70.31 369 LYS A N 1
ATOM 2848 C CA . LYS A 1 369 ? 14.866 13.730 -28.522 1.00 70.31 369 LYS A CA 1
ATOM 2849 C C . LYS A 1 369 ? 16.264 13.342 -28.066 1.00 70.31 369 LYS A C 1
ATOM 2851 O O . LYS A 1 369 ? 17.018 12.769 -28.849 1.00 70.31 369 LYS A O 1
ATOM 2856 N N . PRO A 1 370 ? 16.580 13.514 -26.769 1.00 67.12 370 PRO A N 1
ATOM 2857 C CA . PRO A 1 370 ? 17.844 13.051 -26.194 1.00 67.12 370 PRO A CA 1
ATOM 2858 C C . PRO A 1 370 ? 18.196 11.592 -26.523 1.00 67.12 370 PRO A C 1
ATOM 2860 O O . PRO A 1 370 ? 19.360 11.215 -26.547 1.00 67.12 370 PRO A O 1
ATOM 2863 N N . ILE A 1 371 ? 17.184 10.764 -26.795 1.00 76.06 371 ILE A N 1
ATOM 2864 C CA . ILE A 1 371 ? 17.337 9.338 -27.068 1.00 76.06 371 ILE A CA 1
ATOM 2865 C C . ILE A 1 371 ? 17.677 9.003 -28.532 1.00 76.06 371 ILE A C 1
ATOM 2867 O O . ILE A 1 371 ? 17.896 7.832 -28.841 1.00 76.06 371 ILE A O 1
ATOM 2871 N N . ASP A 1 372 ? 17.685 9.979 -29.444 1.00 81.19 372 ASP A N 1
ATOM 2872 C CA . ASP A 1 372 ? 17.849 9.726 -30.884 1.00 81.19 372 ASP A CA 1
ATOM 2873 C C . ASP A 1 372 ? 19.267 9.231 -31.232 1.00 81.19 372 ASP A C 1
ATOM 2875 O O . ASP A 1 372 ? 19.458 8.501 -32.206 1.00 81.19 372 ASP A O 1
ATOM 2879 N N . VAL A 1 373 ? 20.250 9.495 -30.363 1.00 88.94 373 VAL A N 1
ATOM 2880 C CA . VAL A 1 373 ? 21.616 8.944 -30.455 1.00 88.94 373 VAL A CA 1
ATOM 2881 C C . VAL A 1 373 ? 21.710 7.457 -30.098 1.00 88.94 373 VAL A C 1
ATOM 2883 O O . VAL A 1 373 ? 22.709 6.807 -30.414 1.00 88.94 373 VAL A O 1
ATOM 2886 N N . ALA A 1 374 ? 20.678 6.879 -29.473 1.00 90.75 374 ALA A N 1
ATOM 2887 C CA . ALA A 1 374 ? 20.758 5.527 -28.930 1.00 90.75 374 ALA A CA 1
ATOM 2888 C C . ALA A 1 374 ? 20.744 4.431 -29.994 1.00 90.75 374 ALA A C 1
ATOM 2890 O O . ALA A 1 374 ? 21.449 3.435 -29.850 1.00 90.75 374 ALA A O 1
ATOM 2891 N N . LEU A 1 375 ? 19.985 4.596 -31.081 1.00 91.31 375 LEU A N 1
ATOM 2892 C CA . LEU A 1 375 ? 19.929 3.576 -32.130 1.00 91.31 375 LEU A CA 1
ATOM 2893 C C . LEU A 1 375 ? 21.281 3.419 -32.858 1.00 91.31 375 LEU A C 1
ATOM 2895 O O . LEU A 1 375 ? 21.730 2.279 -33.001 1.00 91.31 375 LEU A O 1
ATOM 2899 N N . PRO A 1 376 ? 21.969 4.507 -33.267 1.00 92.38 376 PRO A N 1
ATOM 2900 C CA . PRO A 1 376 ? 23.330 4.415 -33.785 1.00 92.38 376 PRO A CA 1
ATOM 2901 C C . PRO A 1 376 ? 24.305 3.717 -32.833 1.00 92.38 376 PRO A C 1
ATOM 2903 O O . PRO A 1 376 ? 25.059 2.862 -33.288 1.00 92.38 376 PRO A O 1
ATOM 2906 N N . VAL A 1 377 ? 24.282 4.040 -31.533 1.00 94.81 377 VAL A N 1
ATOM 2907 C CA . VAL A 1 377 ? 25.150 3.397 -30.527 1.00 94.81 377 VAL A CA 1
ATOM 2908 C C . VAL A 1 377 ? 24.857 1.902 -30.426 1.00 94.81 377 VAL A C 1
ATOM 2910 O O . VAL A 1 377 ? 25.766 1.092 -30.578 1.00 94.81 377 VAL A O 1
ATOM 2913 N N . LEU A 1 378 ? 23.586 1.524 -30.273 1.00 95.19 378 LEU A N 1
ATOM 2914 C CA . LEU A 1 378 ? 23.174 0.123 -30.168 1.00 95.19 378 LEU A CA 1
ATOM 2915 C C . LEU A 1 378 ? 23.566 -0.697 -31.404 1.00 95.19 378 LEU A C 1
ATOM 2917 O O . LEU A 1 378 ? 23.940 -1.855 -31.264 1.00 95.19 378 LEU A O 1
ATOM 2921 N N . ASN A 1 379 ? 23.514 -0.116 -32.607 1.00 95.62 379 ASN A N 1
ATOM 2922 C CA . ASN A 1 379 ? 23.947 -0.803 -33.828 1.00 95.62 379 ASN A CA 1
ATOM 2923 C C . ASN A 1 379 ? 25.464 -1.066 -33.866 1.00 95.62 379 ASN A C 1
ATOM 2925 O O . ASN A 1 379 ? 25.879 -2.035 -34.492 1.00 95.62 379 ASN A O 1
ATOM 2929 N N . ARG A 1 380 ? 26.303 -0.268 -33.185 1.00 95.31 380 ARG A N 1
ATOM 2930 C CA . ARG A 1 380 ? 27.754 -0.542 -33.103 1.00 95.31 380 ARG A CA 1
ATOM 2931 C C . ARG A 1 380 ? 28.047 -1.830 -32.335 1.00 95.31 380 ARG A C 1
ATOM 2933 O O . ARG A 1 380 ? 29.015 -2.515 -32.655 1.00 95.31 380 ARG A O 1
ATOM 2940 N N . TYR A 1 381 ? 27.188 -2.180 -31.378 1.00 96.62 381 TYR A N 1
ATOM 2941 C CA . TYR A 1 381 ? 27.347 -3.375 -30.551 1.00 96.62 381 TYR A CA 1
ATOM 2942 C C . TYR A 1 381 ? 27.085 -4.695 -31.287 1.00 96.62 381 TYR A C 1
ATOM 2944 O O . TYR A 1 381 ? 27.306 -5.758 -30.718 1.00 96.62 381 TYR A O 1
ATOM 2952 N N . GLU A 1 382 ? 26.679 -4.659 -32.559 1.00 96.56 382 GLU A N 1
ATOM 2953 C CA . GLU A 1 382 ? 26.641 -5.851 -33.419 1.00 96.56 382 GLU A CA 1
ATOM 2954 C C . GLU A 1 382 ? 28.004 -6.552 -33.510 1.00 96.56 382 GLU A C 1
ATOM 2956 O O . GLU A 1 382 ? 28.071 -7.770 -33.653 1.00 96.56 382 GLU A O 1
ATOM 2961 N N . ARG A 1 383 ? 29.090 -5.773 -33.415 1.00 94.81 383 ARG A N 1
ATOM 2962 C CA . ARG A 1 383 ? 30.475 -6.252 -33.526 1.00 94.81 383 ARG A CA 1
ATOM 2963 C C . ARG A 1 383 ? 31.051 -6.770 -32.208 1.00 94.81 383 ARG A C 1
ATOM 2965 O O . ARG A 1 383 ? 32.169 -7.278 -32.203 1.00 94.81 383 ARG A O 1
ATOM 2972 N N . GLU A 1 384 ? 30.327 -6.611 -31.105 1.00 95.69 384 GLU A N 1
ATOM 2973 C CA . GLU A 1 384 ? 30.758 -7.092 -29.793 1.00 95.69 384 GLU A CA 1
ATOM 2974 C C . GLU A 1 384 ? 30.655 -8.625 -29.728 1.00 95.69 384 GLU A C 1
ATOM 2976 O O . GLU A 1 384 ? 29.760 -9.206 -30.350 1.00 95.69 384 GLU A O 1
ATOM 2981 N N . PRO A 1 385 ? 31.528 -9.314 -28.971 1.00 94.94 385 PRO A N 1
ATOM 2982 C CA . PRO A 1 385 ? 31.461 -10.765 -28.848 1.00 94.94 385 PRO A CA 1
ATOM 2983 C C . PRO A 1 385 ? 30.101 -11.249 -28.326 1.00 94.94 385 PRO A C 1
ATOM 2985 O O . PRO A 1 385 ? 29.513 -10.652 -27.415 1.00 94.94 385 PRO A O 1
ATOM 2988 N N . GLN A 1 386 ? 29.618 -12.373 -28.865 1.00 92.81 386 GLN A N 1
ATOM 2989 C CA . GLN A 1 386 ? 28.408 -13.024 -28.362 1.00 92.81 386 GLN A CA 1
ATOM 2990 C C . GLN A 1 386 ? 28.551 -13.355 -26.871 1.00 92.81 386 GLN A C 1
ATOM 2992 O O . GLN A 1 386 ? 29.615 -13.753 -26.404 1.00 92.81 386 GLN A O 1
ATOM 2997 N N . GLY A 1 387 ? 27.464 -13.181 -26.117 1.00 86.19 387 GLY A N 1
ATOM 2998 C CA . GLY A 1 387 ? 27.448 -13.380 -24.664 1.00 86.19 387 GLY A CA 1
ATOM 2999 C C . GLY A 1 387 ? 27.862 -12.152 -23.847 1.00 86.19 387 GLY A C 1
ATOM 3000 O O . GLY A 1 387 ? 27.643 -12.139 -22.637 1.00 86.19 387 GLY A O 1
ATOM 3001 N N . THR A 1 388 ? 28.380 -11.092 -24.477 1.00 90.81 388 THR A N 1
ATOM 3002 C CA . THR A 1 388 ? 28.593 -9.812 -23.786 1.00 90.81 388 THR A CA 1
ATOM 3003 C C . THR A 1 388 ? 27.272 -9.084 -23.527 1.00 90.81 388 THR A C 1
ATOM 3005 O O . THR A 1 388 ? 26.263 -9.264 -24.225 1.00 90.81 388 THR A O 1
ATOM 3008 N N . TRP A 1 389 ? 27.269 -8.215 -22.515 1.00 90.94 389 TRP A N 1
ATOM 3009 C CA . TRP A 1 389 ? 26.119 -7.363 -22.217 1.00 90.94 389 TRP A CA 1
ATOM 3010 C C . TRP A 1 389 ? 25.808 -6.401 -23.372 1.00 90.94 389 TRP A C 1
ATOM 3012 O O . TRP A 1 389 ? 24.652 -6.318 -23.785 1.00 90.94 389 TRP A O 1
ATOM 3022 N N . LYS A 1 390 ? 26.822 -5.767 -23.978 1.00 93.50 390 LYS A N 1
ATOM 3023 C CA . LYS A 1 390 ? 26.652 -4.895 -25.153 1.00 93.50 390 LYS A CA 1
ATOM 3024 C C . LYS A 1 390 ? 26.041 -5.634 -26.349 1.00 93.50 390 LYS A C 1
ATOM 3026 O O . LYS A 1 390 ? 25.064 -5.146 -26.921 1.00 93.50 390 LYS A O 1
ATOM 3031 N N . TYR A 1 391 ? 26.513 -6.846 -26.665 1.00 93.12 391 TYR A N 1
ATOM 3032 C CA . TYR A 1 391 ? 25.877 -7.681 -27.692 1.00 93.12 391 TYR A CA 1
ATOM 3033 C C . TYR A 1 391 ? 24.414 -7.992 -27.338 1.00 93.12 391 TYR A C 1
ATOM 3035 O O . TYR A 1 391 ? 23.526 -7.907 -28.185 1.00 93.12 391 TYR A O 1
ATOM 3043 N N . THR A 1 392 ? 24.118 -8.260 -26.061 1.00 91.44 392 THR A N 1
ATOM 3044 C CA . THR A 1 392 ? 22.733 -8.439 -25.596 1.00 91.44 392 THR A CA 1
ATOM 3045 C C . THR A 1 392 ? 21.888 -7.190 -25.872 1.00 91.44 392 THR A C 1
ATOM 3047 O O . THR A 1 392 ? 20.797 -7.320 -26.429 1.00 91.44 392 THR A O 1
ATOM 3050 N N . LEU A 1 393 ? 22.385 -5.981 -25.580 1.00 93.25 393 LEU A N 1
ATOM 3051 C CA . LEU A 1 393 ? 21.683 -4.726 -25.890 1.00 93.25 393 LEU A CA 1
ATOM 3052 C C . LEU A 1 393 ? 21.379 -4.575 -27.382 1.00 93.25 393 LEU A C 1
ATOM 3054 O O . LEU A 1 393 ? 20.280 -4.139 -27.730 1.00 93.25 393 LEU A O 1
ATOM 3058 N N . PHE A 1 394 ? 22.302 -4.979 -28.258 1.00 95.12 394 PHE A N 1
ATOM 3059 C CA . PHE A 1 394 ? 22.060 -5.018 -29.700 1.00 95.12 394 PHE A CA 1
ATOM 3060 C C . PHE A 1 394 ? 20.903 -5.960 -30.060 1.00 95.12 394 PHE A C 1
ATOM 3062 O O . PHE A 1 394 ? 19.985 -5.549 -30.777 1.00 95.12 394 PHE A O 1
ATOM 3069 N N . THR A 1 395 ? 20.885 -7.187 -29.521 1.00 93.88 395 THR A N 1
ATOM 3070 C CA . THR A 1 395 ? 19.814 -8.162 -29.817 1.00 93.88 395 THR A CA 1
ATOM 3071 C C . THR A 1 395 ? 18.423 -7.684 -29.387 1.00 93.88 395 THR A C 1
ATOM 3073 O O . THR A 1 395 ? 17.431 -8.022 -30.029 1.00 93.88 395 THR A O 1
ATOM 3076 N N . VAL A 1 396 ? 18.333 -6.846 -28.345 1.00 93.06 396 VAL A N 1
ATOM 3077 C CA . VAL A 1 396 ? 17.067 -6.284 -27.839 1.00 93.06 396 VAL A CA 1
ATOM 3078 C C . VAL A 1 396 ? 16.912 -4.782 -28.107 1.00 93.06 396 VAL A C 1
ATOM 3080 O O . VAL A 1 396 ? 16.106 -4.117 -27.451 1.00 93.06 396 VAL A O 1
ATOM 3083 N N . LYS A 1 397 ? 17.635 -4.225 -29.090 1.00 93.38 397 LYS A N 1
ATOM 3084 C CA . LYS A 1 397 ? 17.728 -2.771 -29.329 1.00 93.38 397 LYS A CA 1
ATOM 3085 C C . LYS A 1 397 ? 16.381 -2.060 -29.437 1.00 93.38 397 LYS A C 1
ATOM 3087 O O . LYS A 1 397 ? 16.196 -1.001 -28.846 1.00 93.38 397 LYS A O 1
ATOM 3092 N N . SER A 1 398 ? 15.394 -2.652 -30.113 1.00 90.31 398 SER A N 1
ATOM 3093 C CA . SER A 1 398 ? 14.049 -2.069 -30.226 1.00 90.31 398 SER A CA 1
ATOM 3094 C C . SER A 1 398 ? 13.361 -1.912 -28.865 1.00 90.31 398 SER A C 1
ATOM 3096 O O . SER A 1 398 ? 12.665 -0.922 -28.635 1.00 90.31 398 SER A O 1
ATOM 3098 N N . SER A 1 399 ? 13.567 -2.863 -27.953 1.00 90.25 399 SER A N 1
ATOM 3099 C CA . SER A 1 399 ? 13.047 -2.813 -26.584 1.00 90.25 399 SER A CA 1
ATOM 3100 C C . SER A 1 399 ? 13.823 -1.819 -25.721 1.00 90.25 399 SER A C 1
ATOM 3102 O O . SER A 1 399 ? 13.203 -1.076 -24.964 1.00 90.25 399 SER A O 1
ATOM 3104 N N . VAL A 1 400 ? 15.148 -1.726 -25.883 1.00 90.25 400 VAL A N 1
ATOM 3105 C CA . VAL A 1 400 ? 15.982 -0.715 -25.203 1.00 90.25 400 VAL A CA 1
ATOM 3106 C C . VAL A 1 400 ? 15.548 0.698 -25.596 1.00 90.25 400 VAL A C 1
ATOM 3108 O O . VAL A 1 400 ? 15.335 1.538 -24.728 1.00 90.25 400 VAL A O 1
ATOM 3111 N N . ILE A 1 401 ? 15.308 0.953 -26.886 1.00 87.81 401 ILE A N 1
ATOM 3112 C CA . ILE A 1 401 ? 14.794 2.247 -27.359 1.00 87.81 401 ILE A CA 1
ATOM 3113 C C . ILE A 1 401 ? 13.426 2.561 -26.744 1.00 87.81 401 ILE A C 1
ATOM 3115 O O . ILE A 1 401 ? 13.197 3.684 -26.299 1.00 87.81 401 ILE A O 1
ATOM 3119 N N . LYS A 1 402 ? 12.506 1.588 -26.692 1.00 84.25 402 LYS A N 1
ATOM 3120 C CA . LYS A 1 402 ? 11.203 1.782 -26.030 1.00 84.25 402 LYS A CA 1
ATOM 3121 C C . LYS A 1 402 ? 11.370 2.106 -24.543 1.00 84.25 402 LYS A C 1
ATOM 3123 O O . LYS A 1 402 ? 10.686 3.001 -24.059 1.00 84.25 402 LYS A O 1
ATOM 3128 N N . LEU A 1 403 ? 12.292 1.435 -23.854 1.00 82.62 403 LEU A N 1
ATOM 3129 C CA . LEU A 1 403 ? 12.598 1.678 -22.444 1.00 82.62 403 LEU A CA 1
ATOM 3130 C C . LEU A 1 403 ? 13.188 3.078 -22.213 1.00 82.62 403 LEU A C 1
ATOM 31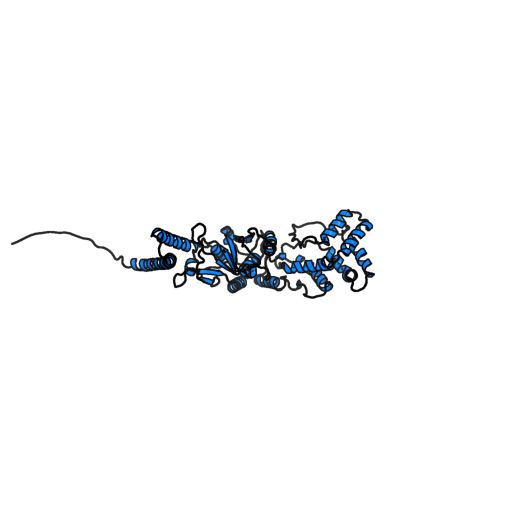32 O O . LEU A 1 403 ? 12.768 3.758 -21.285 1.00 82.62 403 LEU A O 1
ATOM 3136 N N . LEU A 1 404 ? 14.096 3.542 -23.076 1.00 80.88 404 LEU A N 1
ATOM 3137 C CA . LEU A 1 404 ? 14.651 4.902 -23.020 1.00 80.88 404 LEU A CA 1
ATOM 3138 C C . LEU A 1 404 ? 13.583 5.977 -23.279 1.00 80.88 404 LEU A C 1
ATOM 3140 O O . LEU A 1 404 ? 13.627 7.050 -22.690 1.00 80.88 404 LEU A O 1
ATOM 3144 N N . LYS A 1 405 ? 12.568 5.689 -24.107 1.00 78.06 405 LYS A N 1
ATOM 3145 C CA . LYS A 1 405 ? 11.406 6.585 -24.282 1.00 78.06 405 LYS A CA 1
ATOM 3146 C C . LYS A 1 405 ? 10.522 6.668 -23.034 1.00 78.06 405 LYS A C 1
ATOM 3148 O O . LYS A 1 405 ? 9.730 7.605 -22.919 1.00 78.06 405 LYS A O 1
ATOM 3153 N N . MET A 1 406 ? 10.606 5.701 -22.119 1.00 73.75 406 MET A N 1
ATOM 3154 C CA . MET A 1 406 ? 9.896 5.767 -20.845 1.00 73.75 406 MET A CA 1
ATOM 3155 C C . MET A 1 406 ? 10.650 6.700 -19.898 1.00 73.75 406 MET A C 1
ATOM 3157 O O . MET A 1 406 ? 11.824 6.473 -19.591 1.00 73.75 406 MET A O 1
ATOM 3161 N N . LYS A 1 407 ? 9.950 7.714 -19.377 1.00 64.75 407 LYS A N 1
ATOM 3162 C CA . LYS A 1 407 ? 10.476 8.569 -18.307 1.00 64.75 407 LYS A CA 1
ATOM 3163 C C . LYS A 1 407 ? 11.008 7.707 -17.156 1.00 64.75 407 LYS A C 1
ATOM 3165 O O . LYS A 1 407 ? 10.419 6.675 -16.838 1.00 64.75 407 LYS A O 1
ATOM 3170 N N . ALA A 1 408 ? 12.109 8.141 -16.539 1.00 58.00 408 ALA A N 1
ATOM 3171 C CA . ALA A 1 408 ? 12.641 7.506 -15.329 1.00 58.00 408 ALA A CA 1
ATOM 3172 C C . ALA A 1 408 ? 11.599 7.504 -14.195 1.00 58.00 408 ALA A C 1
ATOM 3174 O O . ALA A 1 408 ? 11.467 6.529 -13.463 1.00 58.00 408 ALA A O 1
ATOM 3175 N N . ASN A 1 409 ? 10.778 8.556 -14.151 1.00 57.62 409 ASN A N 1
ATOM 3176 C CA . ASN A 1 409 ? 9.643 8.682 -13.248 1.00 57.62 409 ASN A CA 1
ATOM 3177 C C . ASN A 1 409 ? 8.394 8.153 -13.959 1.00 57.62 409 ASN A C 1
ATOM 3179 O O . ASN A 1 409 ? 7.939 8.753 -14.942 1.00 57.62 409 ASN A O 1
ATOM 3183 N N . ILE A 1 410 ? 7.847 7.029 -13.489 1.00 53.53 410 ILE A N 1
ATOM 3184 C CA . ILE A 1 410 ? 6.536 6.573 -13.952 1.00 53.53 410 ILE A CA 1
ATOM 3185 C C . ILE A 1 410 ? 5.508 7.481 -13.298 1.00 53.53 410 ILE A C 1
ATOM 3187 O O . ILE A 1 410 ? 5.275 7.440 -12.092 1.00 53.53 410 ILE A O 1
ATOM 3191 N N . ALA A 1 411 ? 4.894 8.318 -14.123 1.00 53.09 411 ALA A N 1
ATOM 3192 C CA . ALA A 1 411 ? 3.707 9.022 -13.713 1.00 53.09 411 ALA A CA 1
ATOM 3193 C C . ALA A 1 411 ? 2.534 8.047 -13.770 1.00 53.09 411 ALA A C 1
ATOM 3195 O O . ALA A 1 411 ? 2.103 7.624 -14.847 1.00 53.09 411 ALA A O 1
ATOM 3196 N N . CYS A 1 412 ? 2.086 7.642 -12.595 1.00 56.44 412 CYS A N 1
ATOM 3197 C CA . CYS A 1 412 ? 0.911 6.816 -12.429 1.00 56.44 412 CYS A CA 1
ATOM 3198 C C . CYS A 1 412 ? -0.325 7.678 -12.705 1.00 56.44 412 CYS A C 1
ATOM 3200 O O . CYS A 1 412 ? -0.388 8.837 -12.286 1.00 56.44 412 CYS A O 1
ATOM 3202 N N . SER A 1 413 ? -1.289 7.140 -13.457 1.00 64.56 413 SER A N 1
ATOM 3203 C CA . SER A 1 413 ? -2.590 7.799 -13.566 1.00 64.56 413 SER A CA 1
ATOM 3204 C C . SER A 1 413 ? -3.212 7.902 -12.171 1.00 64.56 413 SER A C 1
ATOM 3206 O O . SER A 1 413 ? -2.847 7.159 -11.258 1.00 64.56 413 SER A O 1
ATOM 3208 N N . GLU A 1 414 ? -4.176 8.801 -11.994 1.00 68.00 414 GLU A N 1
ATOM 3209 C CA . GLU A 1 414 ? -4.908 8.942 -10.727 1.00 68.00 414 GLU A CA 1
ATOM 3210 C C . GLU A 1 414 ? -5.612 7.641 -10.280 1.00 68.00 414 GLU A C 1
ATOM 3212 O O . GLU A 1 414 ? -5.935 7.487 -9.099 1.00 68.00 414 GLU A O 1
ATOM 3217 N N . TYR A 1 415 ? -5.773 6.688 -11.207 1.00 76.50 415 TYR A N 1
ATOM 3218 C CA . TYR A 1 415 ? -6.372 5.365 -11.022 1.00 76.50 415 TYR A CA 1
ATOM 3219 C C . TYR A 1 415 ? -5.354 4.243 -10.765 1.00 76.50 415 TYR A C 1
ATOM 3221 O O . TYR A 1 415 ? -5.738 3.082 -10.656 1.00 76.50 415 TYR A O 1
ATOM 3229 N N . VAL A 1 416 ? -4.062 4.556 -10.670 1.00 78.44 416 VAL A N 1
ATOM 3230 C CA . VAL A 1 416 ? -3.034 3.614 -10.217 1.00 78.44 416 VAL A CA 1
ATOM 3231 C C . VAL A 1 416 ? -2.676 3.951 -8.768 1.00 78.44 416 VAL A C 1
ATOM 3233 O O . VAL A 1 416 ? -2.403 5.105 -8.430 1.00 78.44 416 VAL A O 1
ATOM 3236 N N . ARG A 1 417 ? -2.674 2.945 -7.895 1.00 80.44 417 ARG A N 1
ATOM 3237 C CA . ARG A 1 417 ? -2.413 3.082 -6.456 1.00 80.44 417 ARG A CA 1
ATOM 3238 C C . ARG A 1 417 ? -1.304 2.148 -6.022 1.00 80.44 417 ARG A C 1
ATOM 3240 O O . ARG A 1 417 ? -1.285 0.992 -6.428 1.00 80.44 417 ARG A O 1
ATOM 3247 N N . VAL A 1 418 ? -0.423 2.635 -5.156 1.00 80.62 418 VAL A N 1
ATOM 3248 C CA . VAL A 1 418 ? 0.560 1.784 -4.477 1.00 80.62 418 VAL A CA 1
ATOM 3249 C C . VAL A 1 418 ? 0.070 1.469 -3.098 1.00 80.62 418 VAL A C 1
ATOM 3251 O O . VAL A 1 418 ? -0.343 2.368 -2.371 1.00 80.62 418 VAL A O 1
ATOM 3254 N N . LEU A 1 419 ? 0.152 0.200 -2.745 1.00 84.38 419 LEU A N 1
ATOM 3255 C CA . LEU A 1 419 ? -0.025 -0.251 -1.386 1.00 84.38 419 LEU A CA 1
ATOM 3256 C C . LEU A 1 419 ? 1.207 0.152 -0.579 1.00 84.38 419 LEU A C 1
ATOM 3258 O O . LEU A 1 419 ? 2.327 -0.226 -0.917 1.00 84.38 419 LEU A O 1
ATOM 3262 N N . ASN A 1 420 ? 0.988 0.917 0.483 1.00 79.94 420 ASN A N 1
ATOM 3263 C CA . ASN A 1 420 ? 2.036 1.328 1.409 1.00 79.94 420 ASN A CA 1
ATOM 3264 C C . ASN A 1 420 ? 2.624 0.146 2.179 1.00 79.94 420 ASN A C 1
ATOM 3266 O O . ASN A 1 420 ? 3.794 0.186 2.542 1.00 79.94 420 ASN A O 1
ATOM 3270 N N . PHE A 1 421 ? 1.813 -0.887 2.414 1.00 83.25 421 PHE A N 1
ATOM 3271 C CA . PHE A 1 421 ? 2.222 -2.094 3.119 1.00 83.25 421 PHE A CA 1
ATOM 3272 C C . PHE A 1 421 ? 1.939 -3.352 2.302 1.00 83.25 421 PHE A C 1
ATOM 3274 O O . PHE A 1 421 ? 0.888 -3.484 1.669 1.00 83.25 421 PHE A O 1
ATOM 3281 N N . ASP A 1 422 ? 2.843 -4.309 2.426 1.00 83.94 422 ASP A N 1
ATOM 3282 C CA . ASP A 1 422 ? 2.766 -5.680 1.934 1.00 83.94 422 ASP A CA 1
ATOM 3283 C C . ASP A 1 422 ? 3.206 -6.657 3.037 1.00 83.94 422 ASP A C 1
ATOM 3285 O O . ASP A 1 422 ? 3.564 -6.252 4.144 1.00 83.94 422 ASP A O 1
ATOM 3289 N N . ARG A 1 423 ? 3.160 -7.962 2.755 1.00 85.31 423 ARG A N 1
ATOM 3290 C CA . ARG A 1 423 ? 3.433 -9.011 3.754 1.00 85.31 423 ARG A CA 1
ATOM 3291 C C . ARG A 1 423 ? 4.858 -8.992 4.307 1.00 85.31 423 ARG A C 1
ATOM 3293 O O . ARG A 1 423 ? 5.079 -9.510 5.400 1.00 85.31 423 ARG A O 1
ATOM 3300 N N . ASP A 1 424 ? 5.787 -8.385 3.577 1.00 81.06 424 ASP A N 1
ATOM 3301 C CA . ASP A 1 424 ? 7.193 -8.284 3.963 1.00 81.06 424 ASP A CA 1
ATOM 3302 C C . ASP A 1 424 ? 7.470 -7.019 4.794 1.00 81.06 424 ASP A C 1
ATOM 3304 O O . ASP A 1 424 ? 8.542 -6.853 5.382 1.00 81.06 424 ASP A O 1
ATOM 3308 N N . SER A 1 425 ? 6.477 -6.136 4.926 1.00 78.62 425 SER A N 1
ATOM 3309 C CA . SER A 1 425 ? 6.564 -4.942 5.757 1.00 78.62 425 SER A CA 1
ATOM 3310 C C . SER A 1 425 ? 6.745 -5.297 7.238 1.00 78.62 425 SER A C 1
ATOM 3312 O O . SER A 1 425 ? 5.975 -6.067 7.809 1.00 78.62 425 SER A O 1
ATOM 3314 N N . LYS A 1 426 ? 7.707 -4.662 7.924 1.00 78.75 426 LYS A N 1
ATOM 3315 C CA . LYS A 1 426 ? 7.998 -4.944 9.348 1.00 78.75 426 LYS A CA 1
ATOM 3316 C C . LYS A 1 426 ? 6.782 -4.785 10.266 1.00 78.75 426 LYS A C 1
ATOM 3318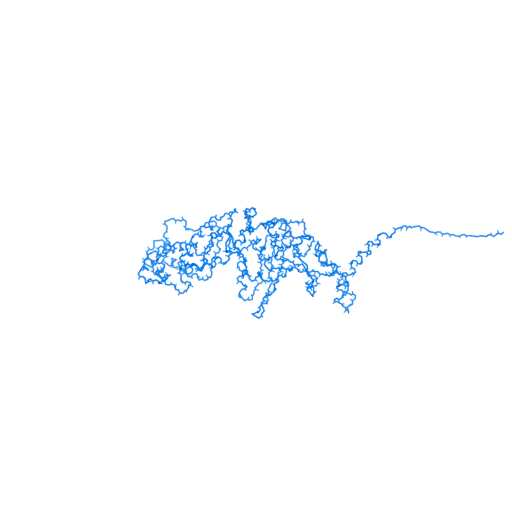 O O . LYS A 1 426 ? 6.610 -5.584 11.181 1.00 78.75 426 LYS A O 1
ATOM 3323 N N . LEU A 1 427 ? 5.922 -3.794 10.002 1.00 81.62 427 LEU A N 1
ATOM 3324 C CA . LEU A 1 427 ? 4.687 -3.575 10.766 1.00 81.62 427 LEU A CA 1
ATOM 3325 C C . LEU A 1 427 ? 3.734 -4.777 10.688 1.00 81.62 427 LEU A C 1
ATOM 3327 O O . LEU A 1 427 ? 2.971 -4.996 11.615 1.00 81.62 427 LEU A O 1
ATOM 3331 N N . TRP A 1 428 ? 3.785 -5.585 9.629 1.00 86.31 428 TRP A N 1
ATOM 3332 C CA . TRP A 1 428 ? 2.862 -6.702 9.424 1.00 86.31 428 TRP A CA 1
ATOM 3333 C C . TRP A 1 428 ? 2.926 -7.747 10.549 1.00 86.31 428 TRP A C 1
ATOM 3335 O O . TRP A 1 428 ? 1.910 -8.333 10.912 1.00 86.31 428 TRP A O 1
ATOM 3345 N N . ASN A 1 429 ? 4.111 -7.938 11.138 1.00 84.00 429 ASN A N 1
ATOM 3346 C CA . ASN A 1 429 ? 4.406 -9.030 12.070 1.00 84.00 429 ASN A CA 1
ATOM 3347 C C . ASN A 1 429 ? 4.550 -8.583 13.537 1.00 84.00 429 ASN A C 1
ATOM 3349 O O . ASN A 1 429 ? 5.087 -9.330 14.354 1.00 84.00 429 ASN A O 1
ATOM 3353 N N . VAL A 1 430 ? 4.092 -7.377 13.891 1.00 85.69 430 VAL A N 1
ATOM 3354 C CA . VAL A 1 430 ? 4.182 -6.842 15.265 1.00 85.69 430 VAL A CA 1
ATOM 3355 C C . VAL A 1 430 ? 2.805 -6.627 15.884 1.00 85.69 430 VAL A C 1
ATOM 3357 O O . VAL A 1 430 ? 1.805 -6.516 15.180 1.00 85.69 430 VAL A O 1
ATOM 3360 N N . THR A 1 431 ? 2.742 -6.533 17.214 1.00 88.12 431 THR A N 1
ATOM 3361 C CA . THR A 1 431 ? 1.531 -6.056 17.903 1.00 88.12 431 THR A CA 1
ATOM 3362 C C . THR A 1 431 ? 1.597 -4.542 18.065 1.00 88.12 431 THR A C 1
ATOM 3364 O O . THR A 1 431 ? 2.608 -4.005 18.521 1.00 88.12 431 THR A O 1
ATOM 3367 N N . VAL A 1 432 ? 0.516 -3.841 17.728 1.00 88.25 432 VAL A N 1
ATOM 3368 C CA . VAL A 1 432 ? 0.407 -2.392 17.910 1.00 88.25 432 VAL A CA 1
ATOM 3369 C C . VAL A 1 432 ? -0.512 -2.079 19.081 1.00 88.25 432 VAL A C 1
ATOM 3371 O O . VAL A 1 432 ? -1.664 -2.503 19.103 1.00 88.25 432 VAL A O 1
ATOM 3374 N N . LYS A 1 433 ? -0.015 -1.307 20.049 1.00 89.31 433 LYS A N 1
ATOM 3375 C CA . LYS A 1 433 ? -0.835 -0.721 21.114 1.00 89.31 433 LYS A CA 1
ATOM 3376 C C . LYS A 1 433 ? -1.337 0.638 20.660 1.00 89.31 433 LYS A C 1
ATOM 3378 O O . LYS A 1 433 ? -0.556 1.593 20.620 1.00 89.31 433 LYS A O 1
ATOM 3383 N N . LEU A 1 434 ? -2.615 0.688 20.308 1.00 90.31 434 LEU A N 1
ATOM 3384 C CA . LEU A 1 434 ? -3.310 1.874 19.838 1.00 90.31 434 LEU A CA 1
ATOM 3385 C C . LEU A 1 434 ? -4.004 2.578 21.007 1.00 90.31 434 LEU A C 1
ATOM 3387 O O . LEU A 1 434 ? -4.886 1.998 21.646 1.00 90.31 434 LEU A O 1
ATOM 3391 N N . TRP A 1 435 ? -3.580 3.807 21.282 1.00 88.06 435 TRP A N 1
ATOM 3392 C CA . TRP A 1 435 ? -4.091 4.652 22.361 1.00 88.06 435 TRP A CA 1
ATOM 3393 C C . TRP A 1 435 ? -5.142 5.632 21.857 1.00 88.06 435 TRP A C 1
ATOM 3395 O O . TRP A 1 435 ? -4.926 6.218 20.767 1.00 88.06 435 TRP A O 1
#

Organism: NCBI:txid348802

Foldseek 3Di:
DDDDDDDDDDDDDDDPPPVVVVVVVVVVVLVQLLVVLCVVPPPDDPVVSVLSSVLVVLALQQCFQCNVVQADPSGFGWAKEQEDPLLVVLCLVCVVWAAFDDDQRHNAQVSLVCRLRNHGPPPPRIDIDGCPVPFDQDVNHTHGWYKYQLQSVLVQLQFFFADPPQLLVVFVPVVDDFDDWGWTDGLWWIKIWDTDDDDPVDAFQETEIETDTDDPCSSRDIRATPAYVVGGQAEDPSCSVQLVVCCQVQQKSPNQLGQDPPDDLLSRLVSLLVNLVVLVVFDSHRFMEGEVVSFVSSVCSLLCLQAVVVPRNVLLVLLLVLLVVPPFPPDDSVVLNVQSCVLRVCPDDDLDADQDPPDDDPPDPDHDHSLPSNLVSLCVLCPPDPPDSSVVCVVNVVSNSSSSVDGSHSHGYSRYHYSSDHCPRSSNRHIYTYD

Radius of gyration: 32.56 Å; Cα contacts (8 Å, |Δi|>4): 637; chains: 1; bounding box: 96×39×126 Å

Solvent-accessible surface area (backbone atoms only — not comparable to full-atom values): 24826 Å² total; per-residue (Å²): 134,88,77,93,77,90,84,86,91,82,83,86,89,82,95,69,70,74,65,52,56,60,49,45,55,52,50,56,55,53,50,56,45,46,48,65,61,43,72,79,53,83,88,67,60,72,69,56,56,56,46,50,53,50,42,53,49,55,38,44,55,30,36,31,74,45,39,71,72,33,34,48,101,84,49,46,58,34,31,44,31,41,46,49,71,47,48,50,52,51,34,61,80,40,36,50,49,36,65,22,72,71,82,74,70,33,71,39,38,43,52,49,53,35,28,49,62,49,49,58,83,90,68,75,45,65,42,75,43,78,37,80,87,69,72,44,65,57,98,81,41,61,51,82,46,33,38,30,33,20,45,43,52,39,50,52,47,49,32,33,37,52,54,71,71,58,42,60,63,58,53,70,43,77,77,66,73,93,59,72,70,40,70,46,49,39,69,40,26,36,40,36,40,50,70,71,94,69,52,101,91,46,79,75,62,64,46,46,31,38,44,45,71,41,54,74,67,35,35,48,41,70,43,52,50,60,26,47,79,100,44,77,46,42,60,54,87,84,43,44,54,58,36,51,48,34,12,67,76,53,25,21,28,53,68,88,60,44,75,64,79,96,54,55,71,67,58,43,48,53,48,51,63,56,37,62,51,53,51,69,67,34,32,58,57,52,52,38,39,30,28,61,65,41,52,50,50,55,47,49,51,50,34,41,71,51,14,62,59,76,79,43,56,61,61,53,52,53,40,50,59,39,47,79,76,63,70,67,90,89,55,58,60,67,62,34,42,51,50,50,43,63,57,48,65,54,81,58,91,63,74,44,77,34,76,69,68,89,82,83,85,80,84,63,94,86,65,92,54,76,65,67,48,44,61,66,50,35,59,60,23,69,78,42,60,85,90,38,70,58,22,51,47,33,80,42,34,73,57,51,54,54,54,69,72,44,61,58,46,53,59,42,42,97,30,42,45,70,37,74,52,49,86,85,37,75,58,37,81,20,41,29,41,30,53